Protein AF-A0A8T7AG91-F1 (afdb_monomer_lite)

Foldseek 3Di:
DFFADDAWKWKFWALEPPPHDTQDTGARRDHRDDDDTDDNVPGAQKIKMFIAHGPDPHTPFMFIEGNDCPQPCPNDLVNAQPFGRCYSVNPPRTDRGHGDQWDQDLQGIDGNPPPPDPFDLEAEDEADKDKCLQDPQFKWKKAQAQQAQVPFDDPPVPKDKDDHDNSQAWWWKAWQVGDTDIDHHQDMDMDTLVRNQWMWTDDPRGIIIIGDDSPPPDIDIQQGDTGRIGGADTPNHGQKDKDKDKDKDWQQAQFKFQAKFKAKPPPGGFPPDDRIAHHGDIDIGMDMGIDRAWDKIKIWMWTATPVGDIDIDMDIHIYHYDYQDFWDKEWPLDWDFWWQKIKIKIWGQGQAKWWFFKKKKAADLQQAWWAFKAKQNHTFAGHTGRDRIDMDGNVRTPDRRNRRIAGHGGMIMIMIGGPGRGDDDPVRMWIKTDTPSGDIYTNHNQFDKDFQQFFWFKFKWFFQDPAFPKWKWKFLEDPPPGDTQDTDTGRGHRRIDMTGGNVVSPFKIKMFIGHPNHTPFMFIEGGGLPQPCPGMLVNAQPFGRCYSVNPPRTDRRIGGAWTAGPVGIGGNVPGD

Structure (mmCIF, N/CA/C/O backbone):
data_AF-A0A8T7AG91-F1
#
_entry.id   AF-A0A8T7AG91-F1
#
loop_
_atom_site.group_PDB
_atom_site.id
_atom_site.type_symbol
_atom_site.label_atom_id
_atom_site.label_alt_id
_atom_site.label_comp_id
_atom_site.label_asym_id
_atom_site.label_entity_id
_atom_site.label_seq_id
_atom_site.pdbx_PDB_ins_code
_atom_site.Cartn_x
_atom_site.Cartn_y
_atom_site.Cartn_z
_atom_site.occupancy
_atom_site.B_iso_or_equiv
_atom_site.auth_seq_id
_atom_site.auth_comp_id
_atom_site.auth_asym_id
_atom_site.auth_atom_id
_atom_site.pdbx_PDB_model_num
ATOM 1 N N . MET A 1 1 ? -22.708 -7.621 2.961 1.00 93.31 1 MET A N 1
ATOM 2 C CA . MET A 1 1 ? -24.100 -8.143 2.907 1.00 93.31 1 MET A CA 1
ATOM 3 C C . MET A 1 1 ? -24.118 -9.385 2.036 1.00 93.31 1 MET A C 1
ATOM 5 O O . MET A 1 1 ? -23.545 -9.320 0.964 1.00 93.31 1 MET A O 1
ATOM 9 N N . ILE A 1 2 ? -24.781 -10.475 2.418 1.00 90.88 2 ILE A N 1
ATOM 10 C CA . ILE A 1 2 ? -24.928 -11.671 1.562 1.00 90.88 2 ILE A CA 1
ATOM 11 C C . ILE A 1 2 ? -26.295 -11.668 0.874 1.00 90.88 2 ILE A C 1
ATOM 13 O O . ILE A 1 2 ? -27.320 -11.479 1.522 1.00 90.88 2 ILE A O 1
ATOM 17 N N . TYR A 1 3 ? -26.352 -11.904 -0.434 1.00 95.81 3 TYR A N 1
ATOM 18 C CA . TYR A 1 3 ? -27.624 -11.965 -1.153 1.00 95.81 3 TYR A CA 1
ATOM 19 C C . TYR A 1 3 ? -28.367 -13.289 -0.896 1.00 95.81 3 TYR A C 1
ATOM 21 O O . TYR A 1 3 ? -27.839 -14.366 -1.152 1.00 95.81 3 TYR A O 1
ATOM 29 N N . ASN A 1 4 ? -29.623 -13.235 -0.444 1.00 92.62 4 ASN A N 1
ATOM 30 C CA . ASN A 1 4 ? -30.456 -14.408 -0.122 1.00 92.62 4 ASN A CA 1
ATOM 31 C C . ASN A 1 4 ? -31.719 -14.515 -1.002 1.00 92.62 4 ASN A C 1
ATOM 33 O O . ASN A 1 4 ? -32.728 -15.116 -0.627 1.00 92.62 4 ASN A O 1
ATOM 37 N N . GLY A 1 5 ? -31.695 -13.901 -2.187 1.00 90.00 5 GLY A N 1
ATOM 38 C CA . GLY A 1 5 ? -32.764 -14.056 -3.170 1.00 90.00 5 GLY A CA 1
ATOM 39 C C . GLY A 1 5 ? -32.658 -15.349 -3.983 1.00 90.00 5 GLY A C 1
ATOM 40 O O . GLY A 1 5 ? -31.765 -16.169 -3.805 1.00 90.00 5 GLY A O 1
ATOM 41 N N . THR A 1 6 ? -33.608 -15.555 -4.899 1.00 88.38 6 THR A N 1
ATOM 42 C CA . THR A 1 6 ? -33.730 -16.812 -5.672 1.00 88.38 6 THR A CA 1
ATOM 43 C C . THR A 1 6 ? -33.289 -16.702 -7.131 1.00 88.38 6 THR A C 1
ATOM 45 O O . THR A 1 6 ? -33.203 -17.716 -7.823 1.00 88.38 6 THR A O 1
ATOM 48 N N . GLN A 1 7 ? -33.016 -15.491 -7.612 1.00 92.31 7 GLN A N 1
ATOM 49 C CA . GLN A 1 7 ? -32.619 -15.199 -8.989 1.00 92.31 7 GLN A CA 1
ATOM 50 C C . GLN A 1 7 ? -31.416 -14.247 -8.990 1.00 92.31 7 GLN A C 1
ATOM 52 O O . GLN A 1 7 ? -31.334 -13.440 -8.071 1.00 92.31 7 GLN A O 1
ATOM 57 N N . PRO A 1 8 ? -30.526 -14.288 -9.997 1.00 93.56 8 PRO A N 1
ATOM 58 C CA . PRO A 1 8 ? -29.446 -13.314 -10.108 1.00 93.56 8 PRO A CA 1
ATOM 59 C C . PRO A 1 8 ? -29.971 -11.883 -10.269 1.00 93.56 8 PRO A C 1
ATOM 61 O O . PRO A 1 8 ? -30.987 -11.658 -10.948 1.00 93.56 8 PRO A O 1
ATOM 64 N N . VAL A 1 9 ? -29.277 -10.918 -9.668 1.00 97.50 9 VAL A N 1
ATOM 65 C CA . VAL A 1 9 ? -29.675 -9.506 -9.677 1.00 97.50 9 VAL A CA 1
ATOM 66 C C . VAL A 1 9 ? -28.524 -8.568 -10.004 1.00 97.50 9 VAL A C 1
ATOM 68 O O . VAL A 1 9 ? -27.361 -8.877 -9.781 1.00 97.50 9 VAL A O 1
ATOM 71 N N . ARG A 1 10 ? -28.889 -7.380 -10.483 1.00 97.50 10 ARG A N 1
ATOM 72 C CA . ARG A 1 10 ? -28.020 -6.207 -10.502 1.00 97.50 10 ARG A CA 1
ATOM 73 C C . ARG A 1 10 ? -28.463 -5.245 -9.417 1.00 97.50 10 ARG A C 1
ATOM 75 O O . ARG A 1 10 ? -29.667 -5.032 -9.262 1.00 97.50 10 ARG A O 1
ATOM 82 N N . ILE A 1 11 ? -27.529 -4.624 -8.713 1.00 97.69 11 ILE A N 1
ATOM 83 C CA . ILE A 1 11 ? -27.827 -3.593 -7.724 1.00 97.69 11 ILE A CA 1
ATOM 84 C C . ILE A 1 11 ? -27.235 -2.245 -8.105 1.00 97.69 11 ILE A C 1
ATOM 86 O O . ILE A 1 11 ? -26.149 -2.169 -8.670 1.00 97.69 11 ILE A O 1
ATOM 90 N N . LYS A 1 12 ? -27.937 -1.175 -7.732 1.00 96.75 12 LYS A N 1
ATOM 91 C CA . LYS A 1 12 ? -27.392 0.184 -7.667 1.00 96.75 12 LYS A CA 1
ATOM 92 C C . LYS A 1 12 ? -27.513 0.700 -6.249 1.00 96.75 12 LYS A C 1
ATOM 94 O O . LYS A 1 12 ? -28.627 0.918 -5.777 1.00 96.75 12 LYS A O 1
ATOM 99 N N . ALA A 1 13 ? -26.381 0.891 -5.588 1.00 95.81 13 ALA A N 1
ATOM 100 C CA . ALA A 1 13 ? -26.323 1.349 -4.211 1.00 95.81 13 ALA A CA 1
ATOM 101 C C . ALA A 1 13 ? -26.108 2.864 -4.153 1.00 95.81 13 ALA A C 1
ATOM 103 O O . ALA A 1 13 ? -25.179 3.392 -4.766 1.00 95.81 13 ALA A O 1
ATOM 104 N N . TRP A 1 14 ? -26.961 3.566 -3.413 1.00 97.06 14 TRP A N 1
ATOM 105 C CA . TRP A 1 14 ? -26.964 5.024 -3.316 1.00 97.06 14 TRP A CA 1
ATOM 106 C C . TRP A 1 14 ? -26.571 5.478 -1.908 1.00 97.06 14 TRP A C 1
ATOM 108 O O . TRP A 1 14 ? -27.022 4.902 -0.923 1.00 97.06 14 TRP A O 1
ATOM 118 N N . LYS A 1 15 ? -25.803 6.569 -1.798 1.00 86.38 15 LYS A N 1
ATOM 119 C CA . LYS A 1 15 ? -25.360 7.167 -0.518 1.00 86.38 15 LYS A CA 1
ATOM 120 C C . LYS A 1 15 ? -26.505 7.748 0.334 1.00 86.38 15 LYS A C 1
ATOM 122 O O . LYS A 1 15 ? -26.284 8.268 1.414 1.00 86.38 15 LYS A O 1
ATOM 127 N N . GLY A 1 16 ? -27.731 7.729 -0.158 1.00 92.81 16 GLY A N 1
ATOM 128 C CA . GLY A 1 16 ? -28.918 8.285 0.478 1.00 92.81 16 GLY A CA 1
ATOM 129 C C . GLY A 1 16 ? -30.121 7.931 -0.391 1.00 92.81 16 GLY A C 1
ATOM 130 O O . GLY A 1 16 ? -30.114 6.852 -0.985 1.00 92.81 16 GLY A O 1
ATOM 131 N N . PRO A 1 17 ? -31.119 8.820 -0.560 1.00 94.38 17 PRO A N 1
ATOM 132 C CA . PRO A 1 17 ? -32.252 8.566 -1.449 1.00 94.38 17 PRO A CA 1
ATOM 133 C C . PRO A 1 17 ? -31.818 8.169 -2.868 1.00 94.38 17 PRO A C 1
ATOM 135 O O . PRO A 1 17 ? -30.788 8.638 -3.362 1.00 94.38 17 PRO A O 1
ATOM 138 N N . VAL A 1 18 ? -32.626 7.352 -3.548 1.00 94.94 18 VAL A N 1
ATOM 139 C CA . VAL A 1 18 ? -32.393 6.968 -4.951 1.00 94.94 18 VAL A CA 1
ATOM 140 C C . VAL A 1 18 ? -32.174 8.201 -5.833 1.00 94.94 18 VAL A C 1
ATOM 142 O O . VAL A 1 18 ? -32.934 9.171 -5.773 1.00 94.94 18 VAL A O 1
ATOM 145 N N . GLY A 1 19 ? -31.126 8.159 -6.660 1.00 90.88 19 GLY A N 1
ATOM 146 C CA . GLY A 1 19 ? -30.691 9.283 -7.495 1.00 90.88 19 GLY A CA 1
ATOM 147 C C . GLY A 1 19 ? -29.710 10.249 -6.818 1.00 90.88 19 GLY A C 1
ATOM 148 O O . GLY A 1 19 ? -29.360 11.262 -7.423 1.00 90.88 19 GLY A O 1
ATOM 149 N N . SER A 1 20 ? -29.277 9.961 -5.584 1.00 91.75 20 SER A N 1
ATOM 150 C CA . SER A 1 20 ? -28.169 10.659 -4.912 1.00 91.75 20 SER A CA 1
ATOM 151 C C . SER A 1 20 ? -26.802 10.201 -5.453 1.00 91.75 20 SER A C 1
ATOM 153 O O . SER A 1 20 ? -26.686 9.825 -6.616 1.00 91.75 20 SER A O 1
ATOM 155 N N . THR A 1 21 ? -25.731 10.256 -4.659 1.00 92.19 21 THR A N 1
ATOM 156 C CA . THR A 1 21 ? -24.423 9.744 -5.088 1.00 92.19 21 THR A CA 1
ATOM 157 C C . THR A 1 21 ? -24.496 8.229 -5.262 1.00 92.19 21 THR A C 1
ATOM 159 O O . THR A 1 21 ? -24.793 7.515 -4.305 1.00 92.19 21 THR A O 1
ATOM 162 N N . LEU A 1 22 ? -24.235 7.747 -6.477 1.00 89.69 22 LEU A N 1
ATOM 163 C CA . LEU A 1 22 ? -24.120 6.320 -6.763 1.00 89.69 22 LEU A CA 1
ATOM 164 C C . LEU A 1 22 ? -22.785 5.814 -6.205 1.00 89.69 22 LEU A C 1
ATOM 166 O O . LEU A 1 22 ? -21.737 6.337 -6.575 1.00 89.69 22 LEU A O 1
ATOM 170 N N . LEU A 1 23 ? -22.840 4.830 -5.312 1.00 78.25 23 LEU A N 1
ATOM 171 C CA . LEU A 1 23 ? -21.670 4.238 -4.662 1.00 78.25 23 LEU A CA 1
ATOM 172 C C . LEU A 1 23 ? -21.210 2.958 -5.359 1.00 78.25 23 LEU A C 1
ATOM 174 O O . LEU A 1 23 ? -20.013 2.723 -5.474 1.00 78.25 23 LEU A O 1
ATOM 178 N N . ALA A 1 24 ? -22.149 2.147 -5.845 1.00 82.50 24 ALA A N 1
ATOM 179 C CA . ALA A 1 24 ? -21.838 0.920 -6.566 1.00 82.50 24 ALA A CA 1
ATOM 180 C C . ALA A 1 24 ? -22.925 0.578 -7.591 1.00 82.50 24 ALA A C 1
ATOM 182 O O . ALA A 1 24 ? -24.102 0.889 -7.392 1.00 82.50 24 ALA A O 1
ATOM 183 N N . ASP A 1 25 ? -22.514 -0.084 -8.671 1.00 94.06 25 ASP A N 1
ATOM 184 C CA . ASP A 1 25 ? -23.375 -0.671 -9.699 1.00 94.06 25 ASP A CA 1
ATOM 185 C C . ASP A 1 25 ? -22.819 -2.063 -10.029 1.00 94.06 25 ASP A C 1
ATOM 187 O O . ASP A 1 25 ? -21.799 -2.177 -10.708 1.00 94.06 25 ASP A O 1
ATOM 191 N N . ILE A 1 26 ? -23.421 -3.102 -9.450 1.00 87.94 26 ILE A N 1
ATOM 192 C CA . ILE A 1 26 ? -22.876 -4.470 -9.428 1.00 87.94 26 ILE A CA 1
ATOM 193 C C . ILE A 1 26 ? -23.896 -5.393 -10.086 1.00 87.94 26 ILE A C 1
ATOM 195 O O . ILE A 1 26 ? -25.042 -5.435 -9.645 1.00 87.94 26 ILE A O 1
ATOM 199 N N . ASP A 1 27 ? -23.502 -6.097 -11.146 1.00 91.69 27 ASP A N 1
ATOM 200 C CA . ASP A 1 27 ? -24.356 -7.020 -11.909 1.00 91.69 27 ASP A CA 1
ATOM 201 C C . ASP A 1 27 ? -24.024 -8.487 -11.591 1.00 91.69 27 ASP A C 1
ATOM 203 O O . ASP A 1 27 ? -22.982 -8.774 -11.009 1.00 91.69 27 ASP A O 1
ATOM 207 N N . ASP A 1 28 ? -24.915 -9.397 -11.988 1.00 90.81 28 ASP A N 1
ATOM 208 C CA . ASP A 1 28 ? -24.792 -10.851 -11.828 1.00 90.81 28 ASP A CA 1
ATOM 209 C C . ASP A 1 28 ? -24.614 -11.349 -10.376 1.00 90.81 28 ASP A C 1
ATOM 211 O O . ASP A 1 28 ? -24.116 -12.451 -10.163 1.00 90.81 28 ASP A O 1
ATOM 215 N N . VAL A 1 29 ? -25.119 -10.612 -9.376 1.00 89.00 29 VAL A N 1
ATOM 216 C CA . VAL A 1 29 ? -25.102 -11.038 -7.964 1.00 89.00 29 VAL A CA 1
ATOM 217 C C . VAL A 1 29 ? -25.999 -12.260 -7.774 1.00 89.00 29 VAL A C 1
ATOM 219 O O . VAL A 1 29 ? -27.210 -12.209 -8.019 1.00 89.00 29 VAL A O 1
ATOM 222 N N . THR A 1 30 ? -25.419 -13.365 -7.313 1.00 86.81 30 THR A N 1
ATOM 223 C CA . THR A 1 30 ? -26.092 -14.658 -7.130 1.00 86.81 30 THR A CA 1
ATOM 224 C C . THR A 1 30 ? -26.384 -14.991 -5.665 1.00 86.81 30 THR A C 1
ATOM 226 O O . THR A 1 30 ? -25.862 -14.381 -4.737 1.00 86.81 30 THR A O 1
ATOM 229 N N . ALA A 1 31 ? -27.291 -15.943 -5.421 1.00 88.44 31 ALA A N 1
ATOM 230 C CA . ALA A 1 31 ? -27.664 -16.337 -4.061 1.00 88.44 31 ALA A CA 1
ATOM 231 C C . ALA A 1 31 ? -26.460 -16.916 -3.293 1.00 88.44 31 ALA A C 1
ATOM 233 O O . ALA A 1 31 ? -25.823 -17.859 -3.766 1.00 88.44 31 ALA A O 1
ATOM 234 N N . GLY A 1 32 ? -26.197 -16.388 -2.098 1.00 74.88 32 GLY A N 1
ATOM 235 C CA . GLY A 1 32 ? -25.043 -16.712 -1.259 1.00 74.88 32 GLY A CA 1
ATOM 236 C C . GLY A 1 32 ? -23.803 -15.859 -1.535 1.00 74.88 32 GLY A C 1
ATOM 237 O O . GLY A 1 32 ? -22.805 -16.029 -0.843 1.00 74.88 32 GLY A O 1
ATOM 238 N N . GLU A 1 33 ? -23.850 -14.958 -2.516 1.00 81.44 33 GLU A N 1
ATOM 239 C CA . GLU A 1 33 ? -22.746 -14.055 -2.831 1.00 81.44 33 GLU A CA 1
ATOM 240 C C . GLU A 1 33 ? -22.695 -12.880 -1.858 1.00 81.44 33 GLU A C 1
ATOM 242 O O . GLU A 1 33 ? -23.720 -12.263 -1.547 1.00 81.44 33 GLU A O 1
ATOM 247 N N . GLU A 1 34 ? -21.491 -12.574 -1.385 1.00 87.88 34 GLU A N 1
ATOM 248 C CA . GLU A 1 34 ? -21.236 -11.404 -0.565 1.00 87.88 34 GLU A CA 1
ATOM 249 C C . GLU A 1 34 ? -21.038 -10.165 -1.442 1.00 87.88 34 GLU A C 1
ATOM 251 O O . GLU A 1 34 ? -20.263 -10.149 -2.394 1.00 87.88 34 GLU A O 1
ATOM 256 N N . VAL A 1 35 ? -21.738 -9.101 -1.074 1.00 86.69 35 VAL A N 1
ATOM 257 C CA . VAL A 1 35 ? -21.670 -7.784 -1.679 1.00 86.69 35 VAL A CA 1
ATOM 258 C C . VAL A 1 35 ? -21.211 -6.782 -0.626 1.00 86.69 35 VAL A C 1
ATOM 260 O O . VAL A 1 35 ? -21.885 -6.558 0.391 1.00 86.69 35 VAL A O 1
ATOM 263 N N . MET A 1 36 ? -20.078 -6.146 -0.909 1.00 85.69 36 MET A N 1
ATOM 264 C CA . MET A 1 36 ? -19.519 -5.046 -0.134 1.00 85.69 36 MET A CA 1
ATOM 265 C C . MET A 1 36 ? -19.734 -3.733 -0.886 1.00 85.69 36 MET A C 1
ATOM 267 O O . MET A 1 36 ? -19.387 -3.608 -2.059 1.00 85.69 36 MET A O 1
ATOM 271 N N . VAL A 1 37 ? -20.303 -2.739 -0.205 1.00 79.88 37 VAL A N 1
ATOM 272 C CA . VAL A 1 37 ? -20.446 -1.382 -0.740 1.00 79.88 37 VAL A CA 1
ATOM 273 C C . VAL A 1 37 ? -19.854 -0.404 0.260 1.00 79.88 37 VAL A C 1
ATOM 275 O O . VAL A 1 37 ? -20.277 -0.356 1.412 1.00 79.88 37 VAL A O 1
ATOM 278 N N . MET A 1 38 ? -18.883 0.379 -0.197 1.00 82.81 38 MET A N 1
ATOM 279 C CA . MET A 1 38 ? -18.186 1.387 0.601 1.00 82.81 38 MET A CA 1
ATOM 280 C C . MET A 1 38 ? -18.674 2.804 0.252 1.00 82.81 38 MET A C 1
ATOM 282 O O . MET A 1 38 ? -19.430 3.000 -0.699 1.00 82.81 38 MET A O 1
ATOM 286 N N . GLY A 1 39 ? -18.234 3.811 1.015 1.00 79.69 39 GLY A N 1
ATOM 287 C CA . GLY A 1 39 ? -18.504 5.228 0.719 1.00 79.69 39 GLY A CA 1
ATOM 288 C C . GLY A 1 39 ? -19.747 5.825 1.393 1.00 79.69 39 GLY A C 1
ATOM 289 O O . GLY A 1 39 ? -20.157 6.944 1.065 1.00 79.69 39 GLY A O 1
ATOM 290 N N . TYR A 1 40 ? -20.329 5.117 2.365 1.00 81.56 40 TYR A N 1
ATOM 291 C CA . TYR A 1 40 ? -21.477 5.600 3.136 1.00 81.56 40 TYR A CA 1
ATOM 292 C C . TYR A 1 40 ? -21.148 6.680 4.166 1.00 81.56 40 TYR A C 1
ATOM 294 O O . TYR A 1 40 ? -22.059 7.350 4.630 1.00 81.56 40 TYR A O 1
ATOM 302 N N . ALA A 1 41 ? -19.879 6.920 4.498 1.00 75.62 41 ALA A N 1
ATOM 303 C CA . ALA A 1 41 ? -19.509 7.952 5.465 1.00 75.62 41 ALA A CA 1
ATOM 304 C C . ALA A 1 41 ? -20.141 9.321 5.121 1.00 75.62 41 ALA A C 1
ATOM 306 O O . ALA A 1 41 ? -20.008 9.829 4.000 1.00 75.62 41 ALA A O 1
ATOM 307 N N . GLY A 1 42 ? -20.857 9.910 6.083 1.00 77.62 42 GLY A N 1
ATOM 308 C CA . GLY A 1 42 ? -21.615 11.155 5.901 1.00 77.62 42 GLY A CA 1
ATOM 309 C C . GLY A 1 42 ? -22.926 11.008 5.116 1.00 77.62 42 GLY A C 1
ATOM 310 O O . GLY A 1 42 ? -23.480 12.011 4.664 1.00 77.62 42 GLY A O 1
ATOM 311 N N . SER A 1 43 ? -23.420 9.788 4.895 1.00 82.44 43 SER A N 1
ATOM 312 C CA . SER A 1 43 ? -24.783 9.567 4.414 1.00 82.44 43 SER A CA 1
ATOM 313 C C . SER A 1 43 ? -25.812 10.038 5.447 1.00 82.44 43 SER A C 1
ATOM 315 O O . SER A 1 43 ? -25.529 10.085 6.645 1.00 82.44 43 SER A O 1
ATOM 317 N N . PRO A 1 44 ? -27.054 10.323 5.023 1.00 91.38 44 PRO A N 1
ATOM 318 C CA . PRO A 1 44 ? -28.199 10.236 5.922 1.00 91.38 44 PRO A CA 1
ATOM 319 C C . PRO A 1 44 ? -28.276 8.848 6.575 1.00 91.38 44 PRO A C 1
ATOM 321 O O . PRO A 1 44 ? -27.700 7.886 6.064 1.00 91.38 44 PRO A O 1
ATOM 324 N N . ASN A 1 45 ? -29.053 8.724 7.655 1.00 89.81 45 ASN A N 1
ATOM 325 C CA . ASN A 1 45 ? -29.234 7.427 8.312 1.00 89.81 45 ASN A CA 1
ATOM 326 C C . ASN A 1 45 ? -29.830 6.375 7.367 1.00 89.81 45 ASN A C 1
ATOM 328 O O . ASN A 1 45 ? -29.538 5.204 7.528 1.00 89.81 45 ASN A O 1
ATOM 332 N N . ASP A 1 46 ? -30.642 6.778 6.387 1.00 96.38 46 ASP A N 1
ATOM 333 C CA . ASP A 1 46 ? -31.284 5.864 5.444 1.00 96.38 46 ASP A CA 1
ATOM 334 C C . ASP A 1 46 ? -30.598 5.884 4.074 1.00 96.38 46 ASP A C 1
ATOM 336 O O . ASP A 1 46 ? -30.522 6.931 3.418 1.00 96.38 46 ASP A O 1
ATOM 340 N N . VAL A 1 47 ? -30.185 4.705 3.611 1.00 97.00 47 VAL A N 1
ATOM 341 C CA . VAL A 1 47 ? -29.589 4.488 2.286 1.00 97.00 47 VAL A CA 1
ATOM 342 C C . VAL A 1 47 ? -30.360 3.432 1.507 1.00 97.00 47 VAL A C 1
ATOM 344 O O . VAL A 1 47 ? -31.064 2.606 2.090 1.00 97.00 47 VAL A O 1
ATOM 347 N N . PHE A 1 48 ? -30.255 3.473 0.178 1.00 98.12 48 PHE A N 1
ATOM 348 C CA . PHE A 1 48 ? -31.140 2.708 -0.699 1.00 98.12 48 PHE A CA 1
ATOM 349 C C . PHE A 1 48 ? -30.364 1.957 -1.771 1.00 98.12 48 PHE A C 1
ATOM 351 O O . PHE A 1 48 ? -29.473 2.512 -2.417 1.00 98.12 48 PHE A O 1
ATOM 358 N N . TRP A 1 49 ? -30.724 0.694 -1.978 1.00 98.25 49 TRP A N 1
ATOM 359 C CA . TRP A 1 49 ? -30.234 -0.134 -3.074 1.00 98.25 49 TRP A CA 1
ATOM 360 C C . TRP A 1 49 ? -31.391 -0.419 -4.017 1.00 98.25 49 TRP A C 1
ATOM 362 O O . TRP A 1 49 ? -32.371 -1.056 -3.639 1.00 98.25 49 TRP A O 1
ATOM 372 N N . GLU A 1 50 ? -31.289 0.025 -5.263 1.00 98.19 50 GLU A N 1
ATOM 373 C CA . GLU A 1 50 ? -32.215 -0.424 -6.296 1.00 98.19 50 GLU A CA 1
ATOM 374 C C . GLU A 1 50 ? -31.791 -1.801 -6.793 1.00 98.19 50 GLU A C 1
ATOM 376 O O . GLU A 1 50 ? -30.624 -2.003 -7.118 1.00 98.19 50 GLU A O 1
ATOM 381 N N . VAL A 1 51 ? -32.742 -2.730 -6.892 1.00 97.75 51 VAL A N 1
ATOM 382 C CA . VAL A 1 51 ? -32.486 -4.108 -7.320 1.00 97.75 51 VAL A CA 1
ATOM 383 C C . VAL A 1 51 ? -33.175 -4.353 -8.658 1.00 97.75 51 VAL A C 1
ATOM 385 O O . VAL A 1 51 ? -34.374 -4.101 -8.817 1.00 97.75 51 VAL A O 1
ATOM 388 N N . PHE A 1 52 ? -32.424 -4.862 -9.628 1.00 97.75 52 PHE A N 1
ATOM 389 C CA . PHE A 1 52 ? -32.852 -5.137 -10.997 1.00 97.75 52 PHE A CA 1
ATOM 390 C C . PHE A 1 52 ? -32.632 -6.611 -11.340 1.00 97.75 52 PHE A C 1
ATOM 392 O O . PHE A 1 52 ? -31.824 -7.299 -10.720 1.00 97.75 52 PHE A O 1
ATOM 399 N N . LEU A 1 53 ? -33.334 -7.105 -12.359 1.00 96.00 53 LEU A N 1
ATOM 400 C CA . LEU A 1 53 ? -32.992 -8.389 -12.968 1.00 96.00 53 LEU A CA 1
ATOM 401 C C . LEU A 1 53 ? -31.602 -8.285 -13.625 1.00 96.00 53 LEU A C 1
ATOM 403 O O . LEU A 1 53 ? -31.386 -7.350 -14.402 1.00 96.00 53 LEU A O 1
ATOM 407 N N . ALA A 1 54 ? -30.710 -9.239 -13.334 1.00 94.19 54 ALA A N 1
ATOM 408 C CA . ALA A 1 54 ? -29.332 -9.250 -13.838 1.00 94.19 54 ALA A CA 1
ATOM 409 C C . ALA A 1 54 ? -29.247 -9.068 -15.364 1.00 94.19 54 ALA A C 1
ATOM 411 O O . ALA A 1 54 ? -30.101 -9.560 -16.112 1.00 94.19 54 ALA A O 1
ATOM 412 N N . GLY A 1 55 ? -28.244 -8.318 -15.821 1.00 87.81 55 GLY A N 1
ATOM 413 C CA . GLY A 1 55 ? -28.031 -7.971 -17.226 1.00 87.81 55 GLY A CA 1
ATOM 414 C C . GLY A 1 55 ? -29.075 -7.017 -17.822 1.00 87.81 55 GLY A C 1
ATOM 415 O O . GLY A 1 55 ? -29.134 -6.853 -19.044 1.00 87.81 55 GLY A O 1
ATOM 416 N N . THR A 1 56 ? -29.945 -6.406 -17.005 1.00 94.12 56 THR A N 1
ATOM 417 C CA . THR A 1 56 ? -31.022 -5.519 -17.479 1.00 94.12 56 THR A CA 1
ATOM 418 C C . THR A 1 56 ? -31.191 -4.261 -16.618 1.00 94.12 56 THR A C 1
ATOM 420 O O . THR A 1 56 ? -30.681 -4.170 -15.506 1.00 94.12 56 THR A O 1
ATOM 423 N N . ASP A 1 57 ? -31.979 -3.297 -17.110 1.00 93.94 57 ASP A N 1
ATOM 424 C CA . ASP A 1 57 ? -32.486 -2.157 -16.324 1.00 93.94 57 ASP A CA 1
ATOM 425 C C . ASP A 1 57 ? -33.925 -2.401 -15.805 1.00 93.94 57 ASP A C 1
ATOM 427 O O . ASP A 1 57 ? -34.654 -1.466 -15.464 1.00 93.94 57 ASP A O 1
ATOM 431 N N . SER A 1 58 ? -34.381 -3.660 -15.760 1.00 96.62 58 SER A N 1
ATOM 432 C CA . SER A 1 58 ? -35.719 -4.002 -15.257 1.00 96.62 58 SER A CA 1
ATOM 433 C C . SER A 1 58 ? -35.714 -4.064 -13.730 1.00 96.62 58 SER A C 1
ATOM 435 O O . SER A 1 58 ? -35.310 -5.075 -13.157 1.00 96.62 58 SER A O 1
ATOM 437 N N . LYS A 1 59 ? -36.166 -2.989 -13.069 1.00 96.88 59 LYS A N 1
ATOM 438 C CA . LYS A 1 59 ? -36.232 -2.906 -11.599 1.00 96.88 59 LYS A CA 1
ATOM 439 C C . LYS A 1 59 ? -37.229 -3.929 -11.051 1.00 96.88 59 LYS A C 1
ATOM 441 O O . LYS A 1 59 ? -38.379 -3.968 -11.490 1.00 96.88 59 LYS A O 1
ATOM 446 N N . ILE A 1 60 ? -36.787 -4.734 -10.090 1.00 96.12 60 ILE A N 1
ATOM 447 C CA . ILE A 1 60 ? -37.604 -5.742 -9.399 1.00 96.12 60 ILE A CA 1
ATOM 448 C C . ILE A 1 60 ? -37.934 -5.342 -7.957 1.00 96.12 60 ILE A C 1
ATOM 450 O O . ILE A 1 60 ? -38.894 -5.863 -7.397 1.00 96.12 60 ILE A O 1
ATOM 454 N N . GLY A 1 61 ? -37.203 -4.384 -7.382 1.00 96.81 61 GLY A N 1
ATOM 455 C CA . GLY A 1 61 ? -37.533 -3.779 -6.096 1.00 96.81 61 GLY A CA 1
ATOM 456 C C . GLY A 1 61 ? -36.450 -2.831 -5.595 1.00 96.81 61 GLY A C 1
ATOM 457 O O . GLY A 1 61 ? -35.604 -2.367 -6.361 1.00 96.81 61 GLY A O 1
ATOM 458 N N . GLU A 1 62 ? -36.514 -2.511 -4.310 1.00 98.06 62 GLU A N 1
ATOM 459 C CA . GLU A 1 62 ? -35.597 -1.605 -3.624 1.00 98.06 62 GLU A CA 1
ATOM 460 C C . GLU A 1 62 ? -35.395 -2.104 -2.197 1.00 98.06 62 GLU A C 1
ATOM 462 O O . GLU A 1 62 ? -36.365 -2.524 -1.573 1.00 98.06 62 GLU A O 1
ATOM 467 N N . SER A 1 63 ? -34.165 -2.064 -1.700 1.00 98.12 63 SER A N 1
ATOM 468 C CA . SER A 1 63 ? -33.830 -2.327 -0.300 1.00 98.12 63 SER A CA 1
ATOM 469 C C . SER A 1 63 ? -33.428 -1.020 0.378 1.00 98.12 63 SER A C 1
ATOM 471 O O . SER A 1 63 ? -32.771 -0.178 -0.236 1.00 98.12 63 SER A O 1
ATOM 473 N N . LYS A 1 64 ? -33.813 -0.860 1.640 1.00 97.75 64 LYS A N 1
ATOM 474 C CA . LYS A 1 64 ? -33.481 0.266 2.508 1.00 97.75 64 LYS A CA 1
ATOM 475 C C . LYS A 1 64 ? -32.635 -0.234 3.680 1.00 97.75 64 LYS A C 1
ATOM 477 O O . LYS A 1 64 ? -33.023 -1.193 4.335 1.00 97.75 64 LYS A O 1
ATOM 482 N N . PHE A 1 65 ? -31.526 0.436 3.970 1.00 96.31 65 PHE A N 1
ATOM 483 C CA . PHE A 1 65 ? -30.672 0.134 5.124 1.00 96.31 65 PHE A CA 1
ATOM 484 C C . PHE A 1 65 ? -30.560 1.363 6.021 1.00 96.31 65 PHE A C 1
ATOM 486 O O . PHE A 1 65 ? -30.391 2.477 5.514 1.00 96.31 65 PHE A O 1
ATOM 493 N N . HIS A 1 66 ? -30.666 1.166 7.336 1.00 93.56 66 HIS A N 1
ATOM 494 C CA . HIS A 1 66 ? -30.527 2.230 8.322 1.00 93.56 66 HIS A CA 1
ATOM 495 C C . HIS A 1 66 ? -29.140 2.158 8.968 1.00 93.56 66 HIS A C 1
ATOM 497 O O . HIS A 1 66 ? -28.888 1.340 9.836 1.00 93.56 66 HIS A O 1
ATOM 503 N N . LEU A 1 67 ? -28.220 3.019 8.546 1.00 88.44 67 LEU A N 1
ATOM 504 C CA . LEU A 1 67 ? -26.800 2.959 8.913 1.00 88.44 67 LEU A CA 1
ATOM 505 C C . LEU A 1 67 ? -26.468 3.570 10.282 1.00 88.44 67 LEU A C 1
ATOM 507 O O . LEU A 1 67 ? -25.309 3.863 10.559 1.00 88.44 67 LEU A O 1
ATOM 511 N N . SER A 1 68 ? -27.470 3.831 11.122 1.00 81.00 68 SER A N 1
ATOM 512 C CA . SER A 1 68 ? -27.226 4.283 12.495 1.00 81.00 68 SER A CA 1
ATOM 513 C C . SER A 1 68 ? -27.495 3.144 13.466 1.00 81.00 68 SER A C 1
ATOM 515 O O . SER A 1 68 ? -28.451 2.403 13.257 1.00 81.00 68 SER A O 1
ATOM 517 N N . CYS A 1 69 ? -26.755 3.090 14.577 1.00 77.56 69 CYS A N 1
ATOM 518 C CA . CYS A 1 69 ? -26.919 2.117 15.672 1.00 77.56 69 CYS A CA 1
ATOM 519 C C . CYS A 1 69 ? -28.244 2.265 16.449 1.00 77.56 69 CYS A C 1
ATOM 521 O O . CYS A 1 69 ? -28.319 1.977 17.637 1.00 77.56 69 CYS A O 1
ATOM 523 N N . SER A 1 70 ? -29.266 2.854 15.833 1.00 83.12 70 SER A N 1
ATOM 524 C CA . SER A 1 70 ? -30.615 2.904 16.377 1.00 83.12 70 SER A CA 1
ATOM 525 C C . SER A 1 70 ? -31.557 1.932 15.671 1.00 83.12 70 SER A C 1
ATOM 527 O O . SER A 1 70 ? -32.734 1.907 16.022 1.00 83.12 70 SER A O 1
ATOM 529 N N . ASP A 1 71 ? -31.092 1.227 14.640 1.00 88.25 71 ASP A N 1
ATOM 530 C CA . ASP A 1 71 ? -31.785 0.070 14.084 1.00 88.25 71 ASP A CA 1
ATOM 531 C C . ASP A 1 71 ? -31.387 -1.160 14.897 1.00 88.25 71 ASP A C 1
ATOM 533 O O . ASP A 1 71 ? -30.270 -1.639 14.750 1.00 88.25 71 ASP A O 1
ATOM 537 N N . ASP A 1 72 ? -32.290 -1.629 15.761 1.00 86.94 72 ASP A N 1
ATOM 538 C CA . ASP A 1 72 ? -32.056 -2.752 16.683 1.00 86.94 72 ASP A CA 1
ATOM 539 C C . ASP A 1 72 ? -31.793 -4.093 15.954 1.00 86.94 72 ASP A C 1
ATOM 541 O O . ASP A 1 72 ? -31.556 -5.098 16.612 1.00 86.94 72 ASP A O 1
ATOM 545 N N . ASN A 1 73 ? -31.925 -4.132 14.619 1.00 86.38 73 ASN A N 1
ATOM 546 C CA . ASN A 1 73 ? -31.603 -5.292 13.784 1.00 86.38 73 ASN A CA 1
ATOM 547 C C . ASN A 1 73 ? -30.319 -5.080 12.952 1.00 86.38 73 ASN A C 1
ATOM 549 O O . ASN A 1 73 ? -29.986 -5.929 12.127 1.00 86.38 73 ASN A O 1
ATOM 553 N N . MET A 1 74 ? -29.640 -3.935 13.082 1.00 88.56 74 MET A N 1
ATOM 554 C CA . MET A 1 74 ? -28.360 -3.625 12.434 1.00 88.56 74 MET A CA 1
ATOM 555 C C . MET A 1 74 ? -27.465 -2.794 13.366 1.00 88.56 74 MET A C 1
ATOM 557 O O . MET A 1 74 ? -26.871 -1.794 12.947 1.00 88.56 74 MET A O 1
ATOM 561 N N . ASP A 1 75 ? -27.373 -3.181 14.636 1.00 85.12 75 ASP A N 1
ATOM 562 C CA . ASP A 1 75 ? -26.581 -2.460 15.636 1.00 85.12 75 ASP A CA 1
ATOM 563 C C . ASP A 1 75 ? -25.429 -3.281 16.231 1.00 85.12 75 ASP A C 1
ATOM 565 O O . ASP A 1 75 ? -24.547 -2.687 16.863 1.00 85.12 75 ASP A O 1
ATOM 569 N N . GLY A 1 76 ? -25.346 -4.590 15.956 1.00 81.12 76 GLY A N 1
ATOM 570 C CA . GLY A 1 76 ? -24.260 -5.399 16.502 1.00 81.12 76 GLY A CA 1
ATOM 571 C C . GLY A 1 76 ? -24.057 -6.809 15.928 1.00 81.12 76 GLY A C 1
ATOM 572 O O . GLY A 1 76 ? -24.702 -7.227 14.964 1.00 81.12 76 GLY A O 1
ATOM 573 N N . PRO A 1 77 ? -23.095 -7.566 16.499 1.00 80.69 77 PRO A N 1
ATOM 574 C CA . PRO A 1 77 ? -22.792 -8.943 16.098 1.00 80.69 77 PRO A CA 1
ATOM 575 C C . PRO A 1 77 ? -23.953 -9.938 16.257 1.00 80.69 77 PRO A C 1
ATOM 577 O O . PRO A 1 77 ? -23.951 -10.997 15.633 1.00 80.69 77 PRO A O 1
ATOM 580 N N . GLU A 1 78 ? -24.929 -9.645 17.113 1.00 79.88 78 GLU A N 1
ATOM 581 C CA . GLU A 1 78 ? -26.148 -10.437 17.296 1.00 79.88 78 GLU A CA 1
ATOM 582 C C . GLU A 1 78 ? -27.003 -10.535 16.028 1.00 79.88 78 GLU A C 1
ATOM 584 O O . GLU A 1 78 ? -27.731 -11.518 15.864 1.00 79.88 78 GLU A O 1
ATOM 589 N N . ASP A 1 79 ? -26.866 -9.564 15.124 1.00 88.62 79 ASP A N 1
ATOM 590 C CA . ASP A 1 79 ? -27.641 -9.458 13.889 1.00 88.62 79 ASP A CA 1
ATOM 591 C C . ASP A 1 79 ? -27.018 -10.221 12.720 1.00 88.62 79 ASP A C 1
ATOM 593 O O . ASP A 1 79 ? -27.585 -10.300 11.624 1.00 88.62 79 ASP A O 1
ATOM 597 N N . CYS A 1 80 ? -25.840 -10.805 12.936 1.00 88.38 80 CYS A N 1
ATOM 598 C CA . CYS A 1 80 ? -25.134 -11.572 11.929 1.00 88.38 80 CYS A CA 1
ATOM 599 C C . CYS A 1 80 ? -26.011 -12.687 11.340 1.00 88.38 80 CYS A C 1
ATOM 601 O O . CYS A 1 80 ? -26.558 -13.544 12.039 1.00 88.38 80 CYS A O 1
ATOM 603 N N . GLY A 1 81 ? -26.130 -12.684 10.011 1.00 85.75 81 GLY A N 1
ATOM 604 C CA . GLY A 1 81 ? -26.941 -13.629 9.252 1.00 85.75 81 GLY A CA 1
ATOM 605 C C . GLY A 1 81 ? -28.452 -13.369 9.278 1.00 85.75 81 GLY A C 1
ATOM 606 O O . GLY A 1 81 ? -29.191 -14.167 8.692 1.00 85.75 81 GLY A O 1
ATOM 607 N N . LEU A 1 82 ? -28.937 -12.298 9.917 1.00 90.62 82 LEU A N 1
ATOM 608 C CA . LEU A 1 82 ? -30.354 -11.922 9.879 1.00 90.62 82 LEU A CA 1
ATOM 609 C C . LEU A 1 82 ? -30.711 -11.175 8.579 1.00 90.62 82 LEU A C 1
ATOM 611 O O . LEU A 1 82 ? -29.849 -10.483 8.029 1.00 90.62 82 LEU A O 1
ATOM 615 N N . PRO A 1 83 ? -31.953 -11.326 8.065 1.00 94.06 83 PRO A N 1
ATOM 616 C CA . PRO A 1 83 ? -32.454 -10.557 6.927 1.00 94.06 83 PRO A CA 1
ATOM 617 C C . PRO A 1 83 ? -32.437 -9.046 7.172 1.00 94.06 83 PRO A C 1
ATOM 619 O O . PRO A 1 83 ? -32.802 -8.593 8.250 1.00 94.06 83 PRO A O 1
ATOM 622 N N . GLN A 1 84 ? -32.008 -8.310 6.151 1.00 95.75 84 GLN A N 1
ATOM 623 C CA . GLN A 1 84 ? -31.878 -6.866 6.082 1.00 95.75 84 GLN A CA 1
ATOM 624 C C . GLN A 1 84 ? -32.380 -6.337 4.737 1.00 95.75 84 GLN A C 1
ATOM 626 O O . GLN A 1 84 ? -32.396 -7.024 3.702 1.00 95.75 84 GLN A O 1
ATOM 631 N N . GLY A 1 85 ? -32.678 -5.038 4.728 1.00 96.00 85 GLY A N 1
ATOM 632 C CA . GLY A 1 85 ? -33.086 -4.298 3.535 1.00 96.00 85 GLY A CA 1
ATOM 633 C C . GLY A 1 85 ? -34.517 -3.769 3.589 1.00 96.00 85 GLY A C 1
ATOM 634 O O . GLY A 1 85 ? -34.978 -3.182 2.612 1.00 96.00 85 GLY A O 1
ATOM 635 N N . ASN A 1 86 ? -35.219 -3.939 4.705 1.00 95.62 86 ASN A N 1
ATOM 636 C CA . ASN A 1 86 ? -36.519 -3.323 4.992 1.00 95.62 86 ASN A CA 1
ATOM 637 C C . ASN A 1 86 ? -36.420 -2.014 5.810 1.00 95.62 86 ASN A C 1
ATOM 639 O O . ASN A 1 86 ? -37.410 -1.287 5.940 1.00 95.62 86 ASN A O 1
ATOM 643 N N . GLY A 1 87 ? -35.217 -1.686 6.291 1.00 94.19 87 GLY A N 1
ATOM 644 C CA . GLY A 1 87 ? -34.910 -0.556 7.162 1.00 94.19 87 GLY A CA 1
ATOM 645 C C . GLY A 1 87 ? -35.519 -0.688 8.561 1.00 94.19 87 GLY A C 1
ATOM 646 O O . GLY A 1 87 ? -36.421 -1.484 8.785 1.00 94.19 87 GLY A O 1
ATOM 647 N N . LYS A 1 88 ? -35.097 0.191 9.472 1.00 92.25 88 LYS A N 1
ATOM 648 C CA . LYS A 1 88 ? -35.479 0.219 10.896 1.00 92.25 88 LYS A CA 1
ATOM 649 C C . LYS A 1 88 ? -36.965 0.026 11.251 1.00 92.25 88 LYS A C 1
ATOM 651 O O . LYS A 1 88 ? -37.279 -0.415 12.351 1.00 92.25 88 LYS A O 1
ATOM 656 N N . ASP A 1 89 ? -37.892 0.420 10.377 1.00 92.56 89 ASP A N 1
ATOM 657 C CA . ASP A 1 89 ? -39.339 0.322 10.637 1.00 92.56 89 ASP A CA 1
ATOM 658 C C . ASP A 1 89 ? -39.967 -0.995 10.124 1.00 92.56 89 ASP A C 1
ATOM 660 O O . ASP A 1 89 ? -41.194 -1.127 10.131 1.00 92.56 89 ASP A O 1
ATOM 664 N N . ASP A 1 90 ? -39.155 -1.945 9.647 1.00 90.94 90 ASP A N 1
ATOM 665 C CA . ASP A 1 90 ? -39.580 -3.203 9.024 1.00 90.94 90 ASP A CA 1
ATOM 666 C C . ASP A 1 90 ? -40.607 -3.010 7.888 1.00 90.94 90 ASP A C 1
ATOM 668 O O . ASP A 1 90 ? -41.637 -3.696 7.799 1.00 90.94 90 ASP A O 1
ATOM 672 N N . ASP A 1 91 ? -40.369 -2.036 7.004 1.00 95.19 91 ASP A N 1
ATOM 673 C CA . ASP A 1 91 ? -41.340 -1.663 5.976 1.00 95.19 91 ASP A CA 1
ATOM 674 C C . ASP A 1 91 ? -41.408 -2.720 4.860 1.00 95.19 91 ASP A C 1
ATOM 676 O O . ASP A 1 91 ? -40.508 -2.874 4.032 1.00 95.19 91 ASP A O 1
ATOM 680 N N . ALA A 1 92 ? -42.547 -3.417 4.797 1.00 93.06 92 ALA A N 1
ATOM 681 C CA . ALA A 1 92 ? -42.850 -4.450 3.805 1.00 93.06 92 ALA A CA 1
ATOM 682 C C . ALA A 1 92 ? -42.866 -3.955 2.340 1.00 93.06 92 ALA A C 1
ATOM 684 O O . ALA A 1 92 ? -43.042 -4.760 1.422 1.00 93.06 92 ALA A O 1
ATOM 685 N N . GLY A 1 93 ? -42.749 -2.644 2.103 1.00 94.44 93 GLY A N 1
ATOM 686 C CA . GLY A 1 93 ? -42.561 -2.051 0.781 1.00 94.44 93 GLY A CA 1
ATOM 687 C C . GLY A 1 93 ? -41.158 -2.241 0.193 1.00 94.44 93 GLY A C 1
ATOM 688 O O . GLY A 1 93 ? -41.004 -2.080 -1.021 1.00 94.44 93 GLY A O 1
ATOM 689 N N . PHE A 1 94 ? -40.167 -2.603 1.011 1.00 97.50 94 PHE A N 1
ATOM 690 C CA . PHE A 1 94 ? -38.790 -2.849 0.585 1.00 97.50 94 PHE A CA 1
ATOM 691 C C . PHE A 1 94 ? -38.441 -4.345 0.567 1.00 97.50 94 PHE A C 1
ATOM 693 O O . PHE A 1 94 ? -39.115 -5.186 1.163 1.00 97.50 94 PHE A O 1
ATOM 700 N N . LEU A 1 95 ? -37.392 -4.689 -0.178 1.00 96.69 95 LEU A N 1
ATOM 701 C CA . LEU A 1 95 ? -36.876 -6.046 -0.298 1.00 96.69 95 LEU A CA 1
ATOM 702 C C . LEU A 1 95 ? -35.972 -6.388 0.887 1.00 96.69 95 LEU A C 1
ATOM 704 O O . LEU A 1 95 ? -34.861 -5.869 0.997 1.00 96.69 95 LEU A O 1
ATOM 708 N N . ASP A 1 96 ? -36.429 -7.343 1.688 1.00 95.38 96 ASP A N 1
ATOM 709 C CA . ASP A 1 96 ? -35.719 -7.921 2.830 1.00 95.38 96 ASP A CA 1
ATOM 710 C C . ASP A 1 96 ? -34.974 -9.210 2.428 1.00 95.38 96 ASP A C 1
ATOM 712 O O . ASP A 1 96 ? -35.324 -10.328 2.812 1.00 95.38 96 ASP A O 1
ATOM 716 N N . THR A 1 97 ? -34.037 -9.078 1.485 1.00 95.50 97 THR A N 1
ATOM 717 C CA . THR A 1 97 ? -33.377 -10.219 0.816 1.00 95.50 97 THR A CA 1
ATOM 718 C C . THR A 1 97 ? -31.866 -10.263 1.016 1.00 95.50 97 THR A C 1
ATOM 720 O O . THR A 1 97 ? -31.189 -11.013 0.313 1.00 95.50 97 THR A O 1
ATOM 723 N N . TRP A 1 98 ? -31.326 -9.460 1.930 1.00 96.75 98 TRP A N 1
ATOM 724 C CA . TRP A 1 98 ? -29.895 -9.400 2.235 1.00 96.75 98 TRP A CA 1
ATOM 725 C C . TRP A 1 98 ? -29.657 -9.962 3.624 1.00 96.75 98 TRP A C 1
ATOM 727 O O . TRP A 1 98 ? -30.451 -9.702 4.503 1.00 96.75 98 TRP A O 1
ATOM 737 N N . LEU A 1 99 ? -28.603 -10.735 3.842 1.00 93.38 99 LEU A N 1
ATOM 738 C CA . LEU A 1 99 ? -28.197 -11.147 5.182 1.00 93.38 99 LEU A CA 1
ATOM 739 C C . LEU A 1 99 ? -27.054 -10.250 5.643 1.00 93.38 99 LEU A C 1
ATOM 741 O O . LEU A 1 99 ? -26.142 -9.962 4.854 1.00 93.38 99 LEU A O 1
ATOM 745 N N . LEU A 1 100 ? -27.098 -9.814 6.901 1.00 93.38 100 LEU A N 1
ATOM 746 C CA . LEU A 1 100 ? -25.998 -9.057 7.483 1.00 93.38 100 LEU A CA 1
ATOM 747 C C . LEU A 1 100 ? -24.749 -9.941 7.560 1.00 93.38 100 LEU A C 1
ATOM 749 O O . LEU A 1 100 ? -24.769 -10.986 8.201 1.00 93.38 100 LEU A O 1
ATOM 753 N N . GLU A 1 101 ? -23.684 -9.511 6.890 1.00 91.00 101 GLU A N 1
ATOM 754 C CA . GLU A 1 101 ? -22.383 -10.203 6.890 1.00 91.00 101 GLU A CA 1
ATOM 755 C C . GLU A 1 101 ? -21.290 -9.369 7.553 1.00 91.00 101 GLU A C 1
ATOM 757 O O . GLU A 1 101 ? -20.296 -9.883 8.036 1.00 91.00 101 GLU A O 1
ATOM 762 N N . GLY A 1 102 ? -21.471 -8.059 7.606 1.00 88.12 102 GLY A N 1
ATOM 763 C CA . GLY A 1 102 ? -20.486 -7.189 8.199 1.00 88.12 102 GLY A CA 1
ATOM 764 C C . GLY A 1 102 ? -20.818 -5.739 7.943 1.00 88.12 102 GLY A C 1
ATOM 765 O O . GLY A 1 102 ? -21.588 -5.405 7.033 1.00 88.12 102 GLY A O 1
ATOM 766 N N . MET A 1 103 ? -20.247 -4.887 8.776 1.00 86.44 103 MET A N 1
ATOM 767 C CA . MET A 1 103 ? -20.368 -3.440 8.700 1.00 86.44 103 MET A CA 1
ATOM 768 C C . MET A 1 103 ? -19.045 -2.830 9.114 1.00 86.44 103 MET A C 1
ATOM 770 O O . MET A 1 103 ? -18.371 -3.340 10.000 1.00 86.44 103 MET A O 1
ATOM 774 N N . VAL A 1 104 ? -18.689 -1.722 8.485 1.00 75.88 104 VAL A N 1
ATOM 775 C CA . VAL A 1 104 ? -17.549 -0.921 8.913 1.00 75.88 104 VAL A CA 1
ATOM 776 C C . VAL A 1 104 ? -18.098 0.421 9.345 1.00 75.88 104 VAL A C 1
ATOM 778 O O . VAL A 1 104 ? -18.778 1.090 8.562 1.00 75.88 104 VAL A O 1
ATOM 781 N N . ASP A 1 105 ? -17.819 0.801 10.580 1.00 69.31 105 ASP A N 1
ATOM 782 C CA . ASP A 1 105 ? -18.085 2.137 11.085 1.00 69.31 105 ASP A CA 1
ATOM 783 C C . ASP A 1 105 ? -16.779 2.800 11.543 1.00 69.31 105 ASP A C 1
ATOM 785 O O . ASP A 1 105 ? -15.677 2.298 11.317 1.00 69.31 105 ASP A O 1
ATOM 789 N N . ALA A 1 106 ? -16.892 3.980 12.148 1.00 57.84 106 ALA A N 1
ATOM 790 C CA . ALA A 1 106 ? -15.728 4.698 12.657 1.00 57.84 106 ALA A CA 1
ATOM 791 C C . ALA A 1 106 ? -15.053 4.004 13.858 1.00 57.84 106 ALA A C 1
ATOM 793 O O . ALA A 1 106 ? -13.964 4.413 14.236 1.00 57.84 106 ALA A O 1
ATOM 794 N N . SER A 1 107 ? -15.703 3.015 14.479 1.00 52.88 107 SER A N 1
ATOM 795 C CA . SER A 1 107 ? -15.232 2.258 15.645 1.00 52.88 107 SER A CA 1
ATOM 796 C C . SER A 1 107 ? -14.681 0.872 15.289 1.00 52.88 107 SER A C 1
ATOM 798 O O . SER A 1 107 ? -14.132 0.197 16.163 1.00 52.88 107 SER A O 1
ATOM 800 N N . GLY A 1 108 ? -14.794 0.439 14.030 1.00 66.00 108 GLY A N 1
ATOM 801 C CA . GLY A 1 108 ? -14.128 -0.756 13.528 1.00 66.00 108 GLY A CA 1
ATOM 802 C C . GLY A 1 108 ? -14.907 -1.498 12.447 1.00 66.00 108 GLY A C 1
ATOM 803 O O . GLY A 1 108 ? -15.812 -0.972 11.805 1.00 66.00 108 GLY A O 1
ATOM 804 N N . THR A 1 109 ? -14.510 -2.751 12.227 1.00 80.19 109 THR A N 1
ATOM 805 C CA . THR A 1 109 ? -15.175 -3.680 11.308 1.00 80.19 109 THR A CA 1
ATOM 806 C C . THR A 1 109 ? -15.872 -4.773 12.108 1.00 80.19 109 THR A C 1
ATOM 808 O O . THR A 1 109 ? -15.226 -5.515 12.847 1.00 80.19 109 THR A O 1
ATOM 811 N N . LEU A 1 110 ? -17.184 -4.884 11.939 1.00 81.19 110 LEU A N 1
ATOM 812 C CA . LEU A 1 110 ? -17.938 -6.097 12.206 1.00 81.19 110 LEU A CA 1
ATOM 813 C C . LEU A 1 110 ? -17.804 -7.016 10.990 1.00 81.19 110 LEU A C 1
ATOM 815 O O . LEU A 1 110 ? -18.181 -6.631 9.886 1.00 81.19 110 LEU A O 1
ATOM 819 N N . ASP A 1 111 ? -17.303 -8.223 11.214 1.00 83.62 111 ASP A N 1
ATOM 820 C CA . ASP A 1 111 ? -17.248 -9.319 10.247 1.00 83.62 111 ASP A CA 1
ATOM 821 C C . ASP A 1 111 ? -17.955 -10.527 10.885 1.00 83.62 111 ASP A C 1
ATOM 823 O O . ASP A 1 111 ? -17.550 -11.007 11.946 1.00 83.62 111 ASP A O 1
ATOM 827 N N . CYS A 1 112 ? -19.051 -10.974 10.275 1.00 80.62 112 CYS A N 1
ATOM 828 C CA . CYS A 1 112 ? -19.907 -12.047 10.774 1.00 80.62 112 CYS A CA 1
ATOM 829 C C . CYS A 1 112 ? -19.368 -13.447 10.471 1.00 80.62 112 CYS A C 1
ATOM 831 O O . CYS A 1 112 ? -19.817 -14.421 11.088 1.00 80.62 112 CYS A O 1
ATOM 833 N N . THR A 1 1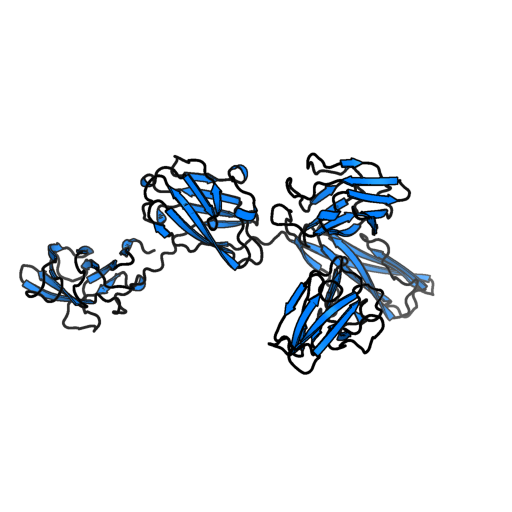13 ? -18.413 -13.570 9.548 1.00 71.25 113 THR A N 1
ATOM 834 C CA . THR A 1 113 ? -17.698 -14.820 9.268 1.00 71.25 113 THR A CA 1
ATOM 835 C C . THR A 1 113 ? -16.339 -14.886 9.943 1.00 71.25 113 THR A C 1
ATOM 837 O O . THR A 1 113 ? -15.740 -15.972 9.965 1.00 71.25 113 THR A O 1
ATOM 840 N N . ALA A 1 114 ? -15.897 -13.802 10.594 1.00 56.69 114 ALA A N 1
ATOM 841 C CA . ALA A 1 114 ? -14.822 -13.869 11.567 1.00 56.69 114 ALA A CA 1
ATOM 842 C C . ALA A 1 114 ? -15.173 -14.974 12.581 1.00 56.69 114 ALA A C 1
ATOM 844 O O . ALA A 1 114 ? -16.193 -14.890 13.276 1.00 56.69 114 ALA A O 1
ATOM 845 N N . PRO A 1 115 ? -14.384 -16.065 12.665 1.00 44.78 115 PRO A N 1
ATOM 846 C CA . PRO A 1 115 ? -14.643 -17.094 13.659 1.00 44.78 115 PRO A CA 1
ATOM 847 C C . PRO A 1 115 ? -14.666 -16.406 15.019 1.00 44.78 115 PRO A C 1
ATOM 849 O O . PRO A 1 115 ? -13.796 -15.574 15.254 1.00 44.78 115 PRO A O 1
ATOM 852 N N . ALA A 1 116 ? -15.621 -16.741 15.898 1.00 44.75 116 ALA A N 1
ATOM 853 C CA . ALA A 1 116 ? -15.606 -16.275 17.284 1.00 44.75 116 ALA A CA 1
ATOM 854 C C . ALA A 1 116 ? -14.204 -16.538 17.845 1.00 44.75 116 ALA A C 1
ATOM 856 O O . ALA A 1 116 ? -13.829 -17.689 18.098 1.00 44.75 116 ALA A O 1
ATOM 857 N N . THR A 1 117 ? -13.375 -15.498 17.890 1.00 47.41 117 THR A N 1
ATOM 858 C CA . THR A 1 117 ? -11.952 -15.674 18.112 1.00 47.41 117 THR A CA 1
ATOM 859 C C . THR A 1 117 ? -11.811 -16.010 19.580 1.00 47.41 117 THR A C 1
ATOM 861 O O . THR A 1 117 ? -12.107 -15.209 20.462 1.00 47.41 117 THR A O 1
ATOM 864 N N . THR A 1 118 ? -11.354 -17.228 19.875 1.00 53.94 118 THR A N 1
ATOM 865 C CA . THR A 1 118 ? -10.618 -17.452 21.119 1.00 53.94 118 THR A CA 1
ATOM 866 C C . THR A 1 118 ? -9.602 -16.324 21.225 1.00 53.94 118 THR A C 1
ATOM 868 O O . THR A 1 118 ? -8.785 -16.178 20.312 1.00 53.94 118 THR A O 1
ATOM 871 N N . GLY A 1 119 ? -9.695 -15.518 22.286 1.00 60.44 119 GLY A N 1
ATOM 872 C CA . GLY A 1 119 ? -8.789 -14.398 22.505 1.00 60.44 119 GLY A CA 1
ATOM 873 C C . GLY A 1 119 ? -7.349 -14.865 22.319 1.00 60.44 119 GLY A C 1
ATOM 874 O O . GLY A 1 119 ? -6.907 -15.829 22.947 1.00 60.44 119 GLY A O 1
ATOM 875 N N . VAL A 1 120 ? -6.637 -14.235 21.391 1.00 73.69 120 VAL A N 1
ATOM 876 C CA . VAL A 1 120 ? -5.220 -14.511 21.175 1.00 73.69 120 VAL A CA 1
ATOM 877 C C . VAL A 1 120 ? -4.414 -13.668 22.152 1.00 73.69 120 VAL A C 1
ATOM 879 O O . VAL A 1 120 ? -4.677 -12.483 22.335 1.00 73.69 120 VAL A O 1
ATOM 882 N N . SER A 1 121 ? -3.392 -14.257 22.770 1.00 86.12 121 SER A N 1
ATOM 883 C CA . SER A 1 121 ? -2.474 -13.510 23.640 1.00 86.12 121 SER A CA 1
ATOM 884 C C . SER A 1 121 ? -1.540 -12.579 22.853 1.00 86.12 121 SER A C 1
ATOM 886 O O . SER A 1 121 ? -0.754 -11.843 23.449 1.00 86.12 121 SER A O 1
ATOM 888 N N . ALA A 1 122 ? -1.571 -12.641 21.518 1.00 88.19 122 ALA A N 1
ATOM 889 C CA . ALA A 1 122 ? -0.804 -11.778 20.638 1.00 88.19 122 ALA A CA 1
ATOM 890 C C . ALA A 1 122 ? -1.565 -11.479 19.339 1.00 88.19 122 ALA A C 1
ATOM 892 O O . ALA A 1 122 ? -2.135 -12.386 18.733 1.00 88.19 122 ALA A O 1
ATOM 893 N N . CYS A 1 123 ? -1.521 -10.221 18.913 1.00 86.69 123 CYS A N 1
ATOM 894 C CA . CYS A 1 123 ? -2.033 -9.714 17.642 1.00 86.69 123 CYS A CA 1
ATOM 895 C C . CYS A 1 123 ? -0.948 -8.835 17.001 1.00 86.69 123 CYS A C 1
ATOM 897 O O . CYS A 1 123 ? -0.157 -8.212 17.714 1.00 86.69 123 CYS A O 1
ATOM 899 N N . GLU A 1 124 ? -0.884 -8.794 15.673 1.00 88.25 124 GLU A N 1
ATOM 900 C CA . GLU A 1 124 ? 0.018 -7.909 14.940 1.00 88.25 124 GLU A CA 1
ATOM 901 C C . GLU A 1 124 ? -0.713 -7.191 13.808 1.00 88.25 124 GLU A C 1
ATOM 903 O O . GLU A 1 124 ? -1.614 -7.756 13.190 1.00 88.25 124 GLU A O 1
ATOM 908 N N . PHE A 1 125 ? -0.324 -5.946 13.542 1.00 81.44 125 PHE A N 1
ATOM 909 C CA . PHE A 1 125 ? -0.812 -5.179 12.399 1.00 81.44 125 PHE A CA 1
ATOM 910 C C . PHE A 1 125 ? 0.315 -4.344 11.796 1.00 81.44 125 PHE A C 1
ATOM 912 O O . PHE A 1 125 ? 1.286 -4.008 12.475 1.00 81.44 125 PHE A O 1
ATOM 919 N N . GLN A 1 126 ? 0.191 -4.022 10.512 1.00 79.44 126 GLN A N 1
ATOM 920 C CA . GLN A 1 126 ? 1.134 -3.161 9.803 1.00 79.44 126 GLN A CA 1
ATOM 921 C C . GLN A 1 126 ? 0.650 -1.716 9.833 1.00 79.44 126 GLN A C 1
ATOM 923 O O . GLN A 1 126 ? -0.536 -1.454 9.644 1.00 79.44 126 GLN A O 1
ATOM 928 N N . THR A 1 127 ? 1.568 -0.783 10.059 1.00 78.06 127 THR A N 1
ATOM 929 C CA . THR A 1 127 ? 1.315 0.639 9.806 1.00 78.06 127 THR A CA 1
ATOM 930 C C . THR A 1 127 ? 1.790 1.016 8.419 1.00 78.06 127 THR A C 1
ATOM 932 O O . THR A 1 127 ? 2.663 0.360 7.856 1.00 78.06 127 THR A O 1
ATOM 935 N N . PHE A 1 128 ? 1.227 2.095 7.885 1.00 72.50 128 PHE A N 1
ATOM 936 C CA . PHE A 1 128 ? 1.581 2.632 6.579 1.00 72.50 128 PHE A CA 1
ATOM 937 C C . PHE A 1 128 ? 1.765 4.147 6.694 1.00 72.50 128 PHE A C 1
ATOM 939 O O . PHE A 1 128 ? 0.889 4.822 7.242 1.00 72.50 128 PHE A O 1
ATOM 946 N N . PRO A 1 129 ? 2.886 4.711 6.204 1.00 70.19 129 PRO A N 1
ATOM 947 C CA . PRO A 1 129 ? 2.987 6.136 5.970 1.00 70.19 129 PRO A CA 1
ATOM 948 C C . PRO A 1 129 ? 1.819 6.552 5.088 1.00 70.19 129 PRO A C 1
ATOM 950 O O . PRO A 1 129 ? 1.659 6.058 3.975 1.00 70.19 129 PRO A O 1
ATOM 953 N N . ALA A 1 130 ? 0.991 7.444 5.605 1.00 77.06 130 ALA A N 1
ATOM 954 C CA . ALA A 1 130 ? -0.104 8.012 4.854 1.00 77.06 130 ALA A CA 1
ATOM 955 C C . ALA A 1 130 ? 0.100 9.516 4.835 1.00 77.06 130 ALA A C 1
ATOM 957 O O . ALA A 1 130 ? 0.233 10.144 5.888 1.00 77.06 130 ALA A O 1
ATOM 958 N N . SER A 1 131 ? 0.154 10.092 3.643 1.00 76.62 131 SER A N 1
ATOM 959 C CA . SER A 1 131 ? 0.201 11.532 3.460 1.00 76.62 131 SER A CA 1
ATOM 960 C C . SER A 1 131 ? -0.766 11.918 2.356 1.00 76.62 131 SER A C 1
ATOM 962 O O . SER A 1 131 ? -1.007 11.162 1.422 1.00 76.62 131 SER A O 1
ATOM 964 N N . CYS A 1 132 ? -1.317 13.122 2.416 1.00 72.00 132 CYS A N 1
ATOM 965 C CA . CYS A 1 132 ? -2.159 13.607 1.324 1.00 72.00 132 CYS A CA 1
ATOM 966 C C . CYS A 1 132 ? -1.350 14.086 0.101 1.00 72.00 132 CYS A C 1
ATOM 968 O O . CYS A 1 132 ? -1.874 14.699 -0.826 1.00 72.00 132 CYS A O 1
ATOM 970 N N . GLU A 1 133 ? -0.051 13.805 0.119 1.00 64.50 133 GLU A N 1
ATOM 971 C CA . GLU A 1 133 ? 0.882 13.953 -0.984 1.00 64.50 133 GLU A CA 1
ATOM 972 C C . GLU A 1 133 ? 0.836 12.733 -1.927 1.00 64.50 133 GLU A C 1
ATOM 974 O O . GLU A 1 133 ? 1.151 12.870 -3.107 1.00 64.50 133 GLU A O 1
ATOM 979 N N . THR A 1 134 ? 0.356 11.577 -1.447 1.00 53.66 134 THR A N 1
ATOM 980 C CA . THR A 1 134 ? 0.213 10.341 -2.231 1.00 53.66 134 THR A CA 1
ATOM 981 C C . THR A 1 134 ? -1.178 10.144 -2.852 1.00 53.66 134 THR A C 1
ATOM 983 O O . THR A 1 134 ? -1.403 9.125 -3.505 1.00 53.66 134 THR A O 1
ATOM 986 N N . GLY A 1 135 ? -2.108 11.098 -2.681 1.00 53.31 135 GLY A N 1
ATOM 987 C CA . GLY A 1 135 ? -3.451 11.052 -3.270 1.00 53.31 135 GLY A CA 1
ATOM 988 C C . GLY A 1 135 ? -4.401 12.153 -2.779 1.00 53.31 135 GLY A C 1
ATOM 989 O O . GLY A 1 135 ? -4.104 12.904 -1.849 1.00 53.31 135 GLY A O 1
ATOM 990 N N . ASN A 1 136 ? -5.583 12.263 -3.401 1.00 60.88 136 ASN A N 1
ATOM 991 C CA . ASN A 1 136 ? -6.659 13.117 -2.886 1.00 60.88 136 ASN A CA 1
ATOM 992 C C . ASN A 1 136 ? -7.253 12.465 -1.638 1.00 60.88 136 ASN A C 1
ATOM 994 O O . ASN A 1 136 ? -8.215 11.721 -1.754 1.00 60.88 136 ASN A O 1
ATOM 998 N N . ALA A 1 137 ? -6.692 12.773 -0.472 1.00 69.38 137 ALA A N 1
ATOM 999 C CA . ALA A 1 137 ? -7.254 12.327 0.794 1.00 69.38 137 ALA A CA 1
ATOM 1000 C C . ALA A 1 137 ? -8.740 12.712 0.886 1.00 69.38 137 ALA A C 1
ATOM 1002 O O . ALA A 1 137 ? -9.075 13.898 0.784 1.00 6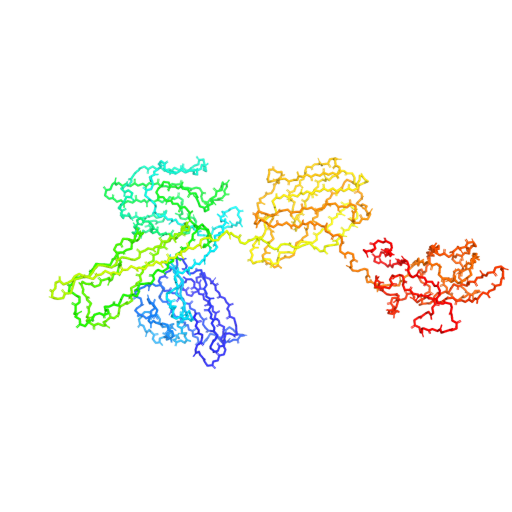9.38 137 ALA A O 1
ATOM 1003 N N . ASP A 1 138 ? -9.633 11.752 1.070 1.00 78.69 138 ASP A N 1
ATOM 1004 C CA . ASP A 1 138 ? -11.059 12.039 1.229 1.00 78.69 138 ASP A CA 1
ATOM 1005 C C . ASP A 1 138 ? -11.415 12.187 2.711 1.00 78.69 138 ASP A C 1
ATOM 1007 O O . ASP A 1 138 ? -12.225 13.048 3.074 1.00 78.69 138 ASP A O 1
ATOM 1011 N N . PHE A 1 139 ? -10.736 11.436 3.579 1.00 81.94 139 PHE A N 1
ATOM 1012 C CA . PHE A 1 139 ? -10.990 11.367 5.012 1.00 81.94 139 PHE A CA 1
ATOM 1013 C C . PHE A 1 139 ? -9.710 11.476 5.840 1.00 81.94 139 PHE A C 1
ATOM 1015 O O . PHE A 1 139 ? -8.653 10.962 5.477 1.00 81.94 139 PHE A O 1
ATOM 1022 N N . LEU A 1 140 ? -9.831 12.139 6.990 1.00 87.06 140 LEU A N 1
ATOM 1023 C CA . LEU A 1 140 ? -8.784 12.281 7.995 1.00 87.06 140 LEU A CA 1
ATOM 1024 C C . LEU A 1 140 ? -9.295 11.739 9.331 1.00 87.06 140 LEU A C 1
ATOM 1026 O O . LEU A 1 140 ? -10.370 12.139 9.784 1.00 87.06 140 LEU A O 1
ATOM 1030 N N . THR A 1 141 ? -8.509 10.874 9.966 1.00 90.31 141 THR A N 1
ATOM 1031 C CA . THR A 1 141 ? -8.808 10.302 11.283 1.00 90.31 141 THR A CA 1
ATOM 1032 C C . THR A 1 141 ? -7.890 10.911 12.326 1.00 90.31 141 THR A C 1
ATOM 1034 O O . THR A 1 141 ? -6.675 10.718 12.279 1.00 90.31 141 THR A O 1
ATOM 1037 N N . PHE A 1 142 ? -8.461 11.621 13.293 1.00 93.75 142 PHE A N 1
ATOM 1038 C CA . PHE A 1 142 ? -7.723 12.240 14.388 1.00 93.75 142 PHE A CA 1
ATOM 1039 C C . PHE A 1 142 ? -7.934 11.477 15.690 1.00 93.75 142 PHE A C 1
ATOM 1041 O O . PHE A 1 142 ? -9.068 11.170 16.040 1.00 93.75 142 PHE A O 1
ATOM 1048 N N . GLN A 1 143 ? -6.865 11.238 16.442 1.00 94.81 143 GLN A N 1
ATOM 1049 C CA . GLN A 1 143 ? -6.927 10.774 17.823 1.00 94.81 143 GLN A CA 1
ATOM 1050 C C . GLN A 1 143 ? -6.904 11.968 18.782 1.00 94.81 143 GLN A C 1
ATOM 1052 O O . GLN A 1 143 ? -6.053 12.854 18.657 1.00 94.81 143 GLN A O 1
ATOM 1057 N N . TYR A 1 144 ? -7.806 11.988 19.766 1.00 95.12 144 TYR A N 1
ATOM 1058 C CA . TYR A 1 144 ? -7.799 12.994 20.827 1.00 95.12 144 TYR A CA 1
ATOM 1059 C C . TYR A 1 144 ? -6.768 12.634 21.905 1.00 95.12 144 TYR A C 1
ATOM 1061 O O . TYR A 1 144 ? -6.949 11.693 22.674 1.00 95.12 144 TYR A O 1
ATOM 1069 N N . THR A 1 145 ? -5.679 13.399 21.978 1.00 94.62 145 THR A N 1
ATOM 1070 C CA . THR A 1 145 ? -4.549 13.154 22.894 1.00 94.62 145 THR A CA 1
ATOM 1071 C C . THR A 1 145 ? -4.495 14.129 24.071 1.00 94.62 145 THR A C 1
ATOM 1073 O O . THR A 1 145 ? -3.805 13.870 25.056 1.00 94.62 145 THR A O 1
ATOM 1076 N N . GLY A 1 146 ? -5.203 15.262 23.986 1.00 94.56 146 GLY A N 1
ATOM 1077 C CA . GLY A 1 146 ? -5.237 16.273 25.050 1.00 94.56 146 GLY A CA 1
ATOM 1078 C C . GLY A 1 146 ? -3.935 17.071 25.223 1.00 94.56 146 GLY A C 1
ATOM 1079 O O . GLY A 1 146 ? -3.733 17.691 26.268 1.00 94.56 146 GLY A O 1
ATOM 1080 N N . GLY A 1 147 ? -3.036 17.048 24.231 1.00 93.56 147 GLY A N 1
ATOM 1081 C CA . GLY A 1 147 ? -1.710 17.678 24.300 1.00 93.56 147 GLY A CA 1
ATOM 1082 C C . GLY A 1 147 ? -1.702 19.212 24.385 1.00 93.56 147 GLY A C 1
ATOM 1083 O O . GLY A 1 147 ? -0.743 19.796 24.899 1.00 93.56 147 GLY A O 1
ATOM 1084 N N . GLY A 1 148 ? -2.766 19.882 23.936 1.00 94.06 148 GLY A N 1
ATOM 1085 C CA . GLY A 1 148 ? -2.835 21.341 23.889 1.00 94.06 148 GLY A CA 1
ATOM 1086 C C . GLY A 1 148 ? -2.023 21.956 22.743 1.00 94.06 148 GLY A C 1
ATOM 1087 O O . GLY A 1 148 ? -1.126 21.333 22.182 1.00 94.06 148 GLY A O 1
ATOM 1088 N N . CYS A 1 149 ? -2.240 23.240 22.442 1.00 93.31 149 CYS A N 1
ATOM 1089 C CA . CYS A 1 149 ? -1.551 23.927 21.335 1.00 93.31 149 CYS A CA 1
ATOM 1090 C C . CYS A 1 149 ? -0.015 23.873 21.344 1.00 93.31 149 CYS A C 1
ATOM 1092 O O . CYS A 1 149 ? 0.599 23.999 20.285 1.00 93.31 149 CYS A O 1
ATOM 1094 N N . ALA A 1 150 ? 0.615 23.691 22.509 1.00 92.19 150 ALA A N 1
ATOM 1095 C CA . ALA A 1 150 ? 2.069 23.570 22.623 1.00 92.19 150 ALA A CA 1
ATOM 1096 C C . ALA A 1 150 ? 2.625 22.241 22.076 1.00 92.19 150 ALA A C 1
ATOM 1098 O O . ALA A 1 150 ? 3.830 22.159 21.856 1.00 92.19 150 ALA A O 1
ATOM 1099 N N . ALA A 1 151 ? 1.773 21.229 21.882 1.00 93.44 151 ALA A N 1
ATOM 1100 C CA . ALA A 1 151 ? 2.149 19.940 21.312 1.00 93.44 151 ALA A CA 1
ATOM 1101 C C . ALA A 1 151 ? 2.199 19.951 19.777 1.00 93.44 151 ALA A C 1
ATOM 1103 O O . ALA A 1 151 ? 2.754 19.028 19.195 1.00 93.44 151 ALA A O 1
ATOM 1104 N N . SER A 1 152 ? 1.646 20.984 19.130 1.00 91.19 152 SER A N 1
ATOM 1105 C CA . SER A 1 152 ? 1.596 21.040 17.669 1.00 91.19 152 SER A CA 1
ATOM 1106 C C . SER A 1 152 ? 2.994 21.081 17.053 1.00 91.19 152 SER A C 1
ATOM 1108 O O . SER A 1 152 ? 3.813 21.922 17.435 1.00 91.19 152 SER A O 1
ATOM 1110 N N . ASP A 1 153 ? 3.238 20.233 16.061 1.00 87.06 153 ASP A N 1
ATOM 1111 C CA . ASP A 1 153 ? 4.534 20.087 15.391 1.00 87.06 153 ASP A CA 1
ATOM 1112 C C . ASP A 1 153 ? 4.479 20.365 13.882 1.00 87.06 153 ASP A C 1
ATOM 1114 O O . ASP A 1 153 ? 5.518 20.586 13.256 1.00 87.06 153 ASP A O 1
ATOM 1118 N N . ASN A 1 154 ? 3.279 20.465 13.311 1.00 77.00 154 ASN A N 1
ATOM 1119 C CA . ASN A 1 154 ? 3.109 20.770 11.903 1.00 77.00 154 ASN A CA 1
ATOM 1120 C C . ASN A 1 154 ? 3.109 22.294 11.625 1.00 77.00 154 ASN A C 1
ATOM 1122 O O . ASN A 1 154 ? 2.484 23.105 12.322 1.00 77.00 154 ASN A O 1
ATOM 1126 N N . SER A 1 155 ? 3.826 22.696 10.567 1.00 65.94 155 SER A N 1
ATOM 1127 C CA . SER A 1 155 ? 4.044 24.089 10.165 1.00 65.94 155 SER A CA 1
ATOM 1128 C C . SER A 1 155 ? 3.547 24.403 8.744 1.00 65.94 155 SER A C 1
ATOM 1130 O O . SER A 1 155 ? 4.282 24.984 7.949 1.00 65.94 155 SER A O 1
ATOM 1132 N N . GLN A 1 156 ? 2.283 24.106 8.409 1.00 73.19 156 GLN A N 1
ATOM 1133 C CA . GLN A 1 156 ? 1.689 24.474 7.100 1.00 73.19 156 GLN A CA 1
ATOM 1134 C C . GLN A 1 156 ? 1.567 25.997 6.825 1.00 73.19 156 GLN A C 1
ATOM 1136 O O . GLN A 1 156 ? 0.798 26.409 5.959 1.00 73.19 156 GLN A O 1
ATOM 1141 N N . GLY A 1 157 ? 2.273 26.864 7.561 1.00 65.19 157 GLY A N 1
ATOM 1142 C CA . GLY A 1 157 ? 2.257 28.328 7.422 1.00 65.19 157 GLY A CA 1
ATOM 1143 C C . GLY A 1 157 ? 0.990 29.011 7.955 1.00 65.19 157 GLY A C 1
ATOM 1144 O O . GLY A 1 157 ? 1.104 29.980 8.701 1.00 65.19 157 GLY A O 1
ATOM 1145 N N . ASP A 1 158 ? -0.185 28.464 7.631 1.00 67.31 158 ASP A N 1
ATOM 1146 C CA . ASP A 1 158 ? -1.514 28.930 8.061 1.00 67.31 158 ASP A CA 1
ATOM 1147 C C . ASP A 1 158 ? -2.133 28.049 9.164 1.00 67.31 158 ASP A C 1
ATOM 1149 O O . ASP A 1 158 ? -3.282 28.261 9.559 1.00 67.31 158 ASP A O 1
ATOM 1153 N N . HIS A 1 159 ? -1.384 27.069 9.686 1.00 78.31 159 HIS A N 1
ATOM 1154 C CA . HIS A 1 159 ? -1.820 26.307 10.854 1.00 78.31 159 HIS A CA 1
ATOM 1155 C C . HIS A 1 159 ? -1.937 27.235 12.074 1.00 78.31 159 HIS A C 1
ATOM 1157 O O . HIS A 1 159 ? -0.979 27.908 12.465 1.00 78.31 159 HIS A O 1
ATOM 1163 N N . ILE A 1 160 ? -3.121 27.259 12.686 1.00 84.25 160 ILE A N 1
ATOM 1164 C CA . ILE A 1 160 ? -3.395 28.021 13.905 1.00 84.25 160 ILE A CA 1
ATOM 1165 C C . ILE A 1 160 ? -4.017 27.075 14.926 1.00 84.25 160 ILE A C 1
ATOM 1167 O O . ILE A 1 160 ? -5.153 26.643 14.744 1.00 84.25 160 ILE A O 1
ATOM 1171 N N . CYS A 1 161 ? -3.309 26.841 16.031 1.00 92.44 161 CYS A N 1
ATOM 1172 C CA . CYS A 1 161 ? -3.917 26.348 17.261 1.00 92.44 161 CYS A CA 1
ATOM 1173 C C . CYS A 1 161 ? -4.079 27.500 18.257 1.00 92.44 161 CYS A C 1
ATOM 1175 O O . CYS A 1 161 ? -3.127 28.239 18.536 1.00 92.44 161 CYS A O 1
ATOM 1177 N N . ALA A 1 162 ? -5.280 27.658 18.809 1.00 94.19 162 ALA A N 1
ATOM 1178 C CA . ALA A 1 162 ? -5.575 28.658 19.827 1.00 94.19 162 ALA A CA 1
ATOM 1179 C C . ALA A 1 162 ? -6.511 28.120 20.917 1.00 94.19 162 ALA A C 1
ATOM 1181 O O . ALA A 1 162 ? -7.399 27.316 20.656 1.00 94.19 162 ALA A O 1
ATOM 1182 N N . GLY A 1 163 ? -6.366 28.648 22.134 1.00 94.75 163 GLY A N 1
ATOM 1183 C CA . GLY A 1 163 ? -7.200 28.269 23.275 1.00 94.75 163 GLY A CA 1
ATOM 1184 C C . GLY A 1 163 ? -6.617 27.115 24.090 1.00 94.75 163 GLY A C 1
ATOM 1185 O O . GLY A 1 163 ? -5.406 26.896 24.084 1.00 94.75 163 GLY A O 1
ATOM 1186 N N . SER A 1 164 ? -7.475 26.450 24.861 1.00 94.25 164 SER A N 1
ATOM 1187 C CA . SER A 1 164 ? -7.095 25.339 25.740 1.00 94.25 164 SER A CA 1
ATOM 1188 C C . SER A 1 164 ? -8.312 24.543 26.199 1.00 94.25 164 SER A C 1
ATOM 1190 O O . SER A 1 164 ? -9.384 25.114 26.415 1.00 94.25 164 SER A O 1
ATOM 1192 N N . THR A 1 165 ? -8.101 23.261 26.466 1.00 94.44 165 THR A N 1
ATOM 1193 C CA . THR A 1 165 ? -9.031 22.350 27.145 1.00 94.44 165 THR A CA 1
ATOM 1194 C C . THR A 1 165 ? -8.365 21.739 28.383 1.00 94.44 165 THR A C 1
ATOM 1196 O O . THR A 1 165 ? -7.168 21.912 28.617 1.00 94.44 165 THR A O 1
ATOM 1199 N N . ASP A 1 166 ? -9.142 21.033 29.206 1.00 94.31 166 ASP A N 1
ATOM 1200 C CA . ASP A 1 166 ? -8.585 20.074 30.166 1.00 94.31 166 ASP A CA 1
ATOM 1201 C C . ASP A 1 166 ? -8.298 18.757 29.431 1.00 94.31 166 ASP A C 1
ATOM 1203 O O . ASP A 1 166 ? -9.221 17.982 29.184 1.00 94.31 166 ASP A O 1
ATOM 1207 N N . GLY A 1 167 ? -7.043 18.529 29.036 1.00 90.88 167 GLY A N 1
ATOM 1208 C CA . GLY A 1 167 ? -6.656 17.400 28.180 1.00 90.88 167 GLY A CA 1
ATOM 1209 C C . GLY A 1 167 ? -6.895 16.011 28.784 1.00 90.88 167 GLY A C 1
ATOM 1210 O O . GLY A 1 167 ? -6.932 15.029 28.053 1.00 90.88 167 GLY A O 1
ATOM 1211 N N . GLY A 1 168 ? -7.090 15.911 30.105 1.00 91.81 168 GLY A N 1
ATOM 1212 C CA . GLY A 1 168 ? -7.423 14.647 30.772 1.00 91.81 168 GLY A CA 1
ATOM 1213 C C . GLY A 1 168 ? -8.922 14.335 30.819 1.00 91.81 168 GLY A C 1
ATOM 1214 O O . GLY A 1 168 ? -9.305 13.265 31.289 1.00 91.81 168 GLY A O 1
ATOM 1215 N N . ALA A 1 169 ? -9.773 15.263 30.381 1.00 94.19 169 ALA A N 1
ATOM 1216 C CA . ALA A 1 169 ? -11.220 15.121 30.414 1.00 94.19 169 ALA A CA 1
ATOM 1217 C C . ALA A 1 169 ? -11.789 14.913 29.007 1.00 94.19 169 ALA A C 1
ATOM 1219 O O . ALA A 1 169 ? -11.249 15.420 28.018 1.00 94.19 169 ALA A O 1
ATOM 1220 N N . SER A 1 170 ? -12.931 14.228 28.936 1.00 93.81 170 SER A N 1
ATOM 1221 C CA . SER A 1 170 ? -13.711 14.109 27.706 1.00 93.81 170 SER A CA 1
ATOM 1222 C C . SER A 1 170 ? -14.039 15.495 27.142 1.00 93.81 170 SER A C 1
ATOM 1224 O O . SER A 1 170 ? -14.307 16.443 27.891 1.00 93.81 170 SER A O 1
ATOM 1226 N N . ALA A 1 171 ? -14.019 15.617 25.821 1.00 96.31 171 ALA A N 1
ATOM 1227 C CA . ALA A 1 171 ? -14.270 16.860 25.110 1.00 96.31 171 ALA A CA 1
ATOM 1228 C C . ALA A 1 171 ? -15.293 16.656 23.995 1.00 96.31 171 ALA A C 1
ATOM 1230 O O . ALA A 1 171 ? -15.354 15.607 23.362 1.00 96.31 171 ALA A O 1
ATOM 1231 N N . THR A 1 172 ? -16.109 17.675 23.747 1.00 97.00 172 THR A N 1
ATOM 1232 C CA . THR A 1 172 ? -16.939 17.737 22.543 1.00 97.00 172 THR A CA 1
ATOM 1233 C C . THR A 1 172 ? -16.063 18.203 21.390 1.00 97.00 172 THR A C 1
ATOM 1235 O O . THR A 1 172 ? -15.622 19.352 21.388 1.00 97.00 172 THR A O 1
ATOM 1238 N N . PHE A 1 173 ? -15.801 17.308 20.444 1.00 96.56 173 PHE A N 1
ATOM 1239 C CA . PHE A 1 173 ? -15.208 17.626 19.154 1.00 96.56 173 PHE A CA 1
ATOM 1240 C C . PHE A 1 173 ? -16.265 18.247 18.240 1.00 96.56 173 PHE A C 1
ATOM 1242 O O . PHE A 1 173 ? -17.434 17.864 18.300 1.00 96.56 173 PHE A O 1
ATOM 1249 N N . THR A 1 174 ? -15.890 19.213 17.407 1.00 94.75 174 THR A N 1
ATOM 1250 C CA . THR A 1 174 ? -16.768 19.797 16.384 1.00 94.75 174 THR A CA 1
ATOM 1251 C C . THR A 1 174 ? -15.976 20.155 15.127 1.00 94.75 174 THR A C 1
ATOM 1253 O O . THR A 1 174 ? -14.943 20.817 15.250 1.00 94.75 174 THR A O 1
ATOM 1256 N N . ASP A 1 175 ? -16.453 19.731 13.954 1.00 94.31 175 ASP A N 1
ATOM 1257 C CA . ASP A 1 175 ? -15.853 20.019 12.636 1.00 94.31 175 ASP A CA 1
ATOM 1258 C C . ASP A 1 175 ? -16.306 21.374 12.036 1.00 94.31 175 ASP A C 1
ATOM 1260 O O . ASP A 1 175 ? -17.096 22.099 12.650 1.00 94.31 175 ASP A O 1
ATOM 1264 N N . ASP A 1 176 ? -15.808 21.734 10.841 1.00 92.12 176 ASP A N 1
ATOM 1265 C CA . ASP A 1 176 ? -16.081 23.034 10.187 1.00 92.12 176 ASP A CA 1
ATOM 1266 C C . ASP A 1 176 ? -17.564 23.217 9.794 1.00 92.12 176 ASP A C 1
ATOM 1268 O O . ASP A 1 176 ? -18.043 24.349 9.694 1.00 92.12 176 ASP A O 1
ATOM 1272 N N . ASP A 1 177 ? -18.313 22.119 9.633 1.00 89.38 177 ASP A N 1
ATOM 1273 C CA . ASP A 1 177 ? -19.756 22.134 9.343 1.00 89.38 177 ASP A CA 1
ATOM 1274 C C . ASP A 1 177 ? -20.620 22.137 10.621 1.00 89.38 177 ASP A C 1
ATOM 1276 O O . ASP A 1 177 ? -21.838 22.339 10.560 1.00 89.38 177 ASP A O 1
ATOM 1280 N N . GLY A 1 178 ? -20.005 21.973 11.795 1.00 89.25 178 GLY A N 1
ATOM 1281 C CA . GLY A 1 178 ? -20.681 21.971 13.089 1.00 89.25 178 GLY A CA 1
ATOM 1282 C C . GLY A 1 178 ? -21.155 20.592 13.556 1.00 89.25 178 GLY A C 1
ATOM 1283 O O . GLY A 1 178 ? -21.895 20.516 14.543 1.00 89.25 178 GLY A O 1
ATOM 1284 N N . ASN A 1 179 ? -20.749 19.507 12.891 1.00 83.69 179 ASN A N 1
ATOM 1285 C CA . ASN A 1 179 ? -21.014 18.154 13.377 1.00 83.69 179 ASN A CA 1
ATOM 1286 C C . ASN A 1 179 ? -20.175 17.907 14.623 1.00 83.69 179 ASN A C 1
ATOM 1288 O O . ASN A 1 179 ? -19.003 18.276 14.662 1.00 83.69 179 ASN A O 1
ATOM 1292 N N . SER A 1 180 ? -20.765 17.288 15.646 1.00 90.00 180 SER A N 1
ATOM 1293 C CA . SER A 1 180 ? -20.098 17.114 16.934 1.00 90.00 180 SER A CA 1
ATOM 1294 C C . SER A 1 180 ? -20.232 15.710 17.496 1.00 90.00 180 SER A C 1
ATOM 1296 O O . SER A 1 180 ? -21.258 15.051 17.339 1.00 90.00 180 SER A O 1
ATOM 1298 N N . VAL A 1 181 ? -19.177 15.278 18.182 1.00 87.12 181 VAL A N 1
ATOM 1299 C CA . VAL A 1 181 ? -19.086 13.993 18.880 1.00 87.12 181 VAL A CA 1
ATOM 1300 C C . VAL A 1 181 ? -18.345 14.200 20.198 1.00 87.12 181 VAL A C 1
ATOM 1302 O O . VAL A 1 181 ? -17.515 15.099 20.323 1.00 87.12 181 VAL A O 1
ATOM 1305 N N . THR A 1 182 ? -18.672 13.411 21.218 1.00 90.25 182 THR A N 1
ATOM 1306 C CA . THR A 1 182 ? -17.910 13.421 22.474 1.00 90.25 182 THR A CA 1
ATOM 1307 C C . THR A 1 182 ? -16.771 12.421 22.367 1.00 90.25 182 THR A C 1
ATOM 1309 O O . THR A 1 182 ? -17.030 11.258 22.088 1.00 90.25 182 THR A O 1
ATOM 1312 N N . LEU A 1 183 ? -15.547 12.878 22.621 1.00 87.75 183 LEU A N 1
ATOM 1313 C CA . LEU A 1 183 ? -14.335 12.066 22.622 1.00 87.75 183 LEU A CA 1
ATOM 1314 C C . LEU A 1 183 ? -13.755 12.007 24.033 1.00 87.75 183 LEU A C 1
ATOM 1316 O O . LEU A 1 183 ? -13.616 13.034 24.705 1.00 87.75 183 LEU A O 1
ATOM 1320 N N . ASN A 1 184 ? -13.391 10.815 24.479 1.00 88.06 184 ASN A N 1
ATOM 1321 C CA . ASN A 1 184 ? -12.500 10.598 25.610 1.00 88.06 184 ASN A CA 1
ATOM 1322 C C . ASN A 1 184 ? -11.043 10.610 25.129 1.00 88.06 184 ASN A C 1
ATOM 1324 O O . ASN A 1 184 ? -10.787 10.355 23.952 1.00 88.06 184 ASN A O 1
ATOM 1328 N N . PRO A 1 185 ? -10.068 10.918 26.002 1.00 89.69 185 PRO A N 1
ATOM 1329 C CA . PRO A 1 185 ? -8.660 10.783 25.641 1.00 89.69 185 PRO A CA 1
ATOM 1330 C C . PRO A 1 185 ? -8.356 9.372 25.117 1.00 89.69 185 PRO A C 1
ATOM 1332 O O . PRO A 1 185 ? -8.644 8.390 25.798 1.00 89.69 185 PRO A O 1
ATOM 1335 N N . GLY A 1 186 ? -7.768 9.288 23.924 1.00 86.19 186 GLY A N 1
ATOM 1336 C CA . GLY A 1 186 ? -7.497 8.041 23.205 1.00 86.19 186 GLY A CA 1
ATOM 1337 C C . GLY A 1 186 ? -8.503 7.710 22.099 1.00 86.19 186 GLY A C 1
ATOM 1338 O O . GLY A 1 186 ? -8.120 7.001 21.169 1.00 86.19 186 GLY A O 1
ATOM 1339 N N . ASP A 1 187 ? -9.723 8.258 22.154 1.00 85.69 187 ASP A N 1
ATOM 1340 C CA . ASP A 1 187 ? -10.749 8.051 21.125 1.00 85.69 187 ASP A CA 1
ATOM 1341 C C . ASP A 1 187 ? -10.331 8.710 19.802 1.00 85.69 187 ASP A C 1
ATOM 1343 O O . ASP A 1 187 ? -9.636 9.737 19.775 1.00 85.69 187 ASP A O 1
ATOM 1347 N N . THR A 1 188 ? -10.792 8.133 18.696 1.00 88.31 188 THR A N 1
ATOM 1348 C CA . THR A 1 188 ? -10.585 8.647 17.343 1.00 88.31 188 THR A CA 1
ATOM 1349 C C . THR A 1 188 ? -11.855 9.274 16.773 1.00 88.31 188 THR A C 1
ATOM 1351 O O . THR A 1 188 ? -12.977 8.989 17.194 1.00 88.31 188 THR A O 1
ATOM 1354 N N . VAL A 1 189 ? -11.683 10.169 15.802 1.00 87.31 189 VAL A N 1
ATOM 1355 C CA . VAL A 1 189 ? -12.766 10.723 14.991 1.00 87.31 189 VAL A CA 1
ATOM 1356 C C . VAL A 1 189 ? -12.327 10.821 13.539 1.00 87.31 189 VAL A C 1
ATOM 1358 O O . VAL A 1 189 ? -11.281 11.394 13.236 1.00 87.31 189 VAL A O 1
ATOM 1361 N N . THR A 1 190 ? -13.150 10.291 12.640 1.00 87.44 190 THR A N 1
ATOM 1362 C CA . THR A 1 190 ? -12.931 10.359 11.193 1.00 87.44 190 THR A CA 1
ATOM 1363 C C . THR A 1 190 ? -13.848 11.407 10.591 1.00 87.44 190 THR A C 1
ATOM 1365 O O . THR A 1 190 ? -15.067 11.338 10.753 1.00 87.44 190 THR A O 1
ATOM 1368 N N . ILE A 1 191 ? -13.272 12.370 9.877 1.00 83.88 191 ILE A N 1
ATOM 1369 C CA . ILE A 1 191 ? -14.019 13.430 9.200 1.00 83.88 191 ILE A CA 1
ATOM 1370 C C . ILE A 1 191 ? -13.601 13.554 7.735 1.00 83.88 191 ILE A C 1
ATOM 1372 O O . ILE A 1 191 ? -12.451 13.268 7.394 1.00 83.88 191 ILE A O 1
ATOM 1376 N N . PRO A 1 192 ? -14.497 14.019 6.847 1.00 86.19 192 PRO A N 1
ATOM 1377 C CA . PRO A 1 192 ? -14.107 14.417 5.503 1.00 86.19 192 PRO A CA 1
ATOM 1378 C C . PRO A 1 192 ? -13.002 15.478 5.549 1.00 86.19 192 PRO A C 1
ATOM 1380 O O . PRO A 1 192 ? -13.092 16.447 6.309 1.00 86.19 192 PRO A O 1
ATOM 1383 N N . ARG A 1 193 ? -11.978 15.347 4.700 1.00 86.81 193 ARG A N 1
ATOM 1384 C CA . ARG A 1 193 ? -10.832 16.270 4.674 1.00 86.81 193 ARG A CA 1
ATOM 1385 C C . ARG A 1 193 ? -11.268 17.723 4.519 1.00 86.81 193 ARG A C 1
ATOM 1387 O O . ARG A 1 193 ? -10.693 18.607 5.146 1.00 86.81 193 ARG A O 1
ATOM 1394 N N . ASN A 1 194 ? -12.282 18.000 3.701 1.00 84.12 194 ASN A N 1
ATOM 1395 C CA . ASN A 1 194 ? -12.768 19.364 3.491 1.00 84.12 194 ASN A CA 1
ATOM 1396 C C . ASN A 1 194 ? -13.365 19.999 4.761 1.00 84.12 194 ASN A C 1
ATOM 1398 O O . ASN A 1 194 ? -13.389 21.225 4.838 1.00 84.12 194 ASN A O 1
ATOM 1402 N N . LEU A 1 195 ? -13.792 19.195 5.742 1.00 89.19 195 LEU A N 1
ATOM 1403 C CA . LEU A 1 195 ? -14.345 19.648 7.025 1.00 89.19 195 LEU A CA 1
ATOM 1404 C C . LEU A 1 195 ? -13.290 19.779 8.131 1.00 89.19 195 LEU A C 1
ATOM 1406 O O . LEU A 1 195 ? -13.573 20.338 9.186 1.00 89.19 195 LEU A O 1
ATOM 1410 N N . ALA A 1 196 ? -12.054 19.337 7.889 1.00 90.06 196 ALA A N 1
ATOM 1411 C CA . ALA A 1 196 ? -10.955 19.471 8.846 1.00 90.06 196 ALA A CA 1
ATOM 1412 C C . ALA A 1 196 ? -10.356 20.886 8.889 1.00 90.06 196 ALA A C 1
ATOM 1414 O O . ALA A 1 196 ? -9.414 21.143 9.628 1.00 90.06 196 ALA A O 1
ATOM 1415 N N . LYS A 1 197 ? -10.885 21.826 8.097 1.00 90.38 197 LYS A N 1
ATOM 1416 C CA . LYS A 1 197 ? -10.357 23.189 7.988 1.00 90.38 197 LYS A CA 1
ATOM 1417 C C . LYS A 1 197 ? -10.341 23.916 9.331 1.00 90.38 197 LYS A C 1
ATOM 1419 O O . LYS A 1 197 ? -9.376 24.623 9.613 1.00 90.38 197 LYS A O 1
ATOM 1424 N N . VAL A 1 198 ? -11.391 23.744 10.131 1.00 92.12 198 VAL A N 1
ATOM 1425 C CA . VAL A 1 198 ? -11.481 24.224 11.510 1.00 92.12 198 VAL A CA 1
ATOM 1426 C C . VAL A 1 198 ? -12.078 23.111 12.357 1.00 92.12 198 VAL A C 1
ATOM 1428 O O . VAL A 1 198 ? -13.174 22.638 12.090 1.00 92.12 198 VAL A O 1
ATOM 1431 N N . MET A 1 199 ? -11.359 22.712 13.396 1.00 95.50 199 MET A N 1
ATOM 1432 C CA . MET A 1 199 ? -11.790 21.722 14.373 1.00 95.50 199 MET A CA 1
ATOM 1433 C C . MET A 1 199 ? -11.747 22.352 15.756 1.00 95.50 199 MET A C 1
ATOM 1435 O O . MET A 1 199 ? -10.798 23.066 16.089 1.00 95.50 199 MET A O 1
ATOM 1439 N N . THR A 1 200 ? -12.752 22.090 16.582 1.00 97.19 200 THR A N 1
ATOM 1440 C CA . THR A 1 200 ? -12.771 22.572 17.967 1.00 97.19 200 THR A CA 1
ATOM 1441 C C . THR A 1 200 ? -12.971 21.440 18.955 1.00 97.19 200 THR A C 1
ATOM 1443 O O . THR A 1 200 ? -13.686 20.484 18.680 1.00 97.19 200 THR A O 1
ATOM 1446 N N . LEU A 1 201 ? -12.334 21.566 20.116 1.00 97.94 201 LEU A N 1
ATOM 1447 C CA . LEU A 1 201 ? -12.525 20.699 21.272 1.00 97.94 201 LEU A CA 1
ATOM 1448 C C . LEU A 1 201 ? -12.998 21.565 22.432 1.00 97.94 201 LEU A C 1
ATOM 1450 O O . LEU A 1 201 ? -12.343 22.551 22.769 1.00 97.94 201 LEU A O 1
ATOM 1454 N N . SER A 1 202 ? -14.125 21.215 23.048 1.00 97.25 202 SER A N 1
ATOM 1455 C CA . SER A 1 202 ? -14.699 21.983 24.155 1.00 97.25 202 SER A CA 1
ATOM 1456 C C . SER A 1 202 ? -14.996 21.106 25.363 1.00 97.25 202 SER A C 1
ATOM 1458 O O . SER A 1 202 ? -15.641 20.063 25.249 1.00 97.25 202 SER A O 1
ATOM 1460 N N . ASN A 1 203 ? -14.539 21.535 26.538 1.00 96.50 203 ASN A N 1
ATOM 1461 C CA . ASN A 1 203 ? -14.883 20.923 27.817 1.00 96.50 203 ASN A CA 1
ATOM 1462 C C . ASN A 1 203 ? -14.860 21.962 28.950 1.00 96.50 203 ASN A C 1
ATOM 1464 O O . ASN A 1 203 ? -14.759 23.168 28.720 1.00 96.50 203 ASN A O 1
ATOM 1468 N N . ALA A 1 204 ? -14.968 21.513 30.202 1.00 93.19 204 ALA A N 1
ATOM 1469 C CA . ALA A 1 204 ? -14.967 22.408 31.360 1.00 93.19 204 ALA A CA 1
ATOM 1470 C C . ALA A 1 204 ? -13.687 23.266 31.484 1.00 93.19 204 ALA A C 1
ATOM 1472 O O . ALA A 1 204 ? -13.724 24.317 32.127 1.00 93.19 204 ALA A O 1
ATOM 1473 N N . GLY A 1 205 ? -12.576 22.840 30.872 1.00 92.12 205 GLY A N 1
ATOM 1474 C CA . GLY A 1 205 ? -11.309 23.571 30.833 1.00 92.12 205 GLY A CA 1
ATOM 1475 C C . GLY A 1 205 ? -11.246 24.687 29.786 1.00 92.12 205 GLY A C 1
ATOM 1476 O O . GLY A 1 205 ? -10.332 25.509 29.845 1.00 92.12 205 GLY A O 1
ATOM 1477 N N . GLY A 1 206 ? -12.211 24.764 28.864 1.00 96.25 206 GLY A N 1
ATOM 1478 C CA . GLY A 1 206 ? -12.277 25.801 27.838 1.00 96.25 206 GLY A CA 1
ATOM 1479 C C . GLY A 1 206 ? -12.560 25.245 26.447 1.00 96.25 206 GLY A C 1
ATOM 1480 O O . GLY A 1 206 ? -13.213 24.216 26.285 1.00 96.25 206 GLY A O 1
ATOM 1481 N N . THR A 1 207 ? -12.111 25.971 25.428 1.00 97.25 207 THR A N 1
ATOM 1482 C CA . THR A 1 207 ? -12.208 25.548 24.031 1.00 97.25 207 THR A CA 1
ATOM 1483 C C . THR A 1 207 ? -10.857 25.721 23.360 1.00 97.25 207 THR A C 1
ATOM 1485 O O . THR A 1 207 ? -10.246 26.788 23.460 1.00 97.25 207 THR A O 1
ATOM 1488 N N . GLU A 1 208 ? -10.404 24.667 22.695 1.00 97.12 208 GLU A N 1
ATOM 1489 C CA . GLU A 1 208 ? -9.274 24.671 21.775 1.00 97.12 208 GLU A CA 1
ATOM 1490 C C . GLU A 1 208 ? -9.810 24.688 20.342 1.00 97.12 208 GLU A C 1
ATOM 1492 O O . GLU A 1 208 ? -10.783 24.002 20.033 1.00 97.12 208 GLU A O 1
ATOM 1497 N N . SER A 1 209 ? -9.195 25.489 19.479 1.00 95.25 209 SER A N 1
ATOM 1498 C CA . SER A 1 209 ? -9.496 25.573 18.054 1.00 95.25 209 SER A CA 1
ATOM 1499 C C . SER A 1 209 ? -8.230 25.280 17.266 1.00 95.25 209 SER A C 1
ATOM 1501 O O . SER A 1 209 ? -7.216 25.943 17.477 1.00 95.25 209 SER A O 1
ATOM 1503 N N . ASN A 1 210 ? -8.331 24.342 16.332 1.00 93.06 210 ASN A N 1
ATOM 1504 C CA . ASN A 1 210 ? -7.283 23.929 15.413 1.00 93.06 210 ASN A CA 1
ATOM 1505 C C . ASN A 1 210 ? -7.733 24.246 13.988 1.00 93.06 210 ASN A C 1
ATOM 1507 O O . ASN A 1 210 ? -8.793 23.801 13.562 1.00 93.06 210 ASN A O 1
ATOM 1511 N N . SER A 1 211 ? -6.952 25.034 13.259 1.00 89.19 211 SER A N 1
ATOM 1512 C CA . SER A 1 211 ? -7.202 25.354 11.854 1.00 89.19 211 SER A CA 1
ATOM 1513 C C . SER A 1 211 ? -6.060 24.810 11.014 1.00 89.19 211 SER A C 1
ATOM 1515 O O . SER A 1 211 ? -4.918 25.197 11.255 1.00 89.19 211 SER A O 1
ATOM 1517 N N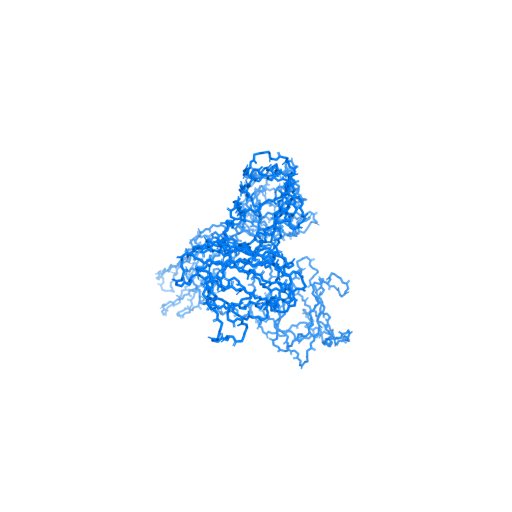 . ILE A 1 212 ? -6.354 23.960 10.028 1.00 88.06 212 ILE A N 1
ATOM 1518 C CA . ILE A 1 212 ? -5.347 23.355 9.138 1.00 88.06 212 ILE A CA 1
ATOM 1519 C C . ILE A 1 212 ? -5.673 23.615 7.666 1.00 88.06 212 ILE A C 1
ATOM 1521 O O . ILE A 1 212 ? -6.818 23.895 7.298 1.00 88.06 212 ILE A O 1
ATOM 1525 N N . HIS A 1 213 ? -4.659 23.536 6.805 1.00 85.31 213 HIS A N 1
ATOM 1526 C CA . HIS A 1 213 ? -4.823 23.773 5.379 1.00 85.31 213 HIS A CA 1
ATOM 1527 C C . HIS A 1 213 ? -5.061 22.458 4.636 1.00 85.31 213 HIS A C 1
ATOM 1529 O O . HIS A 1 213 ? -4.138 21.734 4.286 1.00 85.31 213 HIS A O 1
ATOM 1535 N N . THR A 1 214 ? -6.319 22.167 4.325 1.00 83.81 214 THR A N 1
ATOM 1536 C CA . THR A 1 214 ? -6.751 20.851 3.829 1.00 83.81 214 THR A CA 1
ATOM 1537 C C . THR A 1 214 ? -6.463 20.599 2.346 1.00 83.81 214 THR A C 1
ATOM 1539 O O . THR A 1 214 ? -6.782 19.533 1.833 1.00 83.81 214 THR A O 1
ATOM 1542 N N . SER A 1 215 ? -5.854 21.547 1.624 1.00 76.50 215 SER A N 1
ATOM 1543 C CA . SER A 1 215 ? -5.649 21.440 0.167 1.00 76.50 215 SER A CA 1
ATOM 1544 C C . SER A 1 215 ? -4.427 20.623 -0.268 1.00 76.50 215 SER A C 1
ATOM 1546 O O . SER A 1 215 ? -4.245 20.443 -1.468 1.00 76.50 215 SER A O 1
ATOM 1548 N N . CYS A 1 216 ? -3.599 20.145 0.670 1.00 72.56 216 CYS A N 1
ATOM 1549 C CA . CYS A 1 216 ? -2.369 19.387 0.382 1.00 72.56 216 CYS A CA 1
ATOM 1550 C C . CYS A 1 216 ? -1.283 20.172 -0.365 1.00 72.56 216 CYS A C 1
ATOM 1552 O O . CYS A 1 216 ? -0.361 19.600 -0.930 1.00 72.56 216 CYS A O 1
ATOM 1554 N N . SER A 1 217 ? -1.346 21.508 -0.337 1.00 69.06 217 SER A N 1
ATOM 1555 C CA . SER A 1 217 ? -0.249 22.366 -0.811 1.00 69.06 217 SER A CA 1
ATOM 1556 C C . SER A 1 217 ? 0.989 22.336 0.099 1.00 69.06 217 SER A C 1
ATOM 1558 O O . SER A 1 217 ? 2.029 22.889 -0.254 1.00 69.06 217 SER A O 1
ATOM 1560 N N . GLN A 1 218 ? 0.837 21.795 1.306 1.00 68.88 218 GLN A N 1
ATOM 1561 C CA . GLN A 1 218 ? 1.880 21.450 2.267 1.00 68.88 218 GLN A CA 1
ATOM 1562 C C . GLN A 1 218 ? 1.535 20.056 2.815 1.00 68.88 218 GLN A C 1
ATOM 1564 O O . GLN A 1 218 ? 0.337 19.747 2.882 1.00 68.88 218 GLN A O 1
ATOM 1569 N N . PRO A 1 219 ? 2.529 19.245 3.220 1.00 72.25 219 PRO A N 1
ATOM 1570 C CA . PRO A 1 219 ? 2.276 17.894 3.700 1.00 72.25 219 PRO A CA 1
ATOM 1571 C C . PRO A 1 219 ? 1.270 17.883 4.861 1.00 72.25 219 PRO A C 1
ATOM 1573 O O . PRO A 1 219 ? 1.385 18.667 5.811 1.00 72.25 219 PRO A O 1
ATOM 1576 N N . ILE A 1 220 ? 0.271 17.008 4.745 1.00 84.06 220 ILE A N 1
ATOM 1577 C CA . ILE A 1 220 ? -0.538 16.483 5.849 1.00 84.06 220 ILE A CA 1
ATOM 1578 C C . ILE A 1 220 ? -0.198 15.001 5.894 1.00 84.06 220 ILE A C 1
ATOM 1580 O O . ILE A 1 220 ? -0.435 14.308 4.901 1.00 84.06 220 ILE A O 1
ATOM 1584 N N . ALA A 1 221 ? 0.361 14.530 6.996 1.00 86.38 221 ALA A N 1
ATOM 1585 C CA . ALA A 1 221 ? 0.811 13.159 7.152 1.00 86.38 221 ALA A CA 1
ATOM 1586 C C . ALA A 1 221 ? 0.326 12.564 8.474 1.00 86.38 221 ALA A C 1
ATOM 1588 O O . ALA A 1 221 ? 0.253 13.242 9.500 1.00 86.38 221 ALA A O 1
ATOM 1589 N N . ALA A 1 222 ? 0.013 11.270 8.460 1.00 89.25 222 ALA A N 1
ATOM 1590 C CA . ALA A 1 222 ? -0.218 10.521 9.682 1.00 89.25 222 ALA A CA 1
ATOM 1591 C C . ALA A 1 222 ? 1.011 10.654 10.603 1.00 89.25 222 ALA A C 1
ATOM 1593 O O . ALA A 1 222 ? 2.149 10.450 10.181 1.00 89.25 222 ALA A O 1
ATOM 1594 N N . GLY A 1 223 ? 0.768 11.025 11.857 1.00 89.62 223 GLY A N 1
ATOM 1595 C CA . GLY A 1 223 ? 1.767 11.436 12.838 1.00 89.62 223 GLY A CA 1
ATOM 1596 C C . GLY A 1 223 ? 1.735 12.929 13.167 1.00 89.62 223 GLY A C 1
ATOM 1597 O O . GLY A 1 223 ? 2.127 13.283 14.275 1.00 89.62 223 GLY A O 1
ATOM 1598 N N . ASP A 1 224 ? 1.224 13.784 12.273 1.00 91.31 224 ASP A N 1
ATOM 1599 C CA . ASP A 1 224 ? 1.132 15.228 12.515 1.00 91.31 224 ASP A CA 1
ATOM 1600 C C . ASP A 1 224 ? 0.268 15.556 13.743 1.00 91.31 224 ASP A C 1
ATOM 1602 O O . ASP A 1 224 ? -0.831 15.016 13.925 1.00 91.31 224 ASP A O 1
ATOM 1606 N N . ILE A 1 225 ? 0.737 16.496 14.565 1.00 92.62 225 ILE A N 1
ATOM 1607 C CA . ILE A 1 225 ? 0.061 16.951 15.779 1.00 92.62 225 ILE A CA 1
ATOM 1608 C C . ILE A 1 225 ? -0.494 18.365 15.576 1.00 92.62 225 ILE A C 1
ATOM 1610 O O . ILE A 1 225 ? 0.226 19.325 15.281 1.00 92.62 225 ILE A O 1
ATOM 1614 N N . TYR A 1 226 ? -1.795 18.502 15.826 1.00 92.88 226 TYR A N 1
ATOM 1615 C CA . TYR A 1 226 ? -2.569 19.739 15.787 1.00 92.88 226 TYR A CA 1
ATOM 1616 C C . TYR A 1 226 ? -3.217 19.971 17.156 1.00 92.88 226 TYR A C 1
ATOM 1618 O O . TYR A 1 226 ? -4.334 19.527 17.432 1.00 92.88 226 TYR A O 1
ATOM 1626 N N . GLY A 1 227 ? -2.481 20.633 18.048 1.00 93.88 227 GLY A N 1
ATOM 1627 C CA . GLY A 1 227 ? -2.912 20.866 19.420 1.00 93.88 227 GLY A CA 1
ATOM 1628 C C . GLY A 1 227 ? -3.166 19.565 20.179 1.00 93.88 227 GLY A C 1
ATOM 1629 O O . GLY A 1 227 ? -2.253 18.782 20.429 1.00 93.88 227 GLY A O 1
ATOM 1630 N N . SER A 1 228 ? -4.420 19.346 20.563 1.00 96.06 228 SER A N 1
ATOM 1631 C CA . SER A 1 228 ? -4.881 18.140 21.251 1.00 96.06 228 SER A CA 1
ATOM 1632 C C . SER A 1 228 ? -5.304 17.002 20.313 1.00 96.06 228 SER A C 1
ATOM 1634 O O . SER A 1 228 ? -5.829 15.999 20.797 1.00 96.06 228 SER A O 1
ATOM 1636 N N . LEU A 1 229 ? -5.117 17.147 18.999 1.00 95.44 229 LEU A N 1
ATOM 1637 C CA . LEU A 1 229 ? -5.451 16.149 17.984 1.00 95.44 229 LEU A CA 1
ATOM 1638 C C . LEU A 1 229 ? -4.181 15.655 17.292 1.00 95.44 229 LEU A C 1
ATOM 1640 O O . LEU A 1 229 ? -3.373 16.457 16.835 1.00 95.44 229 LEU A O 1
ATOM 1644 N N . THR A 1 230 ? -4.031 14.344 17.156 1.00 94.56 230 THR A N 1
ATOM 1645 C CA . THR A 1 230 ? -2.983 13.731 16.329 1.00 94.56 230 THR A CA 1
ATOM 1646 C C . THR A 1 230 ? -3.639 13.096 15.118 1.00 94.56 230 THR A C 1
ATOM 1648 O O . THR A 1 230 ? -4.563 12.303 15.276 1.00 94.56 230 THR A O 1
ATOM 1651 N N . LEU A 1 231 ? -3.197 13.433 13.909 1.00 93.25 231 LEU A N 1
ATOM 1652 C CA . LEU A 1 231 ? -3.665 12.763 12.702 1.00 93.25 231 LEU A CA 1
ATOM 1653 C C . LEU A 1 231 ? -3.090 11.349 12.681 1.00 93.25 231 LEU A C 1
ATOM 1655 O O . LEU A 1 231 ? -1.881 11.178 12.580 1.00 93.25 231 LEU A O 1
ATOM 1659 N N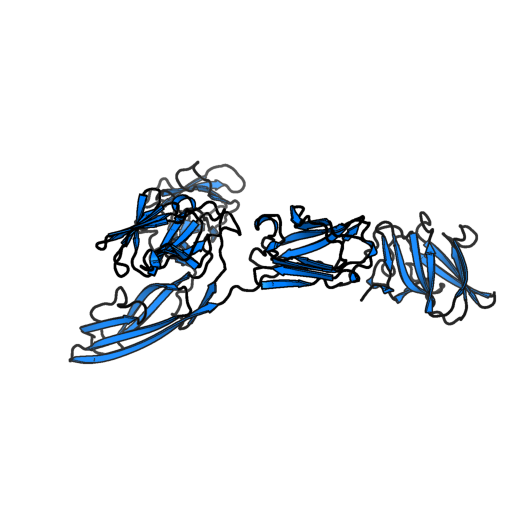 . VAL A 1 232 ? -3.935 10.331 12.799 1.00 91.94 232 VAL A N 1
ATOM 1660 C CA . VAL A 1 232 ? -3.490 8.937 12.908 1.00 91.94 232 VAL A CA 1
ATOM 1661 C C . VAL A 1 232 ? -3.728 8.130 11.644 1.00 91.94 232 VAL A C 1
ATOM 1663 O O . VAL A 1 232 ? -2.970 7.192 11.406 1.00 91.94 232 VAL A O 1
ATOM 1666 N N . GLN A 1 233 ? -4.726 8.493 10.831 1.00 88.12 233 GLN A N 1
ATOM 1667 C CA . GLN A 1 233 ? -4.978 7.863 9.534 1.00 88.12 233 GLN A CA 1
ATOM 1668 C C . GLN A 1 233 ? -5.471 8.867 8.485 1.00 88.12 233 GLN A C 1
ATOM 1670 O O . GLN A 1 233 ? -6.097 9.878 8.805 1.00 88.12 233 GLN A O 1
ATOM 1675 N N . ILE A 1 234 ? -5.210 8.545 7.224 1.00 82.50 234 ILE A N 1
ATOM 1676 C CA . ILE A 1 234 ? -5.736 9.189 6.025 1.00 82.50 234 ILE A CA 1
ATOM 1677 C C . ILE A 1 234 ? -6.341 8.071 5.176 1.00 82.50 234 ILE A C 1
ATOM 1679 O O . ILE A 1 234 ? -5.656 7.095 4.878 1.00 82.50 234 ILE A O 1
ATOM 1683 N N . ASP A 1 235 ? -7.630 8.172 4.852 1.00 77.31 235 ASP A N 1
ATOM 1684 C CA . ASP A 1 235 ? -8.382 7.132 4.124 1.00 77.31 235 ASP A CA 1
ATOM 1685 C C . ASP A 1 235 ? -8.210 5.711 4.709 1.00 77.31 235 ASP A C 1
ATOM 1687 O O . ASP A 1 235 ? -8.097 4.718 3.992 1.00 77.31 235 ASP A O 1
ATOM 1691 N N . GLY A 1 236 ? -8.162 5.616 6.043 1.00 75.38 236 GLY A N 1
ATOM 1692 C CA . GLY A 1 236 ? -7.995 4.356 6.779 1.00 75.38 236 GLY A CA 1
ATOM 1693 C C . GLY A 1 236 ? -6.560 3.814 6.834 1.00 75.38 236 GLY A C 1
ATOM 1694 O O . GLY A 1 236 ? -6.319 2.822 7.515 1.00 75.38 236 GLY A O 1
ATOM 1695 N N . GLN A 1 237 ? -5.596 4.460 6.174 1.00 76.38 237 GLN A N 1
ATOM 1696 C CA . GLN A 1 237 ? -4.172 4.114 6.238 1.00 76.38 237 GLN A CA 1
ATOM 1697 C C . GLN A 1 237 ? -3.442 5.030 7.214 1.00 76.38 237 GLN A C 1
ATOM 1699 O O . GLN A 1 237 ? -3.672 6.237 7.215 1.00 76.38 237 GLN A O 1
ATOM 1704 N N . GLY A 1 238 ? -2.536 4.505 8.036 1.00 83.19 238 GLY A N 1
ATOM 1705 C CA . GLY A 1 238 ? -1.772 5.366 8.934 1.00 83.19 238 GLY A CA 1
ATOM 1706 C C . GLY A 1 238 ? -0.950 4.647 9.992 1.00 83.19 238 GLY A C 1
ATOM 1707 O O . GLY A 1 238 ? -0.514 3.509 9.820 1.00 83.19 238 GLY A O 1
ATOM 1708 N N . ILE A 1 239 ? -0.726 5.345 11.104 1.00 85.56 239 ILE A N 1
ATOM 1709 C CA . ILE A 1 239 ? 0.200 4.943 12.173 1.00 85.56 239 ILE A CA 1
ATOM 1710 C C . ILE A 1 239 ? -0.455 4.114 13.283 1.00 85.56 239 ILE A C 1
ATOM 1712 O O . ILE A 1 239 ? 0.190 3.818 14.286 1.00 85.56 239 ILE A O 1
ATOM 1716 N N . GLY A 1 240 ? -1.724 3.741 13.131 1.00 86.94 240 GLY A N 1
ATOM 1717 C CA . GLY A 1 240 ? -2.430 2.949 14.128 1.00 86.94 240 GLY A CA 1
ATOM 1718 C C . GLY A 1 240 ? -3.702 2.297 13.610 1.00 86.94 240 GLY A C 1
ATOM 1719 O O . GLY A 1 240 ? -4.119 2.539 12.476 1.00 86.94 240 GLY A O 1
ATOM 1720 N N . THR A 1 241 ? -4.305 1.473 14.463 1.00 83.00 241 THR A N 1
ATOM 1721 C CA . THR A 1 241 ? -5.578 0.789 14.207 1.00 83.00 241 THR A CA 1
ATOM 1722 C C . THR A 1 241 ? -6.354 0.584 15.504 1.00 83.00 241 THR A C 1
ATOM 1724 O O . THR A 1 241 ? -5.758 0.508 16.583 1.00 83.00 241 THR A O 1
ATOM 1727 N N . ASP A 1 242 ? -7.672 0.432 15.398 1.00 80.81 242 ASP A N 1
ATOM 1728 C CA . ASP A 1 242 ? -8.503 -0.051 16.496 1.00 80.81 242 ASP A CA 1
ATOM 1729 C C . ASP A 1 242 ? -8.234 -1.530 16.780 1.00 80.81 242 ASP A C 1
ATOM 1731 O O . ASP A 1 242 ? -8.120 -2.358 15.873 1.00 80.81 242 ASP A O 1
ATOM 1735 N N . VAL A 1 243 ? -8.132 -1.857 18.067 1.00 82.81 243 VAL A N 1
ATOM 1736 C CA . VAL A 1 243 ? -7.984 -3.217 18.580 1.00 82.81 243 VAL A CA 1
ATOM 1737 C C . VAL A 1 243 ? -9.051 -3.474 19.629 1.00 82.81 243 VAL A C 1
ATOM 1739 O O . VAL A 1 243 ? -9.252 -2.666 20.535 1.00 82.81 243 VAL A O 1
ATOM 1742 N N . ILE A 1 244 ? -9.687 -4.641 19.540 1.00 82.12 244 ILE A N 1
ATOM 1743 C CA . ILE A 1 244 ? -10.631 -5.132 20.541 1.00 82.12 244 ILE A CA 1
ATOM 1744 C C . ILE A 1 244 ? -9.897 -6.094 21.478 1.00 82.12 244 ILE A C 1
ATOM 1746 O O . ILE A 1 244 ? -9.396 -7.138 21.060 1.00 82.12 244 ILE A O 1
ATOM 1750 N N . TYR A 1 245 ? -9.862 -5.756 22.761 1.00 84.94 245 TYR A N 1
ATOM 1751 C CA . TYR A 1 245 ? -9.436 -6.647 23.832 1.00 84.94 245 TYR A CA 1
ATOM 1752 C C . TYR A 1 245 ? -10.639 -7.422 24.362 1.00 84.94 245 TYR A C 1
ATOM 1754 O O . TYR A 1 245 ? -11.613 -6.822 24.815 1.00 84.94 245 TYR A O 1
ATOM 1762 N N . SER A 1 246 ? -10.544 -8.751 24.340 1.00 87.88 246 SER A N 1
ATOM 1763 C CA . SER A 1 246 ? -11.522 -9.662 24.940 1.00 87.88 246 SER A CA 1
ATOM 1764 C C . SER A 1 246 ? -10.985 -10.212 26.260 1.00 87.88 246 SER A C 1
ATOM 1766 O O . SER A 1 246 ? -9.887 -10.768 26.313 1.00 87.88 246 SER A O 1
ATOM 1768 N N . TYR A 1 247 ? -11.779 -10.096 27.321 1.00 88.88 247 TYR A N 1
ATOM 1769 C CA . TYR A 1 247 ? -11.462 -10.544 28.673 1.00 88.88 247 TYR A CA 1
ATOM 1770 C C . TYR A 1 247 ? -12.395 -11.686 29.069 1.00 88.88 247 TYR A C 1
ATOM 1772 O O . TYR A 1 247 ? -13.572 -11.461 29.349 1.00 88.88 247 TYR A O 1
ATOM 1780 N N . GLU A 1 248 ? -11.869 -12.907 29.145 1.00 92.00 248 GLU A N 1
ATOM 1781 C CA . GLU A 1 248 ? -12.599 -14.060 29.674 1.00 92.00 248 GLU A CA 1
ATOM 1782 C C . GLU A 1 248 ? -12.291 -14.228 31.170 1.00 92.00 248 GLU A C 1
ATOM 1784 O O . GLU A 1 248 ? -11.185 -14.599 31.566 1.00 92.00 248 GLU A O 1
ATOM 1789 N N . ILE A 1 249 ? -13.272 -13.942 32.028 1.00 93.00 249 ILE A N 1
ATOM 1790 C CA . ILE A 1 249 ? -13.119 -14.004 33.487 1.00 93.00 249 ILE A CA 1
ATOM 1791 C C . ILE A 1 249 ? -13.940 -15.176 34.013 1.00 93.00 249 ILE A C 1
ATOM 1793 O O . ILE A 1 249 ? -15.161 -15.197 33.881 1.00 93.00 249 ILE A O 1
ATOM 1797 N N . THR A 1 250 ? -13.272 -16.131 34.662 1.00 94.31 250 THR A N 1
ATOM 1798 C CA . THR A 1 250 ? -13.919 -17.312 35.252 1.00 94.31 250 THR A CA 1
ATOM 1799 C C . THR A 1 250 ? -13.745 -17.347 36.768 1.00 94.31 250 THR A C 1
ATOM 1801 O O . THR A 1 250 ? -12.620 -17.368 37.274 1.00 94.31 250 THR A O 1
ATOM 1804 N N . ASN A 1 251 ? -14.850 -17.451 37.512 1.00 94.75 251 ASN A N 1
ATOM 1805 C CA . ASN A 1 251 ? -14.807 -17.797 38.931 1.00 94.75 251 ASN A CA 1
ATOM 1806 C C . ASN A 1 251 ? -14.592 -19.306 39.084 1.00 94.75 251 ASN A C 1
ATOM 1808 O O . ASN A 1 251 ? -15.540 -20.079 39.102 1.00 94.75 251 ASN A O 1
ATOM 1812 N N . THR A 1 252 ? -13.349 -19.747 39.247 1.00 93.44 252 THR A N 1
ATOM 1813 C CA . THR A 1 252 ? -13.022 -21.182 39.378 1.00 93.44 252 THR A CA 1
ATOM 1814 C C . THR A 1 252 ? -13.371 -21.795 40.741 1.00 93.44 252 THR A C 1
ATOM 1816 O O . THR A 1 252 ? -13.108 -22.976 40.979 1.00 93.44 252 THR A O 1
ATOM 1819 N N . SER A 1 253 ? -13.937 -21.010 41.661 1.00 88.94 253 SER A N 1
ATOM 1820 C CA . SER A 1 253 ? -14.342 -21.490 42.977 1.00 88.94 253 SER A CA 1
ATOM 1821 C C . SER A 1 253 ? -15.785 -22.004 42.982 1.00 88.94 253 SER A C 1
ATOM 1823 O O . SER A 1 253 ? -16.590 -21.741 42.091 1.00 88.94 253 SER A O 1
ATOM 1825 N N . ASN A 1 254 ? -16.139 -22.729 44.042 1.00 93.69 254 ASN A N 1
ATOM 1826 C CA . ASN A 1 254 ? -17.506 -23.171 44.304 1.00 93.69 254 ASN A CA 1
ATOM 1827 C C . ASN A 1 254 ? -18.305 -22.185 45.182 1.00 93.69 254 ASN A C 1
ATOM 1829 O O . ASN A 1 254 ? -19.341 -22.570 45.726 1.00 93.69 254 ASN A O 1
ATOM 1833 N N . ILE A 1 255 ? -17.812 -20.954 45.350 1.00 95.00 255 ILE A N 1
ATOM 1834 C CA . ILE A 1 255 ? -18.422 -19.892 46.157 1.00 95.00 255 ILE A CA 1
ATOM 1835 C C . ILE A 1 255 ? -18.606 -18.658 45.267 1.00 95.00 255 ILE A C 1
ATOM 1837 O O . ILE A 1 255 ? -17.757 -18.348 44.436 1.00 95.00 255 ILE A O 1
ATOM 1841 N N . ASP A 1 256 ? -19.708 -17.937 45.444 1.00 96.00 256 ASP A N 1
ATOM 1842 C CA . ASP A 1 256 ? -19.953 -16.704 44.697 1.00 96.00 256 ASP A CA 1
ATOM 1843 C C . ASP A 1 256 ? -18.939 -15.614 45.083 1.00 96.00 256 ASP A C 1
ATOM 1845 O O . ASP A 1 256 ? -18.650 -15.395 46.268 1.00 96.00 256 ASP A O 1
ATOM 1849 N N . ILE A 1 257 ? -18.432 -14.897 44.081 1.00 96.44 257 ILE A N 1
ATOM 1850 C CA . ILE A 1 257 ? -17.699 -13.643 44.250 1.00 96.44 257 ILE A CA 1
ATOM 1851 C C . ILE A 1 257 ? -18.735 -12.532 44.418 1.00 96.44 257 ILE A C 1
ATOM 1853 O O . ILE A 1 257 ? -19.572 -12.318 43.546 1.00 96.44 257 ILE A O 1
ATOM 1857 N N . VAL A 1 258 ? -18.683 -11.818 45.542 1.00 96.75 258 VAL A N 1
ATOM 1858 C CA . VAL A 1 258 ? -19.643 -10.751 45.896 1.00 96.75 258 VAL A CA 1
ATOM 1859 C C . VAL A 1 258 ? -19.088 -9.343 45.682 1.00 96.75 258 VAL A C 1
ATOM 1861 O O . VAL A 1 258 ? -19.826 -8.368 45.798 1.00 96.75 258 VAL A O 1
ATOM 1864 N N . SER A 1 259 ? -17.787 -9.241 45.416 1.00 95.62 259 SER A N 1
ATOM 1865 C CA . SER A 1 259 ? -17.105 -8.008 45.032 1.00 95.62 259 SER A CA 1
ATOM 1866 C C . SER A 1 259 ? -16.039 -8.360 44.008 1.00 95.62 259 SER A C 1
ATOM 1868 O O . SER A 1 259 ? -15.067 -9.020 44.365 1.00 95.62 259 SER A O 1
ATOM 1870 N N . LEU A 1 260 ? -16.220 -7.926 42.767 1.00 95.44 260 LEU A N 1
ATOM 1871 C CA . LEU A 1 260 ? -15.276 -8.091 41.667 1.00 95.44 260 LEU A CA 1
ATOM 1872 C C . LEU A 1 260 ? -14.800 -6.711 41.199 1.00 95.44 260 LEU A C 1
ATOM 1874 O O . LEU A 1 260 ? -15.606 -5.809 40.980 1.00 95.44 260 LEU A O 1
ATOM 1878 N N . MET A 1 261 ? -13.491 -6.553 41.046 1.00 95.88 261 MET A N 1
ATOM 1879 C CA . MET A 1 261 ? -12.858 -5.411 40.403 1.00 95.88 261 MET A CA 1
ATOM 1880 C C . MET A 1 261 ? -12.018 -5.937 39.244 1.00 95.88 261 MET A C 1
ATOM 1882 O O . MET A 1 261 ? -11.116 -6.745 39.451 1.00 95.88 261 MET A O 1
ATOM 1886 N N . ALA A 1 262 ? -12.330 -5.484 38.035 1.00 96.31 262 ALA A N 1
ATOM 1887 C CA . ALA A 1 262 ? -11.630 -5.856 36.817 1.00 96.31 262 ALA A CA 1
ATOM 1888 C C . ALA A 1 262 ? -11.013 -4.596 36.204 1.00 96.31 262 ALA A C 1
ATOM 1890 O O . ALA A 1 262 ? -11.732 -3.654 35.858 1.00 96.31 262 ALA A O 1
ATOM 1891 N N . VAL A 1 263 ? -9.685 -4.554 36.121 1.00 96.56 263 VAL A N 1
ATOM 1892 C CA . VAL A 1 263 ? -8.945 -3.419 35.560 1.00 96.56 263 VAL A CA 1
ATOM 1893 C C . VAL A 1 263 ? -7.896 -3.898 34.568 1.00 96.56 263 VAL A C 1
ATOM 1895 O O . VAL A 1 263 ? -7.337 -4.978 34.705 1.00 96.56 263 VAL A O 1
ATOM 1898 N N . ASP A 1 264 ? -7.605 -3.067 33.588 1.00 96.25 264 ASP A N 1
ATOM 1899 C CA . ASP A 1 264 ? -6.535 -3.201 32.620 1.00 96.25 264 ASP A CA 1
ATOM 1900 C C . ASP A 1 264 ? -5.507 -2.083 32.870 1.00 96.25 264 ASP A C 1
ATOM 1902 O O . ASP A 1 264 ? -5.861 -0.933 33.146 1.00 96.25 264 ASP A O 1
ATOM 1906 N N . ASN A 1 265 ? -4.215 -2.407 32.819 1.00 94.81 265 ASN A N 1
ATOM 1907 C CA . ASN A 1 265 ? -3.144 -1.447 33.109 1.00 94.81 265 ASN A CA 1
ATOM 1908 C C . ASN A 1 265 ? -3.049 -0.275 32.111 1.00 94.81 265 ASN A C 1
ATOM 1910 O O . ASN A 1 265 ? -2.407 0.727 32.439 1.00 94.81 265 ASN A O 1
ATOM 1914 N N . LYS A 1 266 ? -3.622 -0.402 30.910 1.00 92.94 266 LYS A N 1
ATOM 1915 C CA . LYS A 1 266 ? -3.662 0.634 29.870 1.00 92.94 266 LYS A CA 1
ATOM 1916 C C . LYS A 1 266 ? -5.045 1.257 29.736 1.00 92.94 266 LYS A C 1
ATOM 1918 O O . LYS A 1 266 ? -5.122 2.474 29.610 1.00 92.94 266 LYS A O 1
ATOM 1923 N N . LEU A 1 267 ? -6.108 0.454 29.808 1.00 89.62 267 LEU A N 1
ATOM 1924 C CA . LEU A 1 267 ? -7.484 0.928 29.586 1.00 89.62 267 LEU A CA 1
ATOM 1925 C C . LEU A 1 267 ? -8.201 1.374 30.870 1.00 89.62 267 LEU A C 1
ATOM 1927 O O . LEU A 1 267 ? -9.234 2.035 30.811 1.00 89.62 267 LEU A O 1
ATOM 1931 N N . GLY A 1 268 ? -7.664 1.049 32.048 1.00 91.50 268 GLY A N 1
ATOM 1932 C CA . GLY A 1 268 ? -8.320 1.339 33.320 1.00 91.50 268 GLY A CA 1
ATOM 1933 C C . GLY A 1 268 ? -9.411 0.319 33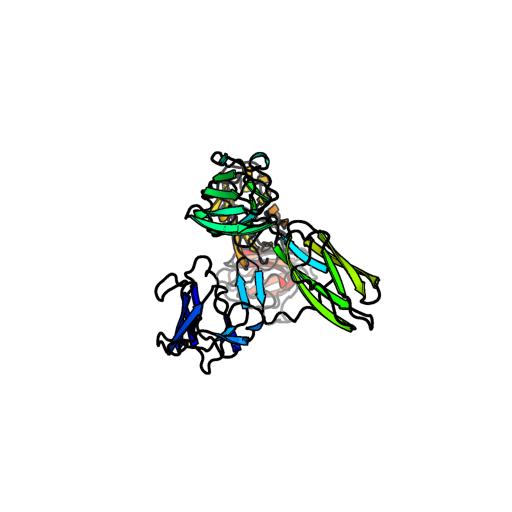.648 1.00 91.50 268 GLY A C 1
ATOM 1934 O O . GLY A 1 268 ? -9.220 -0.875 33.464 1.00 91.50 268 GLY A O 1
ATOM 1935 N N . ALA A 1 269 ? -10.541 0.748 34.214 1.00 91.62 269 ALA A N 1
ATOM 1936 C CA . ALA A 1 269 ? -11.613 -0.184 34.579 1.00 91.62 269 ALA A CA 1
ATOM 1937 C C . ALA A 1 269 ? -12.214 -0.854 33.333 1.00 91.62 269 ALA A C 1
ATOM 1939 O O . ALA A 1 269 ? -12.591 -0.159 32.394 1.00 91.62 269 ALA A O 1
ATOM 1940 N N . ILE A 1 270 ? -12.336 -2.186 33.345 1.00 90.38 270 ILE A N 1
ATOM 1941 C CA . ILE A 1 270 ? -12.864 -2.943 32.203 1.00 90.38 270 ILE A CA 1
ATOM 1942 C C . ILE A 1 270 ? -14.382 -2.694 32.100 1.00 90.38 270 ILE A C 1
ATOM 1944 O O . ILE A 1 270 ? -15.112 -3.002 33.053 1.00 90.38 270 ILE A O 1
ATOM 1948 N N . PRO A 1 271 ? -14.884 -2.137 30.980 1.00 83.25 271 PRO A N 1
ATOM 1949 C CA . PRO A 1 271 ? -16.305 -1.860 30.797 1.00 83.25 271 PRO A CA 1
ATOM 1950 C C . PRO A 1 271 ? -17.174 -3.116 30.926 1.00 83.25 271 PRO A C 1
ATOM 1952 O O . PRO A 1 271 ? -16.787 -4.213 30.535 1.00 83.25 271 PRO A O 1
ATOM 1955 N N . GLY A 1 272 ? -18.370 -2.959 31.498 1.00 87.00 272 GLY A N 1
ATOM 1956 C CA . GLY A 1 272 ? -19.332 -4.057 31.651 1.00 87.00 272 GLY A CA 1
ATOM 1957 C C . GLY A 1 272 ? -19.014 -5.064 32.763 1.00 87.00 272 GLY A C 1
ATOM 1958 O O . GLY A 1 272 ? -19.828 -5.951 33.013 1.00 87.00 272 GLY A O 1
ATOM 1959 N N . ALA A 1 273 ? -17.888 -4.922 33.475 1.00 89.56 273 ALA A N 1
ATOM 1960 C CA . ALA A 1 273 ? -17.551 -5.813 34.581 1.00 89.56 273 ALA A CA 1
ATOM 1961 C C . ALA A 1 273 ? -18.630 -5.783 35.689 1.00 89.56 273 ALA A C 1
ATOM 1963 O O . ALA A 1 273 ? -18.937 -4.710 36.224 1.00 89.56 273 ALA A O 1
ATOM 1964 N N . PRO A 1 274 ? -19.218 -6.938 36.063 1.00 90.94 274 PRO A N 1
ATOM 1965 C CA . PRO A 1 274 ? -20.239 -6.993 37.101 1.00 90.94 274 PRO A CA 1
ATOM 1966 C C . PRO A 1 274 ? -19.620 -6.827 38.493 1.00 90.94 274 PRO A C 1
ATOM 1968 O O . PRO A 1 274 ? -18.449 -7.117 38.716 1.00 90.94 274 PRO A O 1
ATOM 1971 N N . ALA A 1 275 ? -20.432 -6.426 39.475 1.00 93.00 275 ALA A N 1
ATOM 1972 C CA . ALA A 1 275 ? -19.984 -6.312 40.867 1.00 93.00 275 ALA A CA 1
ATOM 1973 C C . ALA A 1 275 ? -19.710 -7.674 41.543 1.00 93.00 275 ALA A C 1
ATOM 1975 O O . ALA A 1 275 ? -19.109 -7.710 42.613 1.00 93.00 275 ALA A O 1
ATOM 1976 N N . GLY A 1 276 ? -20.148 -8.785 40.947 1.00 93.38 276 GLY A N 1
ATOM 1977 C CA . GLY A 1 276 ? -19.968 -10.142 41.457 1.00 93.38 276 GLY A CA 1
ATOM 1978 C C . GLY A 1 276 ? -20.108 -11.186 40.348 1.00 93.38 276 GLY A C 1
ATOM 1979 O O . GLY A 1 276 ? -20.549 -10.858 39.250 1.00 93.38 276 GLY A O 1
ATOM 1980 N N . LEU A 1 277 ? -19.718 -12.426 40.643 1.00 95.31 277 LEU A N 1
ATOM 1981 C CA . LEU A 1 277 ? -19.675 -13.537 39.688 1.00 95.31 277 LEU A CA 1
ATOM 1982 C C . LEU A 1 277 ? -20.022 -14.844 40.415 1.00 95.31 277 LEU A C 1
ATOM 1984 O O . LEU A 1 277 ? -19.405 -15.163 41.438 1.00 95.31 277 LEU A O 1
ATOM 1988 N N . LEU A 1 278 ? -21.016 -15.590 39.934 1.00 95.50 278 LEU A N 1
ATOM 1989 C CA . LEU A 1 278 ? -21.472 -16.823 40.579 1.00 95.50 278 LEU A CA 1
ATOM 1990 C C . LEU A 1 278 ? -20.380 -17.899 40.566 1.00 95.50 278 LEU A C 1
ATOM 1992 O O . LEU A 1 278 ? -19.434 -17.865 39.778 1.00 95.50 278 LEU A O 1
ATOM 1996 N N . ALA A 1 279 ? -20.497 -18.870 41.467 1.00 94.31 279 ALA A N 1
ATOM 1997 C CA . ALA A 1 279 ? -19.615 -20.030 41.505 1.00 94.31 279 ALA A CA 1
ATOM 1998 C C . ALA A 1 279 ? -19.549 -20.751 40.142 1.00 94.31 279 ALA A C 1
ATOM 2000 O O . ALA A 1 279 ? -20.571 -21.225 39.642 1.00 94.31 279 ALA A O 1
ATOM 2001 N N . ASN A 1 280 ? -18.342 -20.932 39.594 1.00 92.50 280 ASN A N 1
ATOM 2002 C CA . ASN A 1 280 ? -18.079 -21.536 38.276 1.00 92.50 280 ASN A CA 1
ATOM 2003 C C . ASN A 1 280 ? -18.654 -20.768 37.074 1.00 92.50 280 ASN A C 1
ATOM 2005 O O . ASN A 1 280 ? -18.717 -21.330 35.982 1.00 92.50 280 ASN A O 1
ATOM 2009 N N . GLU A 1 281 ? -19.083 -19.519 37.253 1.00 93.19 281 GLU A N 1
ATOM 2010 C CA . GLU A 1 281 ? -19.530 -18.676 36.146 1.00 93.19 281 GLU A CA 1
ATOM 2011 C C . GLU A 1 281 ? -18.335 -18.104 35.378 1.00 93.19 281 GLU A C 1
ATOM 2013 O O . GLU A 1 281 ? -17.309 -17.736 35.964 1.00 93.19 281 GLU A O 1
ATOM 2018 N N . THR A 1 282 ? -18.504 -18.024 34.061 1.00 92.12 282 THR A N 1
ATOM 2019 C CA . THR A 1 282 ? -17.584 -17.373 33.133 1.00 92.12 282 THR A CA 1
ATOM 2020 C C . THR A 1 282 ? -18.321 -16.235 32.449 1.00 92.12 282 THR A C 1
ATOM 2022 O O . THR A 1 282 ? -19.443 -16.418 31.978 1.00 92.12 282 THR A O 1
ATOM 2025 N N . ILE A 1 283 ? -17.676 -15.076 32.381 1.00 86.69 283 ILE A N 1
ATOM 2026 C CA . ILE A 1 283 ? -18.126 -13.927 31.598 1.00 86.69 283 ILE A CA 1
ATOM 2027 C C . ILE A 1 283 ? -17.063 -13.563 30.571 1.00 86.69 283 ILE A C 1
ATOM 2029 O O . ILE A 1 283 ? -15.871 -13.773 30.799 1.00 86.69 283 ILE A O 1
ATOM 2033 N N . VAL A 1 284 ? -17.512 -12.978 29.466 1.00 85.19 284 VAL A N 1
ATOM 2034 C CA . VAL A 1 284 ? -16.649 -12.378 28.452 1.00 85.19 284 VAL A CA 1
ATOM 2035 C C . VAL A 1 284 ? -17.002 -10.900 28.366 1.00 85.19 284 VAL A C 1
ATOM 2037 O O . VAL A 1 284 ? -18.178 -10.550 28.271 1.00 85.19 284 VAL A O 1
ATOM 2040 N N . LEU A 1 285 ? -15.991 -10.044 28.457 1.00 84.62 285 LEU A N 1
ATOM 2041 C CA . LEU A 1 285 ? -16.108 -8.591 28.349 1.00 84.62 285 LEU A CA 1
ATOM 2042 C C . LEU A 1 285 ? -15.215 -8.110 27.213 1.00 84.62 285 LEU A C 1
ATOM 2044 O O . LEU A 1 285 ? -14.167 -8.705 26.981 1.00 84.62 285 LEU A O 1
ATOM 2048 N N . ASN A 1 286 ? -15.584 -7.007 26.569 1.00 82.88 286 ASN A N 1
ATOM 2049 C CA . ASN A 1 286 ? -14.800 -6.418 25.490 1.00 82.88 286 ASN A CA 1
ATOM 2050 C C . ASN A 1 286 ? -14.486 -4.950 25.787 1.00 82.88 286 ASN A C 1
ATOM 2052 O O . ASN A 1 286 ? -15.310 -4.237 26.365 1.00 82.88 286 ASN A O 1
ATOM 2056 N N . ALA A 1 287 ? -13.307 -4.498 25.372 1.00 80.19 287 ALA A N 1
ATOM 2057 C CA . ALA A 1 287 ? -12.932 -3.090 25.361 1.00 80.19 287 ALA A CA 1
ATOM 2058 C C . ALA A 1 287 ? -12.121 -2.779 24.101 1.00 80.19 287 ALA A C 1
ATOM 2060 O O . ALA A 1 287 ? -11.228 -3.546 23.748 1.00 80.19 287 ALA A O 1
ATOM 2061 N N . SER A 1 288 ? -12.405 -1.654 23.454 1.00 82.38 288 SER A N 1
ATOM 2062 C CA . SER A 1 288 ? -11.669 -1.209 22.268 1.00 82.38 288 SER A CA 1
ATOM 2063 C C . SER A 1 288 ? -10.634 -0.149 22.630 1.00 82.38 288 SER A C 1
ATOM 2065 O O . SER A 1 288 ? -10.831 0.625 23.569 1.00 82.38 288 SER A O 1
ATOM 2067 N N . ALA A 1 289 ? -9.533 -0.111 21.886 1.00 82.00 289 ALA A N 1
ATOM 2068 C CA . ALA A 1 289 ? -8.543 0.953 21.969 1.00 82.00 289 ALA A CA 1
ATOM 2069 C C . ALA A 1 289 ? -7.832 1.151 20.630 1.00 82.00 289 ALA A C 1
ATOM 2071 O O . ALA A 1 289 ? -7.477 0.176 19.969 1.00 82.00 289 ALA A O 1
ATOM 2072 N N . PHE A 1 290 ? -7.545 2.406 20.291 1.00 85.06 290 PHE A N 1
ATOM 2073 C CA . PHE A 1 290 ? -6.736 2.741 19.128 1.00 85.06 290 PHE A CA 1
ATOM 2074 C C . PHE A 1 290 ? -5.242 2.674 19.472 1.00 85.06 290 PHE A C 1
ATOM 2076 O O . PHE A 1 290 ? -4.753 3.400 20.343 1.00 85.06 290 PHE A O 1
ATOM 2083 N N . ILE A 1 291 ? -4.511 1.785 18.802 1.00 88.44 291 ILE A N 1
ATOM 2084 C CA . ILE A 1 291 ? -3.109 1.472 19.092 1.00 88.44 291 ILE A CA 1
ATOM 2085 C C . ILE A 1 291 ? -2.197 2.143 18.064 1.00 88.44 291 ILE A C 1
ATOM 2087 O O . ILE A 1 291 ? -2.326 1.887 16.873 1.00 88.44 291 ILE A O 1
ATOM 2091 N N . THR A 1 292 ? -1.245 2.960 18.528 1.00 88.75 292 THR A N 1
ATOM 2092 C CA . THR A 1 292 ? -0.227 3.650 17.699 1.00 88.75 292 THR A CA 1
ATOM 2093 C C . THR A 1 292 ? 1.213 3.263 18.045 1.00 88.75 292 THR A C 1
ATOM 2095 O O . THR A 1 292 ? 2.156 3.645 17.356 1.00 88.75 292 THR A O 1
ATOM 2098 N N . GLU A 1 293 ? 1.404 2.462 19.095 1.00 90.19 293 GLU A N 1
ATOM 2099 C CA . GLU A 1 293 ? 2.689 1.877 19.474 1.00 90.19 293 GLU A CA 1
ATOM 2100 C C . GLU A 1 293 ? 2.521 0.419 19.923 1.00 90.19 293 GLU A C 1
ATOM 2102 O O . GLU A 1 293 ? 1.450 0.012 20.369 1.00 90.19 293 GLU A O 1
ATOM 2107 N N . THR A 1 294 ? 3.589 -0.382 19.829 1.00 94.25 294 THR A N 1
ATOM 2108 C CA . THR A 1 294 ? 3.569 -1.761 20.347 1.00 94.25 294 THR A CA 1
ATOM 2109 C C . THR A 1 294 ? 3.278 -1.741 21.844 1.00 94.25 294 THR A C 1
ATOM 2111 O O . THR A 1 294 ? 4.040 -1.165 22.626 1.00 94.25 294 THR A O 1
ATOM 2114 N N . VAL A 1 295 ? 2.200 -2.406 22.255 1.00 94.88 295 VAL A N 1
ATOM 2115 C CA . VAL A 1 295 ? 1.690 -2.343 23.626 1.00 94.88 295 VAL A CA 1
ATOM 2116 C C . VAL A 1 295 ? 1.442 -3.737 24.186 1.00 94.88 295 VAL A C 1
ATOM 2118 O O . VAL A 1 295 ? 1.065 -4.669 23.484 1.00 94.88 295 VAL A O 1
ATOM 2121 N N . THR A 1 296 ? 1.689 -3.894 25.485 1.00 95.88 296 THR A N 1
ATOM 2122 C CA . THR A 1 296 ? 1.256 -5.070 26.245 1.00 95.88 296 THR A CA 1
ATOM 2123 C C . THR A 1 296 ? 0.270 -4.632 27.310 1.00 95.88 296 THR A C 1
ATOM 2125 O O . THR A 1 296 ? 0.619 -3.867 28.220 1.00 95.88 296 THR A O 1
ATOM 2128 N N . ASN A 1 297 ? -0.943 -5.149 27.188 1.00 94.25 297 ASN A N 1
ATOM 2129 C CA . ASN A 1 297 ? -2.001 -4.980 28.159 1.00 94.25 297 ASN A CA 1
ATOM 2130 C C . ASN A 1 297 ? -1.933 -6.096 29.196 1.00 94.25 297 ASN A C 1
ATOM 2132 O O . ASN A 1 297 ? -1.513 -7.223 28.926 1.00 94.25 297 ASN A O 1
ATOM 2136 N N . THR A 1 298 ? -2.314 -5.761 30.418 1.00 96.06 298 THR A N 1
ATOM 2137 C CA . THR A 1 298 ? -2.388 -6.673 31.552 1.00 96.06 298 THR A CA 1
ATOM 2138 C C . THR A 1 298 ? -3.731 -6.476 32.228 1.00 96.06 298 THR A C 1
ATOM 2140 O O . THR A 1 298 ? -3.958 -5.438 32.853 1.00 96.06 298 THR A O 1
ATOM 2143 N N . ALA A 1 299 ? -4.585 -7.489 32.133 1.00 96.38 299 ALA A N 1
ATOM 2144 C CA . ALA A 1 299 ? -5.801 -7.592 32.918 1.00 96.38 299 ALA A CA 1
ATOM 2145 C C . ALA A 1 299 ? -5.439 -7.981 34.356 1.00 96.38 299 ALA A C 1
ATOM 2147 O O . ALA A 1 299 ? -4.634 -8.885 34.587 1.00 96.38 299 ALA A O 1
ATOM 2148 N N . ILE A 1 300 ? -6.034 -7.299 35.326 1.00 96.75 300 ILE A N 1
ATOM 2149 C CA . ILE A 1 300 ? -5.863 -7.507 36.760 1.00 96.75 300 ILE A CA 1
ATOM 2150 C C . ILE A 1 300 ? -7.260 -7.612 37.362 1.00 96.75 300 ILE A C 1
ATOM 2152 O O . ILE A 1 300 ? -8.051 -6.668 37.326 1.00 96.75 300 ILE A O 1
ATOM 2156 N N . ILE A 1 301 ? -7.558 -8.786 37.904 1.00 96.69 301 ILE A N 1
ATOM 2157 C CA . ILE A 1 301 ? -8.840 -9.114 38.512 1.00 96.69 301 ILE A CA 1
ATOM 2158 C C . ILE A 1 301 ? -8.623 -9.319 40.004 1.00 96.69 301 ILE A C 1
ATOM 2160 O O . ILE A 1 301 ? -7.858 -10.198 40.397 1.00 96.69 301 ILE A O 1
ATOM 2164 N N . ASP A 1 302 ? -9.343 -8.561 40.822 1.00 95.69 302 ASP A N 1
ATOM 2165 C CA . ASP A 1 302 ? -9.421 -8.749 42.267 1.00 95.69 302 ASP A CA 1
ATOM 2166 C C . ASP A 1 302 ? -10.864 -9.086 42.655 1.00 95.69 302 ASP A C 1
ATOM 2168 O O . ASP A 1 302 ? -11.802 -8.343 42.368 1.00 95.69 302 ASP A O 1
ATOM 2172 N N . GLY A 1 303 ? -11.054 -10.221 43.319 1.00 95.00 303 GLY A N 1
ATOM 2173 C CA . GLY A 1 303 ? -12.347 -10.719 43.772 1.00 95.00 303 GLY A CA 1
ATOM 2174 C C . GLY A 1 303 ? -12.373 -10.967 45.279 1.00 95.00 303 GLY A C 1
ATOM 2175 O O . GLY A 1 303 ? -11.359 -11.290 45.896 1.00 95.00 303 GLY A O 1
ATOM 2176 N N . THR A 1 304 ? -13.546 -10.833 45.893 1.00 96.44 304 THR A N 1
ATOM 2177 C CA . THR A 1 304 ? -13.815 -11.290 47.263 1.00 96.44 304 THR A CA 1
ATOM 2178 C C . THR A 1 304 ? -15.031 -12.210 47.272 1.00 96.44 304 THR A C 1
ATOM 2180 O O . THR A 1 304 ? -16.106 -11.833 46.802 1.00 96.44 304 THR A O 1
ATOM 2183 N N . THR A 1 305 ? -14.870 -13.417 47.805 1.00 94.12 305 THR A N 1
ATOM 2184 C CA . THR A 1 305 ? -15.930 -14.423 47.941 1.00 94.12 305 THR A CA 1
ATOM 2185 C C . THR A 1 305 ? -16.919 -14.052 49.047 1.00 94.12 305 THR A C 1
ATOM 2187 O O . THR A 1 305 ? -16.621 -13.257 49.942 1.00 94.12 305 THR A O 1
ATOM 2190 N N . ALA A 1 306 ? -18.107 -14.660 49.032 1.00 90.31 306 ALA A N 1
ATOM 2191 C CA . ALA A 1 306 ? -19.149 -14.429 50.038 1.00 90.31 306 ALA A CA 1
ATOM 2192 C C . ALA A 1 306 ? -18.716 -14.725 51.493 1.00 90.31 306 ALA A C 1
ATOM 2194 O O . ALA A 1 306 ? -19.282 -14.164 52.433 1.00 90.31 306 ALA A O 1
ATOM 2195 N N . ASP A 1 307 ? -17.720 -15.591 51.701 1.00 92.88 307 ASP A N 1
ATOM 2196 C CA . ASP A 1 307 ? -17.126 -15.895 53.010 1.00 92.88 307 ASP A CA 1
ATOM 2197 C C . ASP A 1 307 ? -15.930 -14.989 53.376 1.00 92.88 307 ASP A C 1
ATOM 2199 O O . ASP A 1 307 ? -15.331 -15.150 54.442 1.00 92.88 307 ASP A O 1
ATOM 2203 N N . GLY A 1 308 ? -15.623 -13.993 52.538 1.00 91.19 308 GLY A N 1
ATOM 2204 C CA . GLY A 1 308 ? -14.618 -12.961 52.788 1.00 91.19 308 GLY A CA 1
ATOM 2205 C C . GLY A 1 308 ? -13.191 -13.342 52.391 1.00 91.19 308 GLY A C 1
ATOM 2206 O O . GLY A 1 308 ? -12.253 -12.667 52.819 1.00 91.19 308 GLY A O 1
ATOM 2207 N N . GLN A 1 309 ? -12.997 -14.409 51.610 1.00 94.06 309 GLN A N 1
ATOM 2208 C CA . GLN A 1 309 ? -11.688 -14.741 51.046 1.00 94.06 309 GLN A CA 1
ATOM 2209 C C . GLN A 1 309 ? -11.410 -13.879 49.814 1.00 94.06 309 GLN A C 1
ATOM 2211 O O . GLN A 1 309 ? -12.304 -13.602 49.023 1.00 94.06 309 GLN A O 1
ATOM 2216 N N . MET A 1 310 ? -10.158 -13.461 49.644 1.00 93.69 310 MET A N 1
ATOM 2217 C CA . MET A 1 310 ? -9.730 -12.739 48.445 1.00 93.69 310 MET A CA 1
ATOM 2218 C C . MET A 1 310 ? -9.201 -13.723 47.403 1.00 93.69 310 MET A C 1
ATOM 2220 O O . MET A 1 310 ? -8.481 -14.664 47.745 1.00 93.69 310 MET A O 1
ATOM 2224 N N . CYS A 1 311 ? -9.515 -13.471 46.140 1.00 91.38 311 CYS A N 1
ATOM 2225 C CA . CYS A 1 311 ? -8.967 -14.165 44.983 1.00 91.38 311 CYS A CA 1
ATOM 2226 C C . CYS A 1 311 ? -8.467 -13.137 43.970 1.00 91.38 311 CYS A C 1
ATOM 2228 O O . CYS A 1 311 ? -9.060 -12.073 43.828 1.00 91.38 311 CYS A O 1
ATOM 2230 N N . ASN A 1 312 ? -7.394 -13.456 43.260 1.00 94.56 312 ASN A N 1
ATOM 2231 C CA . ASN A 1 312 ? -6.810 -12.573 42.264 1.00 94.56 312 ASN A CA 1
ATOM 2232 C C . ASN A 1 312 ? -6.467 -13.353 40.992 1.00 94.56 312 ASN A C 1
ATOM 2234 O O . ASN A 1 312 ? -6.107 -14.530 41.057 1.00 94.56 312 ASN A O 1
ATOM 2238 N N . GLY A 1 313 ? -6.568 -12.692 39.846 1.00 95.00 313 GLY A N 1
ATOM 2239 C CA . GLY A 1 313 ? -6.223 -13.234 38.536 1.00 95.00 313 GLY A CA 1
ATOM 2240 C C . GLY A 1 313 ? -5.524 -12.177 37.697 1.00 95.00 313 GLY A C 1
ATOM 2241 O O . GLY A 1 313 ? -5.803 -10.989 37.836 1.00 95.00 313 GLY A O 1
ATOM 2242 N N . THR A 1 314 ? -4.594 -12.601 36.849 1.00 96.62 314 THR A N 1
ATOM 2243 C CA . THR A 1 314 ? -3.921 -11.705 35.907 1.00 96.62 314 THR A CA 1
ATOM 2244 C C . THR A 1 314 ? -3.683 -12.421 34.595 1.00 96.62 314 THR A C 1
ATOM 2246 O O . THR A 1 314 ? -3.290 -13.588 34.624 1.00 96.62 314 THR A O 1
ATOM 2249 N N . ASP A 1 315 ? -3.837 -11.712 33.485 1.00 96.25 315 ASP A N 1
ATOM 2250 C CA . ASP A 1 315 ? -3.472 -12.209 32.159 1.00 96.25 315 ASP A CA 1
ATOM 2251 C C . ASP A 1 315 ? -2.969 -11.069 31.268 1.00 96.25 315 ASP A C 1
ATOM 2253 O O . ASP A 1 315 ? -3.198 -9.895 31.572 1.00 96.25 315 ASP A O 1
ATOM 2257 N N . THR A 1 316 ? -2.249 -11.398 30.197 1.00 95.31 316 THR A N 1
ATOM 2258 C CA . THR A 1 316 ? -1.626 -10.410 29.309 1.00 95.31 316 THR A CA 1
ATOM 2259 C C . THR A 1 316 ? -1.872 -10.699 27.840 1.00 95.31 316 THR A C 1
ATOM 2261 O O . THR A 1 316 ? -1.755 -11.845 27.411 1.00 95.31 316 THR A O 1
ATOM 2264 N N . ALA A 1 317 ? -2.079 -9.636 27.064 1.00 94.88 317 ALA A N 1
ATOM 2265 C CA . ALA A 1 317 ? -2.107 -9.678 25.608 1.00 94.88 317 ALA A CA 1
ATOM 2266 C C . ALA A 1 317 ? -1.180 -8.602 25.026 1.00 94.88 317 ALA A C 1
ATOM 2268 O O . ALA A 1 317 ? -1.104 -7.489 25.555 1.00 94.88 317 ALA A O 1
ATOM 2269 N N . THR A 1 318 ? -0.469 -8.931 23.948 1.00 95.06 318 THR A N 1
ATOM 2270 C CA . THR A 1 318 ? 0.453 -8.011 23.267 1.00 95.06 318 THR A CA 1
ATOM 2271 C C . THR A 1 318 ? -0.037 -7.697 21.859 1.00 95.06 318 THR A C 1
ATOM 2273 O O . THR A 1 318 ? -0.296 -8.604 21.073 1.00 95.06 318 THR A O 1
ATOM 2276 N N . VAL A 1 319 ? -0.096 -6.412 21.521 1.00 94.81 319 VAL A N 1
ATOM 2277 C CA . VAL A 1 319 ? -0.310 -5.935 20.153 1.00 94.81 319 VAL A CA 1
ATOM 2278 C C . VAL A 1 319 ? 1.024 -5.446 19.606 1.00 94.81 319 VAL A C 1
ATOM 2280 O O . VAL A 1 319 ? 1.636 -4.541 20.178 1.00 94.81 319 VAL A O 1
ATOM 2283 N N . THR A 1 320 ? 1.483 -6.052 18.515 1.00 92.56 320 THR A N 1
ATOM 2284 C CA . THR A 1 320 ? 2.746 -5.709 17.852 1.00 92.56 320 THR A CA 1
ATOM 2285 C C . THR A 1 320 ? 2.478 -4.882 16.605 1.00 92.56 320 THR A C 1
ATOM 2287 O O . THR A 1 320 ? 1.701 -5.287 15.745 1.00 92.56 320 THR A O 1
ATOM 2290 N N . ILE A 1 321 ? 3.158 -3.744 16.487 1.00 89.75 321 ILE A N 1
ATOM 2291 C CA . ILE A 1 321 ? 3.142 -2.950 15.259 1.00 89.75 321 ILE A CA 1
ATOM 2292 C C . ILE A 1 321 ? 4.311 -3.374 14.385 1.00 89.75 321 ILE A C 1
ATOM 2294 O O . ILE A 1 321 ? 5.472 -3.260 14.786 1.00 89.75 321 ILE A O 1
ATOM 2298 N N . LEU A 1 322 ? 3.993 -3.845 13.190 1.00 83.56 322 LEU A N 1
ATOM 2299 C CA . LEU A 1 322 ? 4.957 -4.142 12.149 1.00 83.56 322 LEU A CA 1
ATOM 2300 C C . LEU A 1 322 ? 5.147 -2.907 11.254 1.00 83.56 322 LEU A C 1
ATOM 2302 O O . LEU A 1 322 ? 4.186 -2.175 11.008 1.00 83.56 322 LEU A O 1
ATOM 2306 N N . PRO A 1 323 ? 6.370 -2.662 10.752 1.00 72.81 323 PRO A N 1
ATOM 2307 C CA . PRO A 1 323 ? 6.574 -1.652 9.723 1.00 72.81 323 PRO A CA 1
ATOM 2308 C C . PRO A 1 323 ? 5.800 -2.023 8.442 1.00 72.81 323 PRO A C 1
ATOM 2310 O O . PRO A 1 323 ? 5.448 -3.199 8.266 1.00 72.81 323 PRO A O 1
ATOM 2313 N N . PRO A 1 324 ? 5.596 -1.058 7.527 1.00 69.19 324 PRO A N 1
ATOM 2314 C CA . PRO A 1 324 ? 5.063 -1.350 6.204 1.00 69.19 324 PRO A CA 1
ATOM 2315 C C . PRO A 1 324 ? 5.890 -2.461 5.544 1.00 69.19 324 PRO A C 1
ATOM 2317 O O . PRO A 1 324 ? 7.124 -2.452 5.661 1.00 69.19 324 PRO A O 1
ATOM 2320 N N . PRO A 1 325 ? 5.256 -3.422 4.855 1.00 70.94 325 PRO A N 1
ATOM 2321 C CA . PRO A 1 325 ? 5.995 -4.328 3.998 1.00 70.94 325 PRO A CA 1
ATOM 2322 C C . PRO A 1 325 ? 6.677 -3.502 2.895 1.00 70.94 325 PRO A C 1
ATOM 2324 O O . PRO A 1 325 ? 6.090 -2.523 2.429 1.00 70.94 325 PRO A O 1
ATOM 2327 N N . PRO A 1 326 ? 7.900 -3.867 2.471 1.00 74.12 326 PRO A N 1
ATOM 2328 C CA . PRO A 1 326 ? 8.514 -3.204 1.332 1.00 74.12 326 PRO A CA 1
ATOM 2329 C C . PRO A 1 326 ? 7.615 -3.356 0.098 1.00 74.12 326 PRO A C 1
ATOM 2331 O O . PRO A 1 326 ? 6.964 -4.394 -0.059 1.00 74.12 326 PRO A O 1
ATOM 2334 N N . CYS A 1 327 ? 7.589 -2.350 -0.780 1.00 82.81 327 CYS A N 1
ATOM 2335 C CA . CYS A 1 327 ? 6.935 -2.502 -2.081 1.00 82.81 327 CYS A CA 1
ATOM 2336 C C . CYS A 1 327 ? 7.522 -3.676 -2.887 1.00 82.81 327 CYS A C 1
ATOM 2338 O O . CYS A 1 327 ? 8.580 -4.224 -2.570 1.00 82.81 327 CYS A O 1
ATOM 2340 N N . ASP A 1 328 ? 6.835 -4.073 -3.953 1.00 90.19 328 ASP A N 1
ATOM 2341 C CA . ASP A 1 328 ? 7.319 -5.103 -4.869 1.00 90.19 328 ASP A CA 1
ATOM 2342 C C . ASP A 1 328 ? 7.239 -4.559 -6.290 1.00 90.19 328 ASP A C 1
ATOM 2344 O O . ASP A 1 328 ? 6.226 -4.695 -6.971 1.00 90.19 328 ASP A O 1
ATOM 2348 N N . VAL A 1 329 ? 8.300 -3.874 -6.714 1.00 94.88 329 VAL A N 1
ATOM 2349 C CA . VAL A 1 329 ? 8.445 -3.402 -8.091 1.00 94.88 329 VAL A CA 1
ATOM 2350 C C . VAL A 1 329 ? 9.509 -4.243 -8.782 1.00 94.88 329 VAL A C 1
ATOM 2352 O O . VAL A 1 329 ? 10.558 -4.536 -8.212 1.00 94.88 329 VAL A O 1
ATOM 2355 N N . THR A 1 330 ? 9.246 -4.612 -10.030 1.00 92.69 330 THR A N 1
ATOM 2356 C CA . THR A 1 330 ? 10.159 -5.365 -10.899 1.00 92.69 330 THR A CA 1
ATOM 2357 C C . THR A 1 330 ? 10.396 -4.611 -12.201 1.00 92.69 330 THR A C 1
ATOM 2359 O O . THR A 1 330 ? 9.531 -3.863 -12.649 1.00 92.69 330 THR A O 1
ATOM 2362 N N . GLY A 1 331 ? 11.571 -4.789 -12.806 1.00 90.12 331 GLY A N 1
ATOM 2363 C CA . GLY A 1 331 ? 11.878 -4.282 -14.146 1.00 90.12 331 GLY A CA 1
ATOM 2364 C C . GLY A 1 331 ? 11.831 -5.398 -15.190 1.00 90.12 331 GLY A C 1
ATOM 2365 O O . GLY A 1 331 ? 12.143 -6.543 -14.867 1.00 90.12 331 GLY A O 1
ATOM 2366 N N . SER A 1 332 ? 11.505 -5.076 -16.445 1.00 80.50 332 SER A N 1
ATOM 2367 C CA . SER A 1 332 ? 11.425 -6.059 -17.547 1.00 80.50 332 SER A CA 1
ATOM 2368 C C . SER A 1 332 ? 12.751 -6.744 -17.905 1.00 80.50 332 SER A C 1
ATOM 2370 O O . SER A 1 332 ? 12.757 -7.714 -18.659 1.00 80.50 332 SER A O 1
ATOM 2372 N N . GLY A 1 333 ? 13.887 -6.253 -17.398 1.00 77.50 333 GLY A N 1
ATOM 2373 C CA . GLY A 1 333 ? 15.219 -6.800 -17.689 1.00 77.50 333 GLY A CA 1
ATOM 2374 C C . GLY A 1 333 ? 15.690 -6.596 -19.137 1.00 77.50 333 GLY A C 1
ATOM 2375 O O . GLY A 1 333 ? 16.771 -7.060 -19.503 1.00 77.50 333 GLY A O 1
ATOM 2376 N N . VAL A 1 334 ? 14.915 -5.856 -19.942 1.00 73.94 334 VAL A N 1
ATOM 2377 C CA . VAL A 1 334 ? 15.199 -5.492 -21.339 1.00 73.94 334 VAL A CA 1
ATOM 2378 C C . VAL A 1 334 ? 14.945 -3.997 -21.539 1.00 73.94 334 VAL A C 1
ATOM 2380 O O . VAL A 1 334 ? 13.967 -3.459 -21.018 1.00 73.94 334 VAL A O 1
ATOM 2383 N N . LEU A 1 335 ? 15.814 -3.327 -22.304 1.00 82.62 335 LEU A N 1
ATOM 2384 C CA . LEU A 1 335 ? 15.650 -1.916 -22.670 1.00 82.62 335 LEU A CA 1
ATOM 2385 C C . LEU A 1 335 ? 15.164 -1.762 -24.119 1.00 82.62 335 LEU A C 1
ATOM 2387 O O . LEU A 1 335 ? 15.782 -2.299 -25.036 1.00 82.62 335 LEU A O 1
ATOM 2391 N N . ASP A 1 336 ? 14.131 -0.944 -24.348 1.00 83.06 336 ASP A N 1
ATOM 2392 C CA . ASP A 1 336 ? 13.836 -0.402 -25.687 1.00 83.06 336 ASP A CA 1
ATOM 2393 C C . ASP A 1 336 ? 14.755 0.802 -25.927 1.00 83.06 336 ASP A C 1
ATOM 2395 O O . ASP A 1 336 ? 14.580 1.875 -25.340 1.00 83.06 336 ASP A O 1
ATOM 2399 N N . ILE A 1 337 ? 15.774 0.591 -26.763 1.00 85.06 337 ILE A N 1
ATOM 2400 C CA . ILE A 1 337 ? 16.749 1.602 -27.173 1.00 85.06 337 ILE A CA 1
ATOM 2401 C C . ILE A 1 337 ? 16.421 2.019 -28.603 1.00 85.06 337 ILE A C 1
ATOM 2403 O O . ILE A 1 337 ? 16.725 1.311 -29.564 1.00 85.06 337 ILE A O 1
ATOM 2407 N N . SER A 1 338 ? 15.824 3.197 -28.758 1.00 78.31 338 SER A N 1
ATOM 2408 C CA . SER A 1 338 ? 15.381 3.687 -30.061 1.00 78.31 338 SER A CA 1
ATOM 2409 C C . SER A 1 338 ? 15.553 5.198 -30.192 1.00 78.31 338 SER A C 1
ATOM 2411 O O . SER A 1 338 ? 15.209 5.980 -29.307 1.00 78.31 338 SER A O 1
ATOM 2413 N N . SER A 1 339 ? 16.102 5.631 -31.334 1.00 90.94 339 SER A N 1
ATOM 2414 C CA . SER A 1 339 ? 16.458 7.039 -31.576 1.00 90.94 339 SER A CA 1
ATOM 2415 C C . SER A 1 339 ? 17.257 7.627 -30.405 1.00 90.94 339 SER A C 1
ATOM 2417 O O . SER A 1 339 ? 18.305 7.095 -30.075 1.00 90.94 339 SER A O 1
ATOM 2419 N N . ASP A 1 340 ? 16.797 8.714 -29.796 1.00 92.81 340 ASP A N 1
ATOM 2420 C CA . ASP A 1 340 ? 17.387 9.434 -28.668 1.00 92.81 340 ASP A CA 1
ATOM 2421 C C . ASP A 1 340 ? 16.718 9.047 -27.330 1.00 92.81 340 ASP A C 1
ATOM 2423 O O . ASP A 1 340 ? 16.614 9.871 -26.414 1.00 92.81 340 ASP A O 1
ATOM 2427 N N . ARG A 1 341 ? 16.196 7.814 -27.226 1.00 92.19 341 ARG A N 1
ATOM 2428 C CA . ARG A 1 341 ? 15.462 7.302 -26.060 1.00 92.19 341 ARG A CA 1
ATOM 2429 C C . ARG A 1 341 ? 15.947 5.940 -25.591 1.00 92.19 341 ARG A C 1
ATOM 2431 O O . ARG A 1 341 ? 16.381 5.109 -26.383 1.00 92.19 341 ARG A O 1
ATOM 2438 N N . VAL A 1 342 ? 15.792 5.729 -24.288 1.00 94.44 342 VAL A N 1
ATOM 2439 C CA . VAL A 1 342 ? 15.882 4.425 -23.629 1.00 94.44 342 VAL A CA 1
ATOM 2440 C C . VAL A 1 342 ? 14.678 4.264 -22.724 1.00 94.44 342 VAL A C 1
ATOM 2442 O O . VAL A 1 342 ? 14.365 5.183 -21.967 1.00 94.44 342 VAL A O 1
ATOM 2445 N N . LYS A 1 343 ? 14.006 3.120 -22.801 1.00 94.62 343 LYS A N 1
ATOM 2446 C CA . LYS A 1 343 ? 12.826 2.821 -21.992 1.00 94.62 343 LYS A CA 1
ATOM 2447 C C . LYS A 1 343 ? 13.003 1.522 -21.220 1.00 94.62 343 LYS A C 1
ATOM 2449 O O . LYS A 1 343 ? 13.472 0.537 -21.785 1.00 94.62 343 LYS A O 1
ATOM 2454 N N . LEU A 1 344 ? 12.589 1.540 -19.958 1.00 94.88 344 LEU A N 1
ATOM 2455 C CA . LEU A 1 344 ? 12.504 0.382 -19.072 1.00 94.88 344 LEU A CA 1
ATOM 2456 C C . LEU A 1 344 ? 11.064 0.260 -18.567 1.00 94.88 344 LEU A C 1
ATOM 2458 O O . LEU A 1 344 ? 10.512 1.232 -18.050 1.00 94.88 344 LEU A O 1
ATOM 2462 N N . GLU A 1 345 ? 10.463 -0.918 -18.699 1.00 94.25 345 GLU A N 1
ATOM 2463 C CA . GLU A 1 345 ? 9.162 -1.193 -18.087 1.00 94.25 345 GLU A CA 1
ATOM 2464 C C . GLU A 1 345 ? 9.352 -1.554 -16.614 1.00 94.25 345 GLU A C 1
ATOM 2466 O O . GLU A 1 345 ? 10.199 -2.385 -16.272 1.00 94.25 345 GLU A O 1
ATOM 2471 N N . LEU A 1 346 ? 8.557 -0.924 -15.752 1.00 96.94 346 LEU A N 1
ATOM 2472 C CA . LEU A 1 346 ? 8.497 -1.177 -14.318 1.00 96.94 346 LEU A CA 1
ATOM 2473 C C . LEU A 1 346 ? 7.091 -1.666 -13.973 1.00 96.94 346 LEU A C 1
ATOM 2475 O O . LEU A 1 346 ? 6.113 -1.003 -14.309 1.00 96.94 346 LEU A O 1
ATOM 2479 N N . THR A 1 347 ? 6.990 -2.809 -13.300 1.00 94.00 347 THR A N 1
ATOM 2480 C CA . THR A 1 347 ? 5.716 -3.397 -12.866 1.00 94.00 347 THR A CA 1
ATOM 2481 C C . THR A 1 347 ? 5.664 -3.456 -11.354 1.00 94.00 347 THR A C 1
ATOM 2483 O O . THR A 1 347 ? 6.566 -4.024 -10.736 1.00 94.00 347 THR A O 1
ATOM 2486 N N . ASN A 1 348 ? 4.608 -2.899 -10.770 1.00 93.31 348 ASN A N 1
ATOM 2487 C CA . ASN A 1 348 ? 4.331 -3.020 -9.347 1.00 93.31 348 ASN A CA 1
ATOM 2488 C C . ASN A 1 348 ? 3.490 -4.279 -9.086 1.00 93.31 348 ASN A C 1
ATOM 2490 O O . ASN A 1 348 ? 2.285 -4.298 -9.321 1.00 93.31 348 ASN A O 1
ATOM 2494 N N . ASN A 1 349 ? 4.133 -5.335 -8.598 1.00 87.00 349 ASN A N 1
ATOM 2495 C CA . ASN A 1 349 ? 3.490 -6.588 -8.195 1.00 87.00 349 ASN A CA 1
ATOM 2496 C C . ASN A 1 349 ? 2.942 -6.535 -6.760 1.00 87.00 349 ASN A C 1
ATOM 2498 O O . ASN A 1 349 ? 2.293 -7.480 -6.307 1.00 87.00 349 ASN A O 1
ATOM 2502 N N . GLY A 1 350 ? 3.230 -5.455 -6.031 1.00 80.19 350 GLY A N 1
ATOM 2503 C CA . GLY A 1 350 ? 2.753 -5.240 -4.677 1.00 80.19 350 GLY A CA 1
ATOM 2504 C C . GLY A 1 350 ? 1.264 -4.909 -4.627 1.00 80.19 350 GLY A C 1
ATOM 2505 O O . GLY A 1 350 ? 0.623 -4.582 -5.623 1.00 80.19 350 GLY A O 1
ATOM 2506 N N . SER A 1 351 ? 0.703 -4.962 -3.420 1.00 71.50 351 SER A N 1
ATOM 2507 C CA . SER A 1 351 ? -0.696 -4.588 -3.159 1.00 71.50 351 SER A CA 1
ATOM 2508 C C . SER A 1 351 ? -0.894 -3.089 -2.912 1.00 71.50 351 SER A C 1
ATOM 2510 O O . SER A 1 351 ? -2.018 -2.656 -2.673 1.00 71.50 351 SER A O 1
ATOM 2512 N N . PHE A 1 352 ? 0.179 -2.297 -2.965 1.00 74.00 352 PHE A N 1
ATOM 2513 C CA . PHE A 1 352 ? 0.184 -0.873 -2.623 1.00 74.00 352 PHE A CA 1
ATOM 2514 C C . PHE A 1 352 ? 0.887 -0.063 -3.703 1.00 74.00 352 PHE A C 1
ATOM 2516 O O . PHE A 1 352 ? 1.770 -0.584 -4.380 1.00 74.00 352 PHE A O 1
ATOM 2523 N N . THR A 1 353 ? 0.492 1.198 -3.865 1.00 80.12 353 THR A N 1
ATOM 2524 C CA . THR A 1 353 ? 1.156 2.135 -4.776 1.00 80.12 353 THR A CA 1
ATOM 2525 C C . THR A 1 353 ? 2.637 2.264 -4.419 1.00 80.12 353 THR A C 1
ATOM 2527 O O . THR A 1 353 ? 2.969 2.373 -3.243 1.00 80.12 353 THR A O 1
ATOM 2530 N N . ALA A 1 354 ? 3.509 2.256 -5.427 1.00 86.44 354 ALA A N 1
ATOM 2531 C CA . ALA A 1 354 ? 4.940 2.490 -5.271 1.00 86.44 354 ALA A CA 1
ATOM 2532 C C . ALA A 1 354 ? 5.315 3.866 -5.834 1.00 86.44 354 ALA A C 1
ATOM 2534 O O . ALA A 1 354 ? 4.961 4.184 -6.971 1.00 86.44 354 ALA A O 1
ATOM 2535 N N . THR A 1 355 ? 6.046 4.671 -5.072 1.00 89.88 355 THR A N 1
ATOM 2536 C CA . THR A 1 355 ? 6.411 6.051 -5.402 1.00 89.88 355 THR A CA 1
ATOM 2537 C C . THR A 1 355 ? 7.907 6.147 -5.670 1.00 89.88 355 THR A C 1
ATOM 2539 O O . THR A 1 355 ? 8.719 5.932 -4.776 1.00 89.88 355 THR A O 1
ATOM 2542 N N . LEU A 1 356 ? 8.296 6.456 -6.910 1.00 93.69 356 LEU A N 1
ATOM 2543 C CA . LEU A 1 356 ? 9.699 6.573 -7.313 1.00 93.69 356 LEU A CA 1
ATOM 2544 C C . LEU A 1 356 ? 10.390 7.697 -6.528 1.00 93.69 356 LEU A C 1
ATOM 2546 O O . LEU A 1 356 ? 10.089 8.869 -6.747 1.00 93.69 356 LEU A O 1
ATOM 2550 N N . GLU A 1 357 ? 11.339 7.349 -5.665 1.00 92.50 357 GLU A N 1
ATOM 2551 C CA . GLU A 1 357 ? 12.040 8.259 -4.754 1.00 92.50 357 GLU A CA 1
ATOM 2552 C C . GLU A 1 357 ? 13.382 8.727 -5.325 1.00 92.50 357 GLU A C 1
ATOM 2554 O O . GLU A 1 357 ? 13.609 9.932 -5.463 1.00 92.50 357 GLU A O 1
ATOM 2559 N N . ASN A 1 358 ? 14.258 7.776 -5.669 1.00 95.44 358 ASN A N 1
ATOM 2560 C CA . ASN A 1 358 ? 15.593 8.041 -6.199 1.00 95.44 358 ASN A CA 1
ATOM 2561 C C . ASN A 1 358 ? 15.809 7.299 -7.518 1.00 95.44 358 ASN A C 1
ATOM 2563 O O . ASN A 1 358 ? 15.278 6.206 -7.732 1.00 95.44 358 ASN A O 1
ATOM 2567 N N . LEU A 1 359 ? 16.631 7.885 -8.389 1.00 97.50 359 LEU A N 1
ATOM 2568 C CA . LEU A 1 359 ? 17.040 7.268 -9.646 1.00 97.50 359 LEU A CA 1
ATOM 2569 C C . LEU A 1 359 ? 18.541 7.454 -9.870 1.00 97.50 359 LEU A C 1
ATOM 2571 O O . LEU A 1 359 ? 19.008 8.558 -10.157 1.00 97.50 359 LEU A O 1
ATOM 2575 N N . ASP A 1 360 ? 19.283 6.357 -9.776 1.00 97.44 360 ASP A N 1
ATOM 2576 C CA . ASP A 1 360 ? 20.700 6.291 -10.111 1.00 97.44 360 ASP A CA 1
ATOM 2577 C C . ASP A 1 360 ? 20.877 5.786 -11.543 1.00 97.44 360 ASP A C 1
ATOM 2579 O O . ASP A 1 360 ? 20.324 4.758 -11.943 1.00 97.44 360 ASP A O 1
ATOM 2583 N N . LEU A 1 361 ? 21.663 6.522 -12.325 1.00 97.38 361 LEU A N 1
ATOM 2584 C CA . LEU A 1 361 ? 21.833 6.321 -13.756 1.00 97.38 361 LEU A CA 1
ATOM 2585 C C . LEU A 1 361 ? 23.310 6.313 -14.150 1.00 97.38 361 LEU A C 1
ATOM 2587 O O . LEU A 1 361 ? 24.114 7.114 -13.669 1.00 97.38 361 LEU A O 1
ATOM 2591 N N . SER A 1 362 ? 23.647 5.478 -15.126 1.00 95.88 362 SER A N 1
ATOM 2592 C CA . SER A 1 362 ? 24.870 5.566 -15.926 1.00 95.88 362 SER A CA 1
ATOM 2593 C C . SER A 1 362 ? 24.585 5.138 -17.361 1.00 95.88 362 SER A C 1
ATOM 2595 O O . SER A 1 362 ? 23.740 4.275 -17.594 1.00 95.88 362 SER A O 1
ATOM 2597 N N . TRP A 1 363 ? 25.242 5.778 -18.329 1.00 95.81 363 TRP A N 1
ATOM 2598 C CA . TRP A 1 363 ? 24.982 5.539 -19.751 1.00 95.81 363 TRP A CA 1
ATOM 2599 C C . TRP A 1 363 ? 26.228 5.752 -20.632 1.00 95.81 363 TRP A C 1
ATOM 2601 O O . TRP A 1 363 ? 27.225 6.341 -20.186 1.00 95.81 363 TRP A O 1
ATOM 2611 N N . PRO A 1 364 ? 26.198 5.308 -21.907 1.00 91.88 364 PRO A N 1
ATOM 2612 C CA . PRO A 1 364 ? 27.277 5.547 -22.861 1.00 91.88 364 PRO A CA 1
ATOM 2613 C C . PRO A 1 364 ? 27.514 7.033 -23.140 1.00 91.88 364 PRO A C 1
ATOM 2615 O O . PRO A 1 364 ? 26.593 7.788 -23.443 1.00 91.88 364 PRO A O 1
ATOM 2618 N N . THR A 1 365 ? 28.779 7.454 -23.167 1.00 92.12 365 THR A N 1
ATOM 2619 C CA . THR A 1 365 ? 29.155 8.848 -23.476 1.00 92.12 365 THR A CA 1
ATOM 2620 C C . THR A 1 365 ? 28.716 9.305 -24.871 1.00 92.12 365 THR A C 1
ATOM 2622 O O . THR A 1 365 ? 28.537 10.501 -25.093 1.00 92.12 365 THR A O 1
ATOM 2625 N N . ALA A 1 366 ? 28.515 8.368 -25.805 1.00 89.38 366 ALA A N 1
ATOM 2626 C CA . ALA A 1 366 ? 28.017 8.647 -27.151 1.00 89.38 366 ALA A CA 1
ATOM 2627 C C . ALA A 1 366 ? 26.605 9.261 -27.152 1.00 89.38 366 ALA A C 1
ATOM 2629 O O . ALA A 1 366 ? 26.306 10.074 -28.027 1.00 89.38 366 ALA A O 1
ATOM 2630 N N . ASN A 1 367 ? 25.780 8.951 -26.147 1.00 91.50 367 ASN A N 1
ATOM 2631 C CA . ASN A 1 367 ? 24.420 9.478 -26.034 1.00 91.50 367 ASN A CA 1
ATOM 2632 C C . ASN A 1 367 ? 24.409 10.987 -25.729 1.00 91.50 367 ASN A C 1
ATOM 2634 O O . ASN A 1 367 ? 23.421 11.659 -25.995 1.00 91.50 367 ASN A O 1
ATOM 2638 N N . GLY A 1 368 ? 25.508 11.551 -25.215 1.00 94.88 368 GLY A N 1
ATOM 2639 C CA . GLY A 1 368 ? 25.555 12.950 -24.785 1.00 94.88 368 GLY A CA 1
ATOM 2640 C C . GLY A 1 368 ? 24.843 13.183 -23.449 1.00 94.88 368 GLY A C 1
ATOM 2641 O O . GLY A 1 368 ? 24.808 12.292 -22.594 1.00 94.88 368 GLY A O 1
ATOM 2642 N N . ALA A 1 369 ? 24.327 14.399 -23.255 1.00 95.00 369 ALA A N 1
ATOM 2643 C CA . ALA A 1 369 ? 23.608 14.778 -22.043 1.00 95.00 369 ALA A CA 1
ATOM 2644 C C . ALA A 1 369 ? 22.248 14.067 -21.931 1.00 95.00 369 ALA A C 1
ATOM 2646 O O . ALA A 1 369 ? 21.593 13.809 -22.942 1.00 95.00 369 ALA A O 1
ATOM 2647 N N . LEU A 1 370 ? 21.811 13.782 -20.703 1.00 96.06 370 LEU A N 1
ATOM 2648 C CA . LEU A 1 370 ? 20.421 13.422 -20.403 1.00 96.06 370 LEU A CA 1
ATOM 2649 C C . LEU A 1 370 ? 19.614 14.718 -20.244 1.00 96.06 370 LEU A C 1
ATOM 2651 O O . LEU A 1 370 ? 20.015 15.593 -19.482 1.00 96.06 370 LEU A O 1
ATOM 2655 N N . PHE A 1 371 ? 18.491 14.844 -20.948 1.00 90.44 371 PHE A N 1
ATOM 2656 C CA . PHE A 1 371 ? 17.650 16.048 -20.927 1.00 90.44 371 PHE A CA 1
ATOM 2657 C C . PHE A 1 371 ? 16.365 15.895 -20.137 1.00 90.44 371 PHE A C 1
ATOM 2659 O O . PHE A 1 371 ? 15.807 16.875 -19.657 1.00 90.44 371 PHE A O 1
ATOM 2666 N N . GLU A 1 372 ? 15.806 14.691 -20.129 1.00 94.81 372 GLU A N 1
ATOM 2667 C CA . GLU A 1 372 ? 14.441 14.484 -19.676 1.00 94.81 372 GLU A CA 1
ATOM 2668 C C . GLU A 1 372 ? 14.282 13.052 -19.178 1.00 94.81 372 GLU A C 1
ATOM 2670 O O . GLU A 1 372 ? 14.747 12.107 -19.821 1.00 94.81 372 GLU A O 1
ATOM 2675 N N . VAL A 1 373 ? 13.607 12.920 -18.036 1.00 97.38 373 VAL A N 1
ATOM 2676 C CA . VAL A 1 373 ? 13.115 11.643 -17.514 1.00 97.38 373 VAL A CA 1
ATOM 2677 C C . VAL A 1 373 ? 11.596 11.714 -17.454 1.00 97.38 373 VAL A C 1
ATOM 2679 O O . VAL A 1 373 ? 11.023 12.723 -17.019 1.00 97.38 373 VAL A O 1
ATOM 2682 N N . LYS A 1 374 ? 10.941 10.642 -17.894 1.00 97.19 374 LYS A N 1
ATOM 2683 C CA . LYS A 1 374 ? 9.493 10.469 -17.797 1.00 97.19 374 LYS A CA 1
ATOM 2684 C C . LYS A 1 374 ? 9.134 9.156 -17.122 1.00 97.19 374 LYS A C 1
ATOM 2686 O O . LYS A 1 374 ? 9.824 8.164 -17.323 1.00 97.19 374 LYS A O 1
ATOM 2691 N N . LEU A 1 375 ? 8.014 9.159 -16.411 1.00 97.19 375 LEU A N 1
ATOM 2692 C CA . LEU A 1 375 ? 7.336 7.963 -15.926 1.00 97.19 375 LEU A CA 1
ATOM 2693 C C . LEU A 1 375 ? 5.913 7.969 -16.490 1.00 97.19 375 LEU A C 1
ATOM 2695 O O . LEU A 1 375 ? 5.200 8.960 -16.344 1.00 97.19 375 LEU A O 1
ATOM 2699 N N . ASP A 1 376 ? 5.548 6.918 -17.220 1.00 95.31 376 ASP A N 1
ATOM 2700 C CA . ASP A 1 376 ? 4.270 6.800 -17.940 1.00 95.31 376 ASP A CA 1
ATOM 2701 C C . ASP A 1 376 ? 3.916 8.051 -18.780 1.00 95.31 376 ASP A C 1
ATOM 2703 O O . ASP A 1 376 ? 2.827 8.623 -18.744 1.00 95.31 376 ASP A O 1
ATOM 2707 N N . GLY A 1 377 ? 4.919 8.573 -19.494 1.00 93.06 377 GLY A N 1
ATOM 2708 C CA . GLY A 1 377 ? 4.798 9.776 -20.324 1.00 93.06 377 GLY A CA 1
ATOM 2709 C C . GLY A 1 377 ? 4.773 11.108 -19.559 1.00 93.06 377 GLY A C 1
ATOM 2710 O O . GLY A 1 377 ? 4.998 12.159 -20.175 1.00 93.06 377 GLY A O 1
ATOM 2711 N N . ALA A 1 378 ? 4.571 11.101 -18.239 1.00 94.19 378 ALA A N 1
ATOM 2712 C CA . ALA A 1 378 ? 4.664 12.290 -17.404 1.00 94.19 378 ALA A CA 1
ATOM 2713 C C . ALA A 1 378 ? 6.129 12.687 -17.205 1.00 94.19 378 ALA A C 1
ATOM 2715 O O . ALA A 1 378 ? 6.949 11.889 -16.771 1.00 94.19 378 ALA A O 1
ATOM 2716 N N . LYS A 1 379 ? 6.467 13.938 -17.522 1.00 95.19 379 LYS A N 1
ATOM 2717 C CA . LYS A 1 379 ? 7.809 14.494 -17.309 1.00 95.19 379 LYS A CA 1
ATOM 2718 C C . LYS A 1 379 ? 8.049 14.688 -15.811 1.00 95.19 379 LYS A C 1
ATOM 2720 O O . LYS A 1 379 ? 7.304 15.436 -15.180 1.00 95.19 379 LYS A O 1
ATOM 2725 N N . ILE A 1 380 ? 9.087 14.041 -15.286 1.00 95.00 380 ILE A N 1
ATOM 2726 C CA . ILE A 1 380 ? 9.434 14.057 -13.855 1.00 95.00 380 ILE A CA 1
ATOM 2727 C C . ILE A 1 380 ? 10.762 14.782 -13.581 1.00 95.00 380 ILE A C 1
ATOM 2729 O O . ILE A 1 380 ? 11.008 15.228 -12.465 1.00 95.00 380 ILE A O 1
ATOM 2733 N N . TYR A 1 381 ? 11.584 14.966 -14.619 1.00 95.25 381 TYR A N 1
ATOM 2734 C CA . TYR A 1 381 ? 12.857 15.691 -14.585 1.00 95.25 381 TYR A CA 1
ATOM 2735 C C . TYR A 1 381 ? 13.149 16.320 -15.957 1.00 95.25 381 TYR A C 1
ATOM 2737 O O . TYR A 1 381 ? 12.857 15.690 -16.979 1.00 95.25 381 TYR A O 1
ATOM 2745 N N . ASP A 1 382 ? 13.710 17.536 -16.006 1.00 93.31 382 ASP A N 1
ATOM 2746 C CA . ASP A 1 382 ? 13.998 18.245 -17.269 1.00 93.31 382 ASP A CA 1
ATOM 2747 C C . ASP A 1 382 ? 15.216 19.186 -17.263 1.00 93.31 382 ASP A C 1
ATOM 2749 O O . ASP A 1 382 ? 15.279 20.138 -18.046 1.00 93.31 382 ASP A O 1
ATOM 2753 N N . ILE A 1 383 ? 16.188 18.923 -16.390 1.00 89.75 383 ILE A N 1
ATOM 2754 C CA . ILE A 1 383 ? 17.436 19.688 -16.330 1.00 89.75 383 ILE A CA 1
ATOM 2755 C C . ILE A 1 383 ? 18.540 18.922 -17.068 1.00 89.75 383 ILE A C 1
ATOM 2757 O O . ILE A 1 383 ? 18.743 17.735 -16.841 1.00 89.75 383 ILE A O 1
ATOM 2761 N N . ASP A 1 384 ? 19.293 19.608 -17.925 1.00 89.62 384 ASP A N 1
ATOM 2762 C CA . ASP A 1 384 ? 20.394 19.004 -18.678 1.00 89.62 384 ASP A CA 1
ATOM 2763 C C . ASP A 1 384 ? 21.486 18.439 -17.751 1.00 89.62 384 ASP A C 1
ATOM 2765 O O . ASP A 1 384 ? 22.130 19.173 -16.991 1.00 89.62 384 ASP A O 1
ATOM 2769 N N . LEU A 1 385 ? 21.775 17.144 -17.887 1.00 91.06 385 LEU A N 1
ATOM 2770 C CA . LEU A 1 385 ? 22.872 16.464 -17.204 1.00 91.06 385 LEU A CA 1
ATOM 2771 C C . LEU A 1 385 ? 23.952 16.043 -18.206 1.00 91.06 385 LEU A C 1
ATOM 2773 O O . LEU A 1 385 ? 23.805 15.025 -18.882 1.00 91.06 385 LEU A O 1
ATOM 2777 N N . PRO A 1 386 ? 25.064 16.798 -18.310 1.00 83.50 386 PRO A N 1
ATOM 2778 C CA . PRO A 1 386 ? 26.116 16.531 -19.293 1.00 83.50 386 PRO A CA 1
ATOM 2779 C C . PRO A 1 386 ? 27.067 15.394 -18.890 1.00 83.50 386 PRO A C 1
ATOM 2781 O O . PRO A 1 386 ? 27.837 14.917 -19.724 1.00 83.50 386 PRO A O 1
ATOM 2784 N N . ALA A 1 387 ? 27.077 14.995 -17.616 1.00 88.12 387 ALA A N 1
ATOM 2785 C CA . ALA A 1 387 ? 27.849 13.849 -17.145 1.00 88.12 387 ALA A CA 1
ATOM 2786 C C . ALA A 1 387 ? 27.127 12.557 -17.528 1.00 88.12 387 ALA A C 1
ATOM 2788 O O . ALA A 1 387 ? 25.914 12.507 -17.418 1.00 88.12 387 ALA A O 1
ATOM 2789 N N . ASN A 1 388 ? 27.853 11.503 -17.904 1.00 89.94 388 ASN A N 1
ATOM 2790 C CA . ASN A 1 388 ? 27.276 10.218 -18.323 1.00 89.94 388 ASN A CA 1
ATOM 2791 C C . ASN A 1 388 ? 26.811 9.323 -17.150 1.00 89.94 388 ASN A C 1
ATOM 2793 O O . ASN A 1 388 ? 26.801 8.094 -17.249 1.00 89.94 388 ASN A O 1
ATOM 2797 N N . SER A 1 389 ? 26.502 9.954 -16.020 1.00 94.88 389 SER A N 1
ATOM 2798 C CA . SER A 1 389 ? 25.988 9.346 -14.799 1.00 94.88 389 SER A CA 1
ATOM 2799 C C . SER A 1 389 ? 25.262 10.398 -13.967 1.00 94.88 389 SER A C 1
ATOM 2801 O O . SER A 1 389 ? 25.694 11.556 -13.942 1.00 94.88 389 SER A O 1
ATOM 2803 N N . ALA A 1 390 ? 24.227 9.993 -13.238 1.00 94.75 390 ALA A N 1
ATOM 2804 C CA . ALA A 1 390 ? 23.415 10.874 -12.407 1.00 94.75 390 ALA A CA 1
ATOM 2805 C C . ALA A 1 390 ? 22.843 10.136 -11.192 1.00 94.75 390 ALA A C 1
ATOM 2807 O O . ALA A 1 390 ? 22.594 8.940 -11.278 1.00 94.75 390 ALA A O 1
ATOM 2808 N N . SER A 1 391 ? 22.591 10.871 -10.111 1.00 95.50 391 SER A N 1
ATOM 2809 C CA . SER A 1 391 ? 21.787 10.422 -8.970 1.00 95.50 391 SER A CA 1
ATOM 2810 C C . SER A 1 391 ? 20.723 11.483 -8.731 1.00 95.50 391 SER A C 1
ATOM 2812 O O . SER A 1 391 ? 21.061 12.603 -8.346 1.00 95.50 391 SER A O 1
ATOM 2814 N N . LEU A 1 392 ? 19.471 11.156 -9.035 1.00 94.88 392 LEU A N 1
ATOM 2815 C CA . LEU A 1 392 ? 18.321 12.026 -8.809 1.00 94.88 392 LEU A CA 1
ATOM 2816 C C . LEU A 1 392 ? 17.681 11.662 -7.471 1.00 94.88 392 LEU A C 1
ATOM 2818 O O . LEU A 1 392 ? 17.475 10.484 -7.186 1.00 94.88 392 LEU A O 1
ATOM 2822 N N . THR A 1 393 ? 17.382 12.678 -6.671 1.00 92.31 393 THR A N 1
ATOM 2823 C CA . THR A 1 393 ? 16.853 12.579 -5.305 1.00 92.31 393 THR A CA 1
ATOM 2824 C C . THR A 1 393 ? 15.514 13.313 -5.190 1.00 92.31 393 THR A C 1
ATOM 2826 O O . THR A 1 393 ? 15.170 14.078 -6.096 1.00 92.31 393 THR A O 1
ATOM 2829 N N . PRO A 1 394 ? 14.768 13.185 -4.072 1.00 86.38 394 PRO A N 1
ATOM 2830 C CA . PRO A 1 394 ? 13.484 13.864 -3.893 1.00 86.38 394 PRO A CA 1
ATOM 2831 C C . PRO A 1 394 ? 13.486 15.374 -4.180 1.00 86.38 394 PRO A C 1
ATOM 2833 O O . PRO A 1 394 ? 12.467 15.917 -4.598 1.00 86.38 394 PRO A O 1
ATOM 2836 N N . SER A 1 395 ? 14.620 16.061 -3.998 1.00 85.88 395 SER A N 1
ATOM 2837 C CA . SER A 1 395 ? 14.743 17.497 -4.285 1.00 85.88 395 SER A CA 1
ATOM 2838 C C . SER A 1 395 ? 14.919 17.857 -5.764 1.00 85.88 395 SER A C 1
ATOM 2840 O O . SER A 1 395 ? 14.844 19.039 -6.099 1.00 85.88 395 SER A O 1
ATOM 2842 N N . ASP A 1 396 ? 15.184 16.880 -6.634 1.00 90.62 396 ASP A N 1
ATOM 2843 C CA . ASP A 1 396 ? 15.465 17.102 -8.058 1.00 90.62 396 ASP A CA 1
ATOM 2844 C C . ASP A 1 396 ? 14.209 17.013 -8.941 1.00 90.62 396 ASP A C 1
ATOM 2846 O O . ASP A 1 396 ? 14.209 17.515 -10.069 1.00 90.62 396 ASP A O 1
ATOM 2850 N N . TRP A 1 397 ? 13.137 16.385 -8.452 1.00 91.19 397 TRP A N 1
ATOM 2851 C CA . TRP A 1 397 ? 11.905 16.174 -9.213 1.00 91.19 397 TRP A CA 1
ATOM 2852 C C . TRP A 1 397 ? 11.137 17.482 -9.439 1.00 91.19 397 TRP A C 1
ATOM 2854 O O . TRP A 1 397 ? 10.986 18.303 -8.536 1.00 91.19 397 TRP A O 1
ATOM 2864 N N . ILE A 1 398 ? 10.623 17.679 -10.657 1.00 88.12 398 ILE A N 1
ATOM 2865 C CA . ILE A 1 398 ? 9.916 18.917 -11.049 1.00 88.12 398 ILE A CA 1
ATOM 2866 C C . ILE A 1 398 ? 8.387 18.799 -10.974 1.00 88.12 398 ILE A C 1
ATOM 2868 O O . ILE A 1 398 ? 7.673 19.768 -11.241 1.00 88.12 398 ILE A O 1
ATOM 2872 N N . ASN A 1 399 ? 7.879 17.600 -10.698 1.00 73.75 399 ASN A N 1
ATOM 2873 C CA . ASN A 1 399 ? 6.463 17.258 -10.705 1.00 73.75 399 ASN A CA 1
ATOM 2874 C C . ASN A 1 399 ? 5.946 16.924 -9.299 1.00 73.75 399 ASN A C 1
ATOM 2876 O O . ASN A 1 399 ? 6.716 16.739 -8.358 1.00 73.75 399 ASN A O 1
ATOM 2880 N N . ASP A 1 400 ? 4.620 16.850 -9.170 1.00 72.56 400 ASP A N 1
ATOM 2881 C CA . ASP A 1 400 ? 3.994 16.330 -7.958 1.00 72.56 400 ASP A CA 1
ATOM 2882 C C . ASP A 1 400 ? 4.203 14.810 -7.822 1.00 72.56 400 ASP A C 1
ATOM 2884 O O . ASP A 1 400 ? 4.523 14.101 -8.782 1.00 72.56 400 ASP A O 1
ATOM 2888 N N . LEU A 1 401 ? 4.040 14.314 -6.596 1.00 74.38 401 LEU A N 1
ATOM 2889 C CA . LEU A 1 401 ? 4.228 12.906 -6.239 1.00 74.38 401 LEU A CA 1
ATOM 2890 C C . LEU A 1 401 ? 3.329 11.959 -7.042 1.00 74.38 401 LEU A C 1
ATOM 2892 O O . LEU A 1 401 ? 3.792 10.902 -7.460 1.00 74.38 401 LEU A O 1
ATOM 2896 N N . ASN A 1 402 ? 2.102 12.369 -7.377 1.00 75.19 402 ASN A N 1
ATOM 2897 C CA . ASN A 1 402 ? 1.157 11.559 -8.159 1.00 75.19 402 ASN A CA 1
ATOM 2898 C C . ASN A 1 402 ? 1.688 11.177 -9.551 1.00 75.19 402 ASN A C 1
ATOM 2900 O O . ASN A 1 402 ? 1.233 10.211 -10.157 1.00 75.19 402 ASN A O 1
ATOM 2904 N N . LYS A 1 403 ? 2.636 11.942 -10.103 1.00 86.81 403 LYS A N 1
ATOM 2905 C CA . LYS A 1 403 ? 3.289 11.639 -11.387 1.00 86.81 403 LYS A CA 1
ATOM 2906 C C . LYS A 1 403 ? 4.527 10.745 -11.255 1.00 86.81 403 LYS A C 1
ATOM 2908 O O . LYS A 1 403 ? 5.162 10.457 -12.267 1.00 86.81 403 LYS A O 1
ATOM 2913 N N . ARG A 1 404 ? 4.879 10.328 -10.038 1.00 91.56 404 ARG A N 1
ATOM 2914 C CA . ARG A 1 404 ? 5.975 9.396 -9.722 1.00 91.56 404 ARG A CA 1
ATOM 2915 C C . ARG A 1 404 ? 5.472 8.053 -9.181 1.00 91.56 404 ARG A C 1
ATOM 2917 O O . ARG A 1 404 ? 6.277 7.243 -8.737 1.00 91.56 404 ARG A O 1
ATOM 2924 N N . GLN A 1 405 ? 4.165 7.819 -9.221 1.00 89.88 405 GLN A N 1
ATOM 2925 C CA . GLN A 1 405 ? 3.521 6.652 -8.633 1.00 89.88 405 GLN A CA 1
ATOM 2926 C C . GLN A 1 405 ? 3.210 5.557 -9.653 1.00 89.88 405 GLN A C 1
ATOM 2928 O O . GLN A 1 405 ? 2.902 5.835 -10.811 1.00 89.88 405 GLN A O 1
ATOM 2933 N N . ILE A 1 406 ? 3.246 4.313 -9.183 1.00 91.00 406 ILE A N 1
ATOM 2934 C CA . ILE A 1 406 ? 2.858 3.101 -9.904 1.00 91.00 406 ILE A CA 1
ATOM 2935 C C . ILE A 1 406 ? 1.797 2.404 -9.055 1.00 91.00 406 ILE A C 1
ATOM 2937 O O . ILE A 1 406 ? 2.110 1.945 -7.954 1.00 91.00 406 ILE A O 1
ATOM 2941 N N . ALA A 1 407 ? 0.546 2.348 -9.514 1.00 84.69 407 ALA A N 1
ATOM 2942 C CA . ALA A 1 407 ? -0.523 1.716 -8.743 1.00 84.69 407 ALA A CA 1
ATOM 2943 C C . ALA A 1 407 ? -0.312 0.186 -8.638 1.00 84.69 407 ALA A C 1
ATOM 2945 O O . ALA A 1 407 ? 0.454 -0.385 -9.420 1.00 84.69 407 ALA A O 1
ATOM 2946 N N . PRO A 1 408 ? -0.958 -0.497 -7.678 1.00 82.44 408 PRO A N 1
ATOM 2947 C CA . PRO A 1 408 ? -0.891 -1.954 -7.563 1.00 82.44 408 PRO A CA 1
ATOM 2948 C C . PRO A 1 408 ? -1.300 -2.651 -8.866 1.00 82.44 408 PRO A C 1
ATOM 2950 O O . PRO A 1 408 ? -2.382 -2.393 -9.390 1.00 82.44 408 PRO A O 1
ATOM 2953 N N . GLY A 1 409 ? -0.463 -3.559 -9.367 1.00 83.94 409 GLY A N 1
ATOM 2954 C CA . GLY A 1 409 ? -0.713 -4.316 -10.597 1.00 83.94 409 GLY A CA 1
ATOM 2955 C C . GLY A 1 409 ? -0.456 -3.552 -11.899 1.00 83.94 409 GLY A C 1
ATOM 2956 O O . GLY A 1 409 ? -0.545 -4.162 -12.966 1.00 83.94 409 GLY A O 1
ATOM 2957 N N . ASP A 1 410 ? -0.122 -2.261 -11.837 1.00 90.25 410 ASP A N 1
ATOM 2958 C CA . ASP A 1 410 ? 0.180 -1.471 -13.028 1.00 90.25 410 ASP A CA 1
ATOM 2959 C C . ASP A 1 410 ? 1.611 -1.715 -13.526 1.00 90.25 410 ASP A C 1
ATOM 2961 O O . ASP A 1 410 ? 2.566 -1.897 -12.758 1.00 90.25 410 ASP A O 1
ATOM 2965 N N . THR A 1 411 ? 1.754 -1.630 -14.847 1.00 93.25 411 THR A N 1
ATOM 2966 C CA . THR A 1 411 ? 3.035 -1.564 -15.552 1.00 93.25 411 THR A CA 1
ATOM 2967 C C . THR A 1 411 ? 3.169 -0.189 -16.194 1.00 93.25 411 THR A C 1
ATOM 2969 O O . THR A 1 411 ? 2.300 0.233 -16.956 1.00 93.25 411 THR A O 1
ATOM 2972 N N . VAL A 1 412 ? 4.275 0.498 -15.916 1.00 97.00 412 VAL A N 1
ATOM 2973 C CA . VAL A 1 412 ? 4.580 1.832 -16.450 1.00 97.00 412 VAL A CA 1
ATOM 2974 C C . VAL A 1 412 ? 5.924 1.852 -17.169 1.00 97.00 412 VAL A C 1
ATOM 2976 O O . VAL A 1 412 ? 6.789 1.007 -16.944 1.00 97.00 412 VAL A O 1
ATOM 2979 N N . ILE A 1 413 ? 6.128 2.867 -18.010 1.00 97.06 413 ILE A N 1
ATOM 2980 C CA . ILE A 1 413 ? 7.380 3.064 -18.746 1.00 97.06 413 ILE A CA 1
ATOM 2981 C C . ILE A 1 413 ? 8.210 4.172 -18.093 1.00 97.06 413 ILE A C 1
ATOM 2983 O O . ILE A 1 413 ? 7.783 5.329 -18.060 1.00 97.06 413 ILE A O 1
ATOM 2987 N N . LEU A 1 414 ? 9.423 3.836 -17.651 1.00 98.25 414 LEU A N 1
ATOM 2988 C CA . LEU A 1 414 ? 10.481 4.796 -17.343 1.00 98.25 414 LEU A CA 1
ATOM 2989 C C . LEU A 1 414 ? 11.231 5.137 -18.639 1.00 98.25 414 LEU A C 1
ATOM 2991 O O . LEU A 1 414 ? 11.904 4.281 -19.206 1.00 98.25 414 LEU A O 1
ATOM 2995 N N . GLU A 1 415 ? 11.129 6.378 -19.113 1.00 98.19 415 GLU A N 1
ATOM 2996 C CA . GLU A 1 415 ? 11.764 6.854 -20.350 1.00 98.19 415 GLU A CA 1
ATOM 2997 C C . GLU A 1 415 ? 12.881 7.864 -20.045 1.00 98.19 415 GLU A C 1
ATOM 2999 O O . GLU A 1 415 ? 12.661 8.877 -19.380 1.00 98.19 415 GLU A O 1
ATOM 3004 N N . LEU A 1 416 ? 14.069 7.609 -20.597 1.00 97.88 416 LEU A N 1
ATOM 3005 C CA . LEU A 1 416 ? 15.243 8.480 -20.572 1.00 97.88 416 LEU A CA 1
ATOM 3006 C C . LEU A 1 416 ? 15.463 9.089 -21.959 1.00 97.88 416 LEU A C 1
ATOM 3008 O O . LEU A 1 416 ? 15.478 8.369 -22.960 1.00 97.88 416 LEU A O 1
ATOM 3012 N N . LYS A 1 417 ? 15.680 10.404 -22.027 1.00 96.88 417 LYS A N 1
ATOM 3013 C CA . LYS A 1 417 ? 15.951 11.137 -23.272 1.00 96.88 417 LYS A CA 1
ATOM 3014 C C . LYS A 1 417 ? 17.343 11.745 -23.299 1.00 96.88 417 LYS A C 1
ATOM 3016 O O . LYS A 1 417 ? 17.697 12.512 -22.406 1.00 96.88 417 LYS A O 1
ATOM 3021 N N . PHE A 1 418 ? 18.056 11.510 -24.396 1.00 96.38 418 PHE A N 1
ATOM 3022 C CA . PHE A 1 418 ? 19.424 11.975 -24.594 1.00 96.38 418 PHE A CA 1
ATOM 3023 C C . PHE A 1 418 ? 19.567 13.026 -25.707 1.00 96.38 418 PHE A C 1
ATOM 3025 O O . PHE A 1 418 ? 18.654 13.256 -26.499 1.00 96.38 418 PHE A O 1
ATOM 3032 N N . ASP A 1 419 ? 20.728 13.678 -25.727 1.00 94.19 419 ASP A N 1
ATOM 3033 C CA . ASP A 1 419 ? 21.151 14.700 -26.695 1.00 94.19 419 ASP A CA 1
ATOM 3034 C C . ASP A 1 419 ? 21.393 14.125 -28.100 1.00 94.19 419 ASP A C 1
ATOM 3036 O O . ASP A 1 419 ? 21.018 14.706 -29.120 1.00 94.19 419 ASP A O 1
ATOM 3040 N N . ASN A 1 420 ? 22.010 12.945 -28.142 1.00 92.50 420 ASN A N 1
ATOM 3041 C CA . ASN A 1 420 ? 22.257 12.172 -29.349 1.00 92.50 420 ASN A CA 1
ATOM 3042 C C . ASN A 1 420 ? 21.412 10.896 -29.342 1.00 92.50 420 ASN A C 1
ATOM 3044 O O . ASN A 1 420 ? 20.769 10.548 -28.351 1.00 92.50 420 ASN A O 1
ATOM 3048 N N . ASN A 1 421 ? 21.472 10.152 -30.447 1.00 87.69 421 ASN A N 1
ATOM 3049 C CA . ASN A 1 421 ? 20.892 8.818 -30.484 1.00 87.69 421 ASN A CA 1
ATOM 3050 C C . ASN A 1 421 ? 21.494 7.945 -29.372 1.00 87.69 421 ASN A C 1
ATOM 3052 O O . ASN A 1 421 ? 22.716 7.882 -29.218 1.00 87.69 421 ASN A O 1
ATOM 3056 N N . ALA A 1 422 ? 20.619 7.275 -28.632 1.00 83.06 422 ALA A N 1
ATOM 3057 C CA . ALA A 1 422 ? 20.966 6.256 -27.669 1.00 83.06 422 ALA A CA 1
ATOM 3058 C C . ALA A 1 422 ? 21.632 5.080 -28.395 1.00 83.06 422 ALA A C 1
ATOM 3060 O O . ALA A 1 422 ? 21.154 4.629 -29.440 1.00 83.06 422 ALA A O 1
ATOM 3061 N N . VAL A 1 423 ? 22.759 4.612 -27.865 1.00 78.62 423 VAL A N 1
ATOM 3062 C CA . VAL A 1 423 ? 23.500 3.482 -28.431 1.00 78.62 423 VAL A CA 1
ATOM 3063 C C . VAL A 1 423 ? 23.464 2.292 -27.486 1.00 78.62 423 VAL A C 1
ATOM 3065 O O . VAL A 1 423 ? 23.577 2.454 -26.276 1.00 78.62 423 VAL A O 1
ATOM 3068 N N . GLY A 1 424 ? 23.343 1.091 -28.047 1.00 75.00 424 GLY A N 1
ATOM 3069 C CA . GLY A 1 424 ? 23.575 -0.141 -27.299 1.00 75.00 424 GLY A CA 1
ATOM 3070 C C . GLY A 1 424 ? 25.070 -0.405 -27.046 1.00 75.00 424 GLY A C 1
ATOM 3071 O O . GLY A 1 424 ? 25.927 0.385 -27.467 1.00 75.00 424 GLY A O 1
ATOM 3072 N N . PRO A 1 425 ? 25.401 -1.549 -26.428 1.00 68.94 425 PRO A N 1
ATOM 3073 C CA . PRO A 1 425 ? 24.482 -2.592 -25.944 1.00 68.94 425 PRO A CA 1
ATOM 3074 C C . PRO A 1 425 ? 23.745 -2.204 -24.641 1.00 68.94 425 PRO A C 1
ATOM 3076 O O . PRO A 1 425 ? 24.112 -1.232 -23.986 1.00 68.94 425 PRO A O 1
ATOM 3079 N N . GLN A 1 426 ? 22.668 -2.917 -24.282 1.00 81.19 426 GLN A N 1
ATOM 3080 C CA . GLN A 1 426 ? 21.814 -2.560 -23.131 1.00 81.19 426 GLN A CA 1
ATOM 3081 C C . GLN A 1 426 ? 22.516 -2.676 -21.769 1.00 81.19 426 GLN A C 1
ATOM 3083 O O . GLN A 1 426 ? 22.218 -1.913 -20.857 1.00 81.19 426 GLN A O 1
ATOM 3088 N N . ASP A 1 427 ? 23.498 -3.566 -21.647 1.00 77.50 427 ASP A N 1
ATOM 3089 C CA . ASP A 1 427 ? 24.357 -3.716 -20.466 1.00 77.50 427 ASP A CA 1
ATOM 3090 C C . ASP A 1 427 ? 25.331 -2.537 -20.268 1.00 77.50 427 ASP A C 1
ATOM 3092 O O . ASP A 1 427 ? 25.975 -2.428 -19.226 1.00 77.50 427 ASP A O 1
ATOM 3096 N N . ALA A 1 428 ? 25.413 -1.607 -21.227 1.00 81.62 428 ALA A N 1
ATOM 3097 C CA . ALA A 1 428 ? 26.129 -0.344 -21.062 1.00 81.62 428 ALA A CA 1
ATOM 3098 C C . ALA A 1 428 ? 25.347 0.701 -20.237 1.00 81.62 428 ALA A C 1
ATOM 3100 O O . ALA A 1 428 ? 25.858 1.803 -20.007 1.00 81.62 428 ALA A O 1
ATOM 3101 N N . TYR A 1 429 ? 24.125 0.373 -19.806 1.00 90.25 429 TYR A N 1
ATOM 3102 C CA . TYR A 1 429 ? 23.279 1.211 -18.964 1.00 90.25 429 TYR A CA 1
ATOM 3103 C C . TYR A 1 429 ? 23.190 0.637 -17.553 1.00 90.25 429 TYR A C 1
ATOM 3105 O O . TYR A 1 429 ? 22.877 -0.534 -17.363 1.00 90.25 429 TYR A O 1
ATOM 3113 N N . GLY A 1 430 ? 23.412 1.487 -16.553 1.00 94.44 430 GLY A N 1
ATOM 3114 C CA . GLY A 1 430 ? 23.057 1.192 -15.167 1.00 94.44 430 GLY A CA 1
ATOM 3115 C C . GLY A 1 430 ? 21.843 2.022 -14.788 1.00 94.44 430 GLY A C 1
ATOM 3116 O O . GLY A 1 430 ? 21.935 3.247 -14.827 1.00 94.44 430 GLY A O 1
ATOM 3117 N N . ILE A 1 431 ? 20.730 1.375 -14.448 1.00 97.12 431 ILE A N 1
ATOM 3118 C CA . ILE A 1 431 ? 19.498 2.032 -13.996 1.00 97.12 431 ILE A CA 1
ATOM 3119 C C . ILE A 1 431 ? 19.124 1.412 -12.657 1.00 97.12 431 ILE A C 1
ATOM 3121 O O . ILE A 1 431 ? 18.912 0.205 -12.583 1.00 97.12 431 ILE A O 1
ATOM 3125 N N . SER A 1 432 ? 19.047 2.218 -11.603 1.00 97.50 432 SER A N 1
ATOM 3126 C CA . SER A 1 432 ? 18.564 1.776 -10.297 1.00 97.50 432 SER A CA 1
ATOM 3127 C C . SER A 1 432 ? 17.528 2.759 -9.770 1.00 97.50 432 SER A C 1
ATOM 3129 O O . SER A 1 432 ? 17.841 3.920 -9.524 1.00 97.50 432 SER A O 1
ATOM 3131 N N . ALA A 1 433 ? 16.293 2.294 -9.619 1.00 97.44 433 ALA A N 1
ATOM 3132 C CA . ALA A 1 433 ? 15.167 3.044 -9.083 1.00 97.44 433 ALA A CA 1
ATOM 3133 C C . ALA A 1 433 ? 14.889 2.586 -7.646 1.00 97.44 433 ALA A C 1
ATOM 3135 O O . ALA A 1 433 ? 14.705 1.391 -7.420 1.00 97.44 433 ALA A O 1
ATOM 3136 N N . SER A 1 434 ? 14.845 3.507 -6.683 1.00 95.44 434 SER A N 1
ATOM 3137 C CA . SER A 1 434 ? 14.362 3.224 -5.325 1.00 95.44 434 SER A CA 1
ATOM 3138 C C . SER A 1 434 ? 13.016 3.889 -5.095 1.00 95.44 434 SER A C 1
ATOM 3140 O O . SER A 1 434 ? 12.747 4.954 -5.652 1.00 95.44 434 SER A O 1
ATOM 3142 N N . PHE A 1 435 ? 12.192 3.271 -4.262 1.00 92.19 435 PHE A N 1
ATOM 3143 C CA . PHE A 1 435 ? 10.836 3.719 -3.976 1.00 92.19 435 PHE A CA 1
ATOM 3144 C C . PHE A 1 435 ? 10.689 4.091 -2.499 1.00 92.19 435 PHE A C 1
ATOM 3146 O O . PHE A 1 435 ? 11.347 3.489 -1.646 1.00 92.19 435 PHE A O 1
ATOM 3153 N N . GLU A 1 436 ? 9.820 5.060 -2.200 1.00 85.62 436 GLU A N 1
ATOM 3154 C CA . GLU A 1 436 ? 9.579 5.564 -0.835 1.00 85.62 436 GLU A CA 1
ATOM 3155 C C . GLU A 1 436 ? 9.083 4.443 0.098 1.00 85.62 436 GLU A C 1
ATOM 3157 O O . GLU A 1 436 ? 9.367 4.428 1.295 1.00 85.62 436 GLU A O 1
ATOM 3162 N N . GLU A 1 437 ? 8.416 3.439 -0.470 1.00 83.25 437 GLU A N 1
ATOM 3163 C CA . GLU A 1 437 ? 7.897 2.255 0.210 1.00 83.25 437 GLU A CA 1
ATOM 3164 C C . GLU A 1 437 ? 8.967 1.155 0.392 1.00 83.25 437 GLU A C 1
ATOM 3166 O O . GLU A 1 437 ? 8.653 0.016 0.730 1.00 83.25 437 GLU A O 1
ATOM 3171 N N . GLY A 1 438 ? 10.250 1.475 0.193 1.00 84.56 438 GLY A N 1
ATOM 3172 C CA . GLY A 1 438 ? 11.386 0.692 0.691 1.00 84.56 438 GLY A CA 1
ATOM 3173 C C . GLY A 1 438 ? 11.909 -0.418 -0.223 1.00 84.56 438 GLY A C 1
ATOM 3174 O O . GLY A 1 438 ? 12.829 -1.138 0.174 1.00 84.56 438 GLY A O 1
ATOM 3175 N N . CYS A 1 439 ? 11.368 -0.564 -1.433 1.00 89.06 439 CYS A N 1
ATOM 3176 C CA . CYS A 1 439 ? 11.905 -1.471 -2.446 1.00 89.06 439 CYS A CA 1
ATOM 3177 C C . CYS A 1 439 ? 12.759 -0.741 -3.485 1.00 89.06 439 CYS A C 1
ATOM 3179 O O . CYS A 1 439 ? 12.773 0.488 -3.581 1.00 89.06 439 CYS A O 1
ATOM 3181 N N . SER A 1 440 ? 13.499 -1.514 -4.275 1.00 93.88 440 SER A N 1
ATOM 3182 C CA . SER A 1 440 ? 14.322 -0.981 -5.354 1.00 93.88 440 SER A CA 1
ATOM 3183 C C . SER A 1 440 ? 14.383 -1.943 -6.527 1.00 93.88 440 SER A C 1
ATOM 3185 O O . SER A 1 440 ? 14.501 -3.152 -6.330 1.00 93.88 440 SER A O 1
ATOM 3187 N N . VAL A 1 441 ? 14.408 -1.389 -7.733 1.00 94.62 441 VAL A N 1
ATOM 3188 C CA . VAL A 1 441 ? 14.696 -2.110 -8.969 1.00 94.62 441 VAL A CA 1
ATOM 3189 C C . VAL A 1 441 ? 16.062 -1.687 -9.463 1.00 94.62 441 VAL A C 1
ATOM 3191 O O . VAL A 1 441 ? 16.274 -0.516 -9.760 1.00 94.62 441 VAL A O 1
ATOM 3194 N N . THR A 1 442 ? 16.969 -2.643 -9.618 1.00 94.56 442 THR A N 1
ATOM 3195 C CA . THR A 1 442 ? 18.171 -2.460 -10.431 1.00 94.56 442 THR A CA 1
ATOM 3196 C C . THR A 1 442 ? 17.943 -3.173 -11.754 1.00 94.56 442 THR A C 1
ATOM 3198 O O . THR A 1 442 ? 17.517 -4.327 -11.775 1.00 94.56 442 THR A O 1
ATOM 3201 N N . PHE A 1 443 ? 18.173 -2.470 -12.859 1.00 88.94 443 PHE A N 1
ATOM 3202 C CA . PHE A 1 443 ? 18.172 -3.078 -14.177 1.00 88.94 443 PHE A CA 1
ATOM 3203 C C . PHE A 1 443 ? 19.293 -4.115 -14.240 1.00 88.94 443 PHE A C 1
ATOM 3205 O O . PHE A 1 443 ? 20.474 -3.778 -14.207 1.00 88.94 443 PHE A O 1
ATOM 3212 N N . GLU A 1 444 ? 18.885 -5.371 -14.347 1.00 79.25 444 GLU A N 1
ATOM 3213 C CA . GLU A 1 444 ? 19.747 -6.508 -14.622 1.00 79.25 444 GLU A CA 1
ATOM 3214 C C . GLU A 1 444 ? 19.394 -7.002 -16.024 1.00 79.25 444 GLU A C 1
ATOM 3216 O O . GLU A 1 444 ? 18.227 -7.269 -16.314 1.00 79.25 444 GLU A O 1
ATOM 3221 N N . ASN A 1 445 ? 20.388 -7.107 -16.906 1.00 66.19 445 ASN A N 1
ATOM 3222 C CA . ASN A 1 445 ? 20.185 -7.660 -18.241 1.00 66.19 445 ASN A CA 1
ATOM 3223 C C . ASN A 1 445 ? 19.853 -9.156 -18.115 1.00 66.19 445 ASN A C 1
ATOM 3225 O O . ASN A 1 445 ? 20.739 -9.971 -17.855 1.00 66.19 445 ASN A O 1
ATOM 3229 N N . THR A 1 446 ? 18.582 -9.519 -18.288 1.00 54.44 446 THR A N 1
ATOM 3230 C CA . THR A 1 446 ? 18.111 -10.911 -18.168 1.00 54.44 446 THR A CA 1
ATOM 3231 C C . THR A 1 446 ? 18.180 -11.692 -19.483 1.00 54.44 446 THR A C 1
ATOM 3233 O O . THR A 1 446 ? 18.002 -12.908 -19.475 1.00 54.44 446 THR A O 1
ATOM 3236 N N . GLY A 1 447 ? 18.490 -11.025 -20.601 1.00 53.44 447 GLY A N 1
ATOM 3237 C CA . GLY A 1 447 ? 18.922 -11.663 -21.845 1.00 53.44 447 GLY A CA 1
ATOM 3238 C C . GLY A 1 447 ? 17.946 -12.617 -22.557 1.00 53.44 447 GLY A C 1
ATOM 3239 O O . GLY A 1 447 ? 18.430 -13.545 -23.196 1.00 53.44 447 GLY A O 1
ATOM 3240 N N . LEU A 1 448 ? 16.615 -12.440 -22.514 1.00 50.84 448 LEU A N 1
ATOM 3241 C CA . LEU A 1 448 ? 15.665 -13.291 -23.274 1.00 50.84 448 LEU A CA 1
ATOM 3242 C C . LEU A 1 448 ? 14.491 -12.514 -23.917 1.00 50.84 448 LEU A C 1
ATOM 3244 O O . LEU A 1 448 ? 13.951 -11.634 -23.250 1.00 50.84 448 LEU A O 1
ATOM 3248 N N . PRO A 1 449 ? 13.959 -12.940 -25.092 1.00 53.69 449 PRO A N 1
ATOM 3249 C CA . PRO A 1 449 ? 14.651 -13.414 -26.295 1.00 53.69 449 PRO A CA 1
ATOM 3250 C C . PRO A 1 449 ? 14.295 -12.562 -27.539 1.00 53.69 449 PRO A C 1
ATOM 3252 O O . PRO A 1 449 ? 13.210 -11.999 -27.659 1.00 53.69 449 PRO A O 1
ATOM 3255 N N . PHE A 1 450 ? 15.200 -12.524 -28.516 1.00 58.44 450 PHE A N 1
ATOM 3256 C CA . PHE A 1 450 ? 14.819 -12.254 -29.903 1.00 58.44 450 PHE A CA 1
ATOM 3257 C C . PHE A 1 450 ? 13.958 -13.430 -30.397 1.00 58.44 450 PHE A C 1
ATOM 3259 O O . PHE A 1 450 ? 14.442 -14.564 -30.411 1.00 58.44 450 PHE A O 1
ATOM 3266 N N . GLU A 1 451 ? 12.703 -13.171 -30.776 1.00 61.78 451 GLU A N 1
ATOM 3267 C CA . GLU A 1 451 ? 11.869 -14.112 -31.534 1.00 61.78 451 GLU A CA 1
ATOM 3268 C C . GLU A 1 451 ? 11.948 -13.753 -33.020 1.00 61.78 451 GLU A C 1
ATOM 3270 O O . GLU A 1 451 ? 11.622 -12.635 -33.413 1.00 61.78 451 GLU A O 1
ATOM 3275 N N . CYS A 1 452 ? 12.384 -14.701 -33.849 1.00 72.94 452 CYS A N 1
ATOM 3276 C CA . CYS A 1 452 ? 12.440 -14.527 -35.296 1.00 72.94 452 CYS A CA 1
ATOM 3277 C C . CYS A 1 452 ? 11.004 -14.478 -35.848 1.00 72.94 452 CYS A C 1
ATOM 3279 O O . CYS A 1 452 ? 10.321 -15.505 -35.912 1.00 72.94 452 CYS A O 1
ATOM 3281 N N . ASN A 1 453 ? 10.538 -13.294 -36.254 1.00 74.31 453 ASN A N 1
ATOM 3282 C CA . ASN A 1 453 ? 9.153 -13.081 -36.697 1.00 74.31 453 ASN A CA 1
ATOM 3283 C C . ASN A 1 453 ? 9.028 -12.854 -38.207 1.00 74.31 453 ASN A C 1
ATOM 3285 O O . ASN A 1 453 ? 7.925 -12.932 -38.763 1.00 74.31 453 ASN A O 1
ATOM 3289 N N . THR A 1 454 ? 10.139 -12.549 -38.882 1.00 82.12 454 THR A N 1
ATOM 3290 C CA . THR A 1 454 ? 10.163 -12.159 -40.297 1.00 82.12 454 THR A CA 1
ATOM 3291 C C . THR A 1 454 ? 11.372 -12.719 -41.042 1.00 82.12 454 THR A C 1
ATOM 3293 O O . THR A 1 454 ? 12.330 -13.172 -40.436 1.00 82.12 454 THR A O 1
ATOM 3296 N N . ASP A 1 455 ? 11.346 -12.691 -42.378 1.00 88.25 455 ASP A N 1
ATOM 3297 C CA . ASP A 1 455 ? 12.438 -13.248 -43.183 1.00 88.25 455 ASP A CA 1
ATOM 3298 C C . ASP A 1 455 ? 13.814 -12.681 -42.784 1.00 88.25 455 ASP A C 1
ATOM 3300 O O . ASP A 1 455 ? 14.052 -11.470 -42.802 1.00 88.25 455 ASP A O 1
ATOM 3304 N N . ILE A 1 456 ? 14.743 -13.589 -42.496 1.00 91.81 456 ILE A N 1
ATOM 3305 C CA . ILE A 1 456 ? 16.118 -13.282 -42.123 1.00 91.81 456 ILE A CA 1
ATOM 3306 C C . ILE A 1 456 ? 16.854 -12.678 -43.331 1.00 91.81 456 ILE A C 1
ATOM 3308 O O . ILE A 1 456 ? 16.809 -13.180 -44.457 1.00 91.81 456 ILE A O 1
ATOM 3312 N N . THR A 1 457 ? 17.576 -11.589 -43.089 1.00 92.06 457 THR A N 1
ATOM 3313 C CA . THR A 1 457 ? 18.276 -10.776 -44.096 1.00 92.06 457 THR A CA 1
ATOM 3314 C C . THR A 1 457 ? 19.802 -10.860 -43.991 1.00 92.06 457 THR A C 1
ATOM 3316 O O . THR A 1 457 ? 20.501 -10.632 -44.984 1.00 92.06 457 THR A O 1
ATOM 3319 N N . GLU A 1 458 ? 20.327 -11.272 -42.836 1.00 94.12 458 GLU A N 1
ATOM 3320 C CA . GLU A 1 458 ? 21.751 -11.503 -42.575 1.00 94.12 458 GLU A CA 1
ATOM 3321 C C . GLU A 1 458 ? 21.934 -12.694 -41.625 1.00 94.12 458 GLU A C 1
ATOM 3323 O O . GLU A 1 458 ? 21.156 -12.874 -40.690 1.00 94.12 458 GLU A O 1
ATOM 3328 N N . LEU A 1 459 ? 22.978 -13.498 -41.857 1.00 95.19 459 LEU A N 1
ATOM 3329 C CA . LEU A 1 459 ? 23.370 -14.606 -40.978 1.00 95.19 459 LEU A CA 1
ATOM 3330 C C . LEU A 1 459 ? 24.803 -14.437 -40.492 1.00 95.19 459 LEU A C 1
ATOM 3332 O O . LEU A 1 459 ? 25.705 -14.162 -41.288 1.00 95.19 459 LEU A O 1
ATOM 3336 N N . SER A 1 460 ? 25.015 -14.708 -39.210 1.00 94.69 460 SER A N 1
ATOM 3337 C CA . SER A 1 460 ? 26.320 -14.872 -38.585 1.00 94.69 460 SER A CA 1
ATOM 3338 C C . SER A 1 460 ? 26.476 -16.299 -38.063 1.00 94.69 460 SER A C 1
ATOM 3340 O O . SER A 1 460 ? 25.651 -16.785 -37.294 1.00 94.69 460 SER A O 1
ATOM 3342 N N . MET A 1 461 ? 27.550 -16.971 -38.476 1.00 96.69 461 MET A N 1
ATOM 3343 C CA . MET A 1 461 ? 27.830 -18.369 -38.134 1.00 96.69 461 MET A CA 1
ATOM 3344 C C . MET A 1 461 ? 29.296 -18.550 -37.740 1.00 96.69 461 MET A C 1
ATOM 3346 O O . MET A 1 461 ? 30.172 -17.917 -38.326 1.00 96.69 461 MET A O 1
ATOM 3350 N N . ILE A 1 462 ? 29.592 -19.454 -36.811 1.00 95.88 462 ILE A N 1
ATOM 3351 C CA . ILE A 1 462 ? 30.960 -19.868 -36.470 1.00 95.88 462 ILE A CA 1
ATOM 3352 C C . ILE A 1 462 ? 31.266 -21.218 -37.121 1.00 95.88 462 ILE A C 1
ATOM 3354 O O . ILE A 1 462 ? 30.477 -22.154 -37.026 1.00 95.88 462 ILE A O 1
ATOM 3358 N N . TRP A 1 463 ? 32.423 -21.346 -37.771 1.00 97.31 463 TRP A N 1
ATOM 3359 C CA . TRP A 1 463 ? 32.857 -22.630 -38.328 1.00 97.31 463 TRP A CA 1
ATOM 3360 C C . TRP A 1 463 ? 33.346 -23.594 -37.232 1.00 97.31 463 TRP A C 1
ATOM 3362 O O . TRP A 1 463 ? 34.306 -23.277 -36.533 1.00 97.31 463 TRP A O 1
ATOM 3372 N N . ASP A 1 464 ? 32.750 -24.786 -37.123 1.00 96.12 464 ASP A N 1
ATOM 3373 C CA . ASP A 1 464 ? 33.114 -25.854 -36.164 1.00 96.12 464 ASP A CA 1
ATOM 3374 C C . ASP A 1 464 ? 33.343 -27.218 -36.858 1.00 96.12 464 ASP A C 1
ATOM 3376 O O . ASP A 1 464 ? 33.174 -28.301 -36.286 1.00 96.12 464 ASP A O 1
ATOM 3380 N N . GLY A 1 465 ? 33.704 -27.189 -38.143 1.00 93.19 465 GLY A N 1
ATOM 3381 C CA . GLY A 1 465 ? 34.010 -28.395 -38.911 1.00 93.19 465 GLY A CA 1
ATOM 3382 C C . GLY A 1 465 ? 35.481 -28.801 -38.839 1.00 93.19 465 GLY A C 1
ATOM 3383 O O . GLY A 1 465 ? 36.367 -28.024 -38.500 1.00 93.19 465 GLY A O 1
ATOM 3384 N N . GLY A 1 466 ? 35.778 -30.050 -39.204 1.00 89.44 466 GLY A N 1
ATOM 3385 C CA . GLY A 1 466 ? 37.123 -30.622 -39.034 1.00 89.44 466 GLY A CA 1
ATOM 3386 C C . GLY A 1 466 ? 38.206 -30.107 -39.997 1.00 89.44 466 GLY A C 1
ATOM 3387 O O . GLY A 1 466 ? 39.379 -30.435 -39.819 1.00 89.44 466 GLY A O 1
ATOM 3388 N N . ALA A 1 467 ? 37.844 -29.352 -41.037 1.00 92.19 467 ALA A N 1
ATOM 3389 C CA . ALA A 1 467 ? 38.799 -28.783 -41.987 1.00 92.19 467 ALA A CA 1
ATOM 3390 C C . ALA A 1 467 ? 39.211 -27.367 -41.564 1.00 92.19 467 ALA A C 1
ATOM 3392 O O . ALA A 1 467 ? 38.352 -26.550 -41.252 1.00 92.19 467 ALA A O 1
ATOM 3393 N N . ASP A 1 468 ? 40.512 -27.069 -41.602 1.00 92.31 468 ASP A N 1
ATOM 3394 C CA . ASP A 1 468 ? 41.057 -25.783 -41.161 1.00 92.31 468 ASP A CA 1
ATOM 3395 C C . ASP A 1 468 ? 42.323 -25.403 -41.961 1.00 92.31 468 ASP A C 1
ATOM 3397 O O . ASP A 1 468 ? 43.294 -26.172 -41.960 1.00 92.31 468 ASP A O 1
ATOM 3401 N N . PRO A 1 469 ? 42.361 -24.256 -42.664 1.00 95.00 469 PRO A N 1
ATOM 3402 C CA . PRO A 1 469 ? 41.249 -23.342 -42.919 1.00 95.00 469 PRO A CA 1
ATOM 3403 C C . PRO A 1 469 ? 40.362 -23.818 -44.080 1.00 95.00 469 PRO A C 1
ATOM 3405 O O . PRO A 1 469 ? 40.791 -24.587 -44.952 1.00 95.00 469 PRO A O 1
ATOM 3408 N N . ILE A 1 470 ? 39.140 -23.293 -44.145 1.00 98.00 470 ILE A N 1
ATOM 3409 C CA . ILE A 1 470 ? 38.221 -23.480 -45.275 1.00 98.00 470 ILE A CA 1
ATOM 3410 C C . ILE A 1 470 ? 38.088 -22.213 -46.130 1.00 98.00 470 ILE A C 1
ATOM 3412 O O . ILE A 1 470 ? 38.523 -21.113 -45.776 1.00 98.00 470 ILE A O 1
ATOM 3416 N N . ARG A 1 471 ? 37.473 -22.382 -47.299 1.00 98.12 471 ARG A N 1
ATOM 3417 C CA . ARG A 1 471 ? 36.879 -21.310 -48.097 1.00 98.12 471 ARG A CA 1
ATOM 3418 C C . ARG A 1 471 ? 35.369 -21.515 -48.150 1.00 98.12 471 ARG A C 1
ATOM 3420 O O . ARG A 1 471 ? 34.925 -22.636 -48.383 1.00 98.12 471 ARG A O 1
ATOM 3427 N N . VAL A 1 472 ? 34.619 -20.435 -47.989 1.00 98.00 472 VAL A N 1
ATOM 3428 C CA . VAL A 1 472 ? 33.155 -20.398 -47.984 1.00 98.00 472 VAL A CA 1
ATOM 3429 C C . VAL A 1 472 ? 32.680 -19.550 -49.151 1.00 98.00 472 VAL A C 1
ATOM 3431 O O . VAL A 1 472 ? 33.180 -18.442 -49.354 1.00 98.00 472 VAL A O 1
ATOM 3434 N N . LYS A 1 473 ? 31.701 -20.055 -49.897 1.00 98.19 473 LYS A N 1
ATOM 3435 C CA . LYS A 1 473 ? 30.914 -19.257 -50.838 1.00 98.19 473 LYS A CA 1
ATOM 3436 C C . LYS A 1 473 ? 29.463 -19.237 -50.393 1.00 98.19 473 LYS A C 1
ATOM 3438 O O . LYS A 1 473 ? 28.848 -20.296 -50.370 1.00 98.19 473 LYS A O 1
ATOM 3443 N N . ALA A 1 474 ? 28.932 -18.066 -50.063 1.00 98.19 474 ALA A N 1
ATOM 3444 C CA . ALA A 1 474 ? 27.545 -17.908 -49.642 1.00 98.19 474 ALA A CA 1
ATOM 3445 C C . ALA A 1 474 ? 26.704 -17.329 -50.779 1.00 98.19 474 ALA A C 1
ATOM 3447 O O . ALA A 1 474 ? 27.035 -16.280 -51.340 1.00 98.19 474 ALA A O 1
ATOM 3448 N N . TRP A 1 475 ? 25.621 -18.016 -51.114 1.00 98.00 475 TRP A N 1
ATOM 3449 C CA . TRP A 1 475 ? 24.737 -17.692 -52.224 1.00 98.00 475 TRP A CA 1
ATOM 3450 C C . TRP A 1 475 ? 23.385 -17.206 -51.702 1.00 98.00 475 TRP A C 1
ATOM 3452 O O . TRP A 1 475 ? 22.853 -17.765 -50.748 1.00 98.00 475 TRP A O 1
ATOM 3462 N N . LYS A 1 476 ? 22.789 -16.212 -52.373 1.00 94.62 476 LYS A N 1
ATOM 3463 C CA . LYS A 1 476 ? 21.445 -15.681 -52.070 1.00 94.62 476 LYS A CA 1
ATOM 3464 C C . LYS A 1 476 ? 20.308 -16.695 -52.311 1.00 94.62 476 LYS A C 1
ATOM 3466 O O . LYS A 1 476 ? 19.152 -16.389 -52.082 1.00 94.62 476 LYS A O 1
ATOM 3471 N N . GLY A 1 477 ? 20.623 -17.878 -52.818 1.00 93.12 477 GLY A N 1
ATOM 3472 C CA . GLY A 1 477 ? 19.706 -18.949 -53.184 1.00 93.12 477 GLY A CA 1
ATOM 3473 C C . GLY A 1 477 ? 20.532 -20.148 -53.647 1.00 93.12 477 GLY A C 1
ATOM 3474 O O . GLY A 1 477 ? 21.610 -20.400 -53.108 1.00 93.12 477 GLY A O 1
ATOM 3475 N N . SER A 1 478 ? 20.068 -20.890 -54.654 1.00 92.81 478 SER A N 1
ATOM 3476 C CA . SER A 1 478 ? 20.788 -22.074 -55.141 1.00 92.81 478 SER A CA 1
ATOM 3477 C C . SER A 1 478 ? 22.145 -21.736 -55.798 1.00 92.81 478 SER A C 1
ATOM 3479 O O . SER A 1 478 ? 22.197 -20.843 -56.656 1.00 92.81 478 SER A O 1
ATOM 3481 N N . PRO A 1 479 ? 23.222 -22.495 -55.498 1.00 92.62 479 PRO A N 1
ATOM 3482 C CA . PRO A 1 479 ? 24.550 -22.268 -56.071 1.00 92.62 479 PRO A CA 1
ATOM 3483 C C . PRO A 1 479 ? 24.540 -22.192 -57.602 1.00 92.62 479 PRO A C 1
ATOM 3485 O O . PRO A 1 479 ? 23.739 -22.857 -58.264 1.00 92.62 479 PRO A O 1
ATOM 3488 N N . ASP A 1 480 ? 25.413 -21.354 -58.168 1.00 87.06 480 ASP A N 1
ATOM 3489 C CA . ASP A 1 480 ? 25.588 -21.121 -59.615 1.00 87.06 480 ASP A CA 1
ATOM 3490 C C . ASP A 1 480 ? 24.357 -20.585 -60.384 1.00 87.06 480 ASP A C 1
ATOM 3492 O O . ASP A 1 480 ? 24.443 -20.328 -61.589 1.00 87.06 480 ASP A O 1
ATOM 3496 N N . SER A 1 481 ? 23.220 -20.382 -59.711 1.00 89.44 481 SER A N 1
ATOM 3497 C CA . SER A 1 481 ? 21.968 -19.895 -60.315 1.00 89.44 481 SER A CA 1
ATOM 3498 C C . SER A 1 481 ? 21.367 -18.667 -59.622 1.00 89.44 481 SER A C 1
ATOM 3500 O O . SER A 1 481 ? 20.445 -18.059 -60.167 1.00 89.44 481 SER A O 1
ATOM 3502 N N . SER A 1 482 ? 21.917 -18.271 -58.471 1.00 93.62 482 SER A N 1
ATOM 3503 C CA . SER A 1 482 ? 21.591 -17.043 -57.741 1.00 93.62 482 SER A CA 1
ATOM 3504 C C . SER A 1 482 ? 22.820 -16.144 -57.564 1.00 93.62 482 SER A C 1
ATOM 3506 O O . SER A 1 482 ? 23.941 -16.518 -57.915 1.00 93.62 482 SER A O 1
ATOM 3508 N N . ASP A 1 483 ? 22.626 -14.969 -56.966 1.00 96.06 483 ASP A N 1
ATOM 3509 C CA . ASP A 1 483 ? 23.721 -14.053 -56.646 1.00 96.06 483 ASP A CA 1
ATOM 3510 C C . ASP A 1 483 ? 24.677 -14.655 -55.603 1.00 96.06 483 ASP A C 1
ATOM 3512 O O . ASP A 1 483 ? 24.247 -15.258 -54.615 1.00 96.06 483 ASP A O 1
ATOM 3516 N N . LEU A 1 484 ? 25.983 -14.485 -55.824 1.00 97.12 484 LEU A N 1
ATOM 3517 C CA . LEU A 1 484 ? 27.036 -14.817 -54.864 1.00 97.12 484 LEU A CA 1
ATOM 3518 C C . LEU A 1 484 ? 27.244 -13.616 -53.934 1.00 97.12 484 LEU A C 1
ATOM 3520 O O . LEU A 1 484 ? 27.682 -12.561 -54.392 1.00 97.12 484 LEU A O 1
ATOM 3524 N N . LEU A 1 485 ? 26.937 -13.779 -52.649 1.00 96.31 485 LEU A N 1
ATOM 3525 C CA . LEU A 1 485 ? 26.990 -12.706 -51.649 1.00 96.31 485 LEU A CA 1
ATOM 3526 C C . LEU A 1 485 ? 28.356 -12.609 -50.969 1.00 96.31 485 LEU A C 1
ATOM 3528 O O . LEU A 1 485 ? 28.844 -11.511 -50.706 1.00 96.31 485 LEU A O 1
ATOM 3532 N N . LEU A 1 486 ? 28.998 -13.752 -50.721 1.00 97.38 486 LEU A N 1
ATOM 3533 C CA . LEU A 1 486 ? 30.316 -13.816 -50.092 1.00 97.38 486 LEU A CA 1
ATOM 3534 C C . LEU A 1 486 ? 31.179 -14.901 -50.739 1.00 97.38 486 LEU A C 1
ATOM 3536 O O . LEU A 1 486 ? 30.700 -15.993 -51.028 1.00 97.38 486 LEU A O 1
ATOM 3540 N N . ASP A 1 487 ? 32.471 -14.619 -50.906 1.00 97.50 487 ASP A N 1
ATOM 3541 C CA . ASP A 1 487 ? 33.500 -15.594 -51.272 1.00 97.50 487 ASP A CA 1
ATOM 3542 C C . ASP A 1 487 ? 34.740 -15.355 -50.404 1.00 97.50 487 ASP A C 1
ATOM 3544 O O . ASP A 1 487 ? 35.572 -14.489 -50.689 1.00 97.50 487 ASP A O 1
ATOM 3548 N N . LEU A 1 488 ? 34.825 -16.086 -49.293 1.00 97.31 488 LEU A N 1
ATOM 3549 C CA . LEU A 1 488 ? 35.804 -15.859 -48.237 1.00 97.31 488 LEU A CA 1
ATOM 3550 C C . LEU A 1 488 ? 36.726 -17.068 -48.104 1.00 97.31 488 LEU A C 1
ATOM 3552 O O . LEU A 1 488 ? 36.273 -18.184 -47.880 1.00 97.31 488 LEU A O 1
ATOM 3556 N N . SER A 1 489 ? 38.036 -16.859 -48.231 1.00 96.44 489 SER A N 1
ATOM 3557 C CA . SER A 1 489 ? 39.054 -17.902 -48.034 1.00 96.44 489 SER A CA 1
ATOM 3558 C C . SER A 1 489 ? 39.799 -17.698 -46.722 1.00 96.44 489 SER A C 1
ATOM 3560 O O . SER A 1 489 ? 40.015 -16.560 -46.315 1.00 96.44 489 SER A O 1
ATOM 3562 N N . GLY A 1 490 ? 40.277 -18.787 -46.118 1.00 94.69 490 GLY A N 1
ATOM 3563 C CA . GLY A 1 490 ? 41.089 -18.711 -44.904 1.00 94.69 490 GLY A CA 1
ATOM 3564 C C . GLY A 1 490 ? 40.267 -18.662 -43.616 1.00 94.69 490 GLY A C 1
ATOM 3565 O O . GLY A 1 490 ? 40.782 -18.171 -42.619 1.00 94.69 490 GLY A O 1
ATOM 3566 N N . VAL A 1 491 ? 39.016 -19.133 -43.641 1.00 96.62 491 VAL A N 1
ATOM 3567 C CA . VAL A 1 491 ? 38.163 -19.209 -42.448 1.00 96.62 491 VAL A CA 1
ATOM 3568 C C . VAL A 1 491 ? 38.677 -20.338 -41.560 1.00 96.62 491 VAL A C 1
ATOM 3570 O O . VAL A 1 491 ? 38.673 -21.496 -41.984 1.00 96.62 491 VAL A O 1
ATOM 3573 N N . ALA A 1 492 ? 39.159 -19.992 -40.371 1.00 93.56 492 ALA A N 1
ATOM 3574 C CA . ALA A 1 492 ? 39.648 -20.960 -39.397 1.00 93.56 492 ALA A CA 1
ATOM 3575 C C . ALA A 1 492 ? 38.508 -21.560 -38.560 1.00 93.56 492 ALA A C 1
ATOM 3577 O O . ALA A 1 492 ? 37.413 -21.000 -38.489 1.00 93.56 492 ALA A O 1
ATOM 3578 N N . VAL A 1 493 ? 38.763 -22.687 -37.892 1.00 94.19 493 VAL A N 1
ATOM 3579 C CA . VAL A 1 493 ? 37.829 -23.220 -36.882 1.00 94.19 493 VAL A CA 1
ATOM 3580 C C . VAL A 1 493 ? 37.676 -22.210 -35.741 1.00 94.19 493 VAL A C 1
ATOM 3582 O O . VAL A 1 493 ? 38.658 -21.630 -35.277 1.00 94.19 493 VAL A O 1
ATOM 3585 N N . GLY A 1 494 ? 36.437 -21.974 -35.312 1.00 87.44 494 GLY A N 1
ATOM 3586 C CA . GLY A 1 494 ? 36.065 -20.954 -34.331 1.00 87.44 494 GLY A CA 1
ATOM 3587 C C . GLY A 1 494 ? 35.899 -19.542 -34.907 1.00 87.44 494 GLY A C 1
ATOM 3588 O O . GLY A 1 494 ? 35.595 -18.617 -34.159 1.00 87.44 494 GLY A O 1
ATOM 3589 N N . GLN A 1 495 ? 36.088 -19.335 -36.216 1.00 91.50 495 GLN A N 1
ATOM 3590 C CA . GLN A 1 495 ? 35.942 -18.014 -36.829 1.00 91.50 495 GLN A CA 1
ATOM 3591 C C . GLN A 1 495 ? 34.484 -17.713 -37.218 1.00 91.50 495 GLN A C 1
ATOM 3593 O O . GLN A 1 495 ? 33.859 -18.498 -37.934 1.00 91.50 495 GLN A O 1
ATOM 3598 N N . LYS A 1 496 ? 33.985 -16.535 -36.805 1.00 94.56 496 LYS A N 1
ATOM 3599 C CA . LYS A 1 496 ? 32.692 -15.957 -37.219 1.00 94.56 496 LYS A CA 1
ATOM 3600 C C . LYS A 1 496 ? 32.732 -15.534 -38.693 1.00 94.56 496 LYS A C 1
ATOM 3602 O O . LYS A 1 496 ? 33.661 -14.852 -39.137 1.00 94.56 496 LYS A O 1
ATOM 3607 N N . VAL A 1 497 ? 31.708 -15.928 -39.438 1.00 96.50 497 VAL A N 1
ATOM 3608 C CA . VAL A 1 497 ? 31.422 -15.545 -40.820 1.00 96.50 497 VAL A CA 1
ATOM 3609 C C . VAL A 1 497 ? 30.049 -14.888 -40.839 1.00 96.50 497 VAL A C 1
ATOM 3611 O O . VAL A 1 497 ? 29.062 -15.518 -40.472 1.00 96.50 497 VAL A O 1
ATOM 3614 N N . THR A 1 498 ? 29.998 -13.638 -41.292 1.00 95.94 498 THR A N 1
ATOM 3615 C CA . THR A 1 498 ? 28.764 -12.853 -41.401 1.00 95.94 498 THR A CA 1
ATOM 3616 C C . THR A 1 498 ? 28.462 -12.577 -42.868 1.00 95.94 498 THR A C 1
ATOM 3618 O O . THR A 1 498 ? 29.343 -12.131 -43.610 1.00 95.94 498 THR A O 1
ATOM 3621 N N . VAL A 1 499 ? 27.232 -12.862 -43.294 1.00 96.88 499 VAL A N 1
ATOM 3622 C CA . VAL A 1 499 ? 26.777 -12.684 -44.676 1.00 96.88 499 VAL A CA 1
ATOM 3623 C C . VAL A 1 499 ? 25.477 -11.878 -44.697 1.00 96.88 499 VAL A C 1
ATOM 3625 O O . VAL A 1 499 ? 24.428 -12.444 -44.386 1.00 96.88 499 VAL A O 1
ATOM 3628 N N . PRO A 1 500 ? 25.522 -10.590 -45.079 1.00 93.25 500 PRO A N 1
ATOM 3629 C CA . PRO A 1 500 ? 24.327 -9.795 -45.354 1.00 93.25 500 PRO A CA 1
ATOM 3630 C C . PRO A 1 500 ? 23.774 -10.058 -46.761 1.00 93.25 500 PRO A C 1
ATOM 3632 O O . PRO A 1 500 ? 24.448 -10.646 -47.611 1.00 93.25 500 PRO A O 1
ATOM 3635 N N . GLY A 1 501 ? 22.589 -9.514 -47.050 1.00 93.56 501 GLY A N 1
ATOM 3636 C CA . GLY A 1 501 ? 22.064 -9.385 -48.414 1.00 93.56 501 GLY A CA 1
ATOM 3637 C C . GLY A 1 501 ? 21.042 -10.449 -48.825 1.00 93.56 501 GLY A C 1
ATOM 3638 O O . GLY A 1 501 ? 20.812 -10.654 -50.026 1.00 93.56 501 GLY A O 1
ATOM 3639 N N . TYR A 1 502 ? 20.433 -11.143 -47.860 1.00 95.31 502 TYR A N 1
ATOM 3640 C CA . TYR A 1 502 ? 19.427 -12.180 -48.104 1.00 95.31 502 TYR A CA 1
ATOM 3641 C C . TYR A 1 502 ? 18.008 -11.644 -48.316 1.00 95.31 502 TYR A C 1
ATOM 3643 O O . TYR A 1 502 ? 17.078 -12.433 -48.465 1.00 95.31 502 TYR A O 1
ATOM 3651 N N . GLU A 1 503 ? 17.807 -10.329 -48.417 1.00 90.19 503 GLU A N 1
ATOM 3652 C CA . GLU A 1 503 ? 16.476 -9.756 -48.624 1.00 90.19 503 GLU A CA 1
ATOM 3653 C C . GLU A 1 503 ? 15.867 -10.304 -49.920 1.00 90.19 503 GLU A C 1
ATOM 3655 O O . GLU A 1 503 ? 16.449 -10.158 -51.001 1.00 90.19 503 GLU A O 1
ATOM 3660 N N . ASN A 1 504 ? 14.672 -10.892 -49.848 1.00 87.50 504 ASN A N 1
ATOM 3661 C CA . ASN A 1 504 ? 14.010 -11.545 -50.985 1.00 87.50 504 ASN A CA 1
ATOM 3662 C C . ASN A 1 504 ? 14.789 -12.748 -51.569 1.00 87.50 504 ASN A C 1
ATOM 3664 O O . ASN A 1 504 ? 14.681 -13.027 -52.764 1.00 87.50 504 ASN A O 1
ATOM 3668 N N . SER A 1 505 ? 15.588 -13.451 -50.760 1.00 86.94 505 SER A N 1
ATOM 3669 C CA . SER A 1 505 ? 16.261 -14.709 -51.143 1.00 86.94 505 SER A CA 1
ATOM 3670 C C . SER A 1 505 ? 15.294 -15.882 -51.362 1.00 86.94 505 SER A C 1
ATOM 3672 O O . SER A 1 505 ? 15.626 -16.849 -52.047 1.00 86.94 505 SER A O 1
ATOM 3674 N N . GLY A 1 506 ? 14.072 -15.777 -50.836 1.00 88.31 506 GLY A N 1
ATOM 3675 C CA . GLY A 1 506 ? 13.170 -16.912 -50.679 1.00 88.31 506 GLY A CA 1
ATOM 3676 C C . GLY A 1 506 ? 13.467 -17.639 -49.370 1.00 88.31 506 GLY A C 1
ATOM 3677 O O . GLY A 1 506 ? 14.071 -17.079 -48.464 1.00 88.31 506 GLY A O 1
ATOM 3678 N N . ASN A 1 507 ? 13.031 -18.891 -49.264 1.00 90.81 507 ASN A N 1
ATOM 3679 C CA . ASN A 1 507 ? 13.078 -19.597 -47.986 1.00 90.81 507 ASN A CA 1
ATOM 3680 C C . ASN A 1 507 ? 14.430 -20.244 -47.678 1.00 90.81 507 ASN A C 1
ATOM 3682 O O . ASN A 1 507 ? 14.657 -20.581 -46.528 1.00 90.81 507 ASN A O 1
ATOM 3686 N N . ASP A 1 508 ? 15.296 -20.463 -48.667 1.00 95.44 508 ASP A N 1
ATOM 3687 C CA . ASP A 1 508 ? 16.461 -21.336 -48.519 1.00 95.44 508 ASP A CA 1
ATOM 3688 C C . ASP A 1 508 ? 17.692 -20.737 -49.202 1.00 95.44 508 ASP A C 1
ATOM 3690 O O . ASP A 1 508 ? 17.669 -20.418 -50.395 1.00 95.44 508 ASP A O 1
ATOM 3694 N N . VAL A 1 509 ? 18.791 -20.644 -48.455 1.00 97.25 509 VAL A N 1
ATOM 3695 C CA . VAL A 1 509 ? 20.088 -20.149 -48.941 1.00 97.25 509 VAL A CA 1
ATOM 3696 C C . VAL A 1 509 ? 21.166 -21.208 -48.751 1.00 97.25 509 VAL A C 1
ATOM 3698 O O . VAL A 1 509 ? 21.010 -22.128 -47.945 1.00 97.25 509 VAL A O 1
ATOM 3701 N N . PHE A 1 510 ? 22.253 -21.112 -49.520 1.00 97.94 510 PHE A N 1
ATOM 3702 C CA . PHE A 1 510 ? 23.250 -22.180 -49.599 1.00 97.94 510 PHE A CA 1
ATOM 3703 C C . PHE A 1 510 ? 24.673 -21.663 -49.461 1.00 97.94 510 PHE A C 1
ATOM 3705 O O . PHE A 1 510 ? 25.062 -20.679 -50.096 1.00 97.94 510 PHE A O 1
ATOM 3712 N N . TRP A 1 511 ? 25.465 -22.347 -48.637 1.00 98.19 511 TRP A N 1
ATOM 3713 C CA . TRP A 1 511 ? 26.888 -22.078 -48.462 1.00 98.19 511 TRP A CA 1
ATOM 3714 C C . TRP A 1 511 ? 27.696 -23.275 -48.953 1.00 98.19 511 TRP A C 1
ATOM 3716 O O . TRP A 1 511 ? 27.552 -24.384 -48.450 1.00 98.19 511 TRP A O 1
ATOM 3726 N N . GLU A 1 512 ? 28.575 -23.070 -49.928 1.00 98.06 512 GLU A N 1
ATOM 3727 C CA . GLU A 1 512 ? 29.516 -24.099 -50.363 1.00 98.06 512 GLU A CA 1
ATOM 3728 C C . GLU A 1 512 ? 30.813 -24.010 -49.557 1.00 98.06 512 GLU A C 1
ATOM 3730 O O . GLU A 1 512 ? 31.425 -22.941 -49.458 1.00 98.06 512 GLU A O 1
ATOM 3735 N N . VAL A 1 513 ? 31.276 -25.151 -49.044 1.00 98.06 513 VAL A N 1
ATOM 3736 C CA . VAL A 1 513 ? 32.488 -25.240 -48.224 1.00 98.06 513 VAL A CA 1
ATOM 3737 C C . VAL A 1 513 ? 33.586 -25.981 -48.980 1.00 98.06 513 VAL A C 1
ATOM 3739 O O . VAL A 1 513 ? 33.378 -27.075 -49.508 1.00 98.06 513 VAL A O 1
ATOM 3742 N N . PHE A 1 514 ? 34.788 -25.406 -49.013 1.00 97.81 514 PHE A N 1
ATOM 3743 C CA . PHE A 1 514 ? 35.953 -25.963 -49.701 1.00 97.81 514 PHE A CA 1
ATOM 3744 C C . PHE A 1 514 ? 37.169 -26.042 -48.777 1.00 97.81 514 PHE A C 1
ATOM 3746 O O . PHE A 1 514 ? 37.423 -25.131 -47.994 1.00 97.81 514 PHE A O 1
ATOM 3753 N N . SER A 1 515 ? 38.001 -27.069 -48.955 1.00 96.38 515 SER A N 1
ATOM 3754 C CA . SER A 1 515 ? 39.340 -27.151 -48.360 1.00 96.38 515 SER A CA 1
ATOM 3755 C C . SER A 1 515 ? 40.372 -27.478 -49.435 1.00 96.38 515 SER A C 1
ATOM 3757 O O . SER A 1 515 ? 40.179 -28.378 -50.254 1.00 96.38 515 SER A O 1
ATOM 3759 N N . GLY A 1 516 ? 41.451 -26.691 -49.502 1.00 90.00 516 GLY A N 1
ATOM 3760 C CA . GLY A 1 516 ? 42.515 -26.880 -50.498 1.00 90.00 516 GLY A CA 1
ATOM 3761 C C . GLY A 1 516 ? 42.036 -26.878 -51.961 1.00 90.00 516 GLY A C 1
ATOM 3762 O O . GLY A 1 516 ? 42.646 -27.533 -52.801 1.00 90.00 516 GLY A O 1
ATOM 3763 N N . GLY A 1 517 ? 40.926 -26.194 -52.268 1.00 88.81 517 GLY A N 1
ATOM 3764 C CA . GLY A 1 517 ? 40.303 -26.162 -53.600 1.00 88.81 517 GLY A CA 1
ATOM 3765 C C . GLY A 1 517 ? 39.361 -27.333 -53.914 1.00 88.81 517 GLY A C 1
ATOM 3766 O O . GLY A 1 517 ? 38.733 -27.328 -54.970 1.00 88.81 517 GLY A O 1
ATOM 3767 N N . THR A 1 518 ? 39.223 -28.305 -53.009 1.00 95.50 518 THR A N 1
ATOM 3768 C CA . THR A 1 518 ? 38.249 -29.402 -53.115 1.00 95.50 518 THR A CA 1
ATOM 3769 C C . THR A 1 518 ? 36.971 -29.025 -52.376 1.00 95.50 518 THR A C 1
ATOM 3771 O O . THR A 1 518 ? 37.044 -28.558 -51.241 1.00 95.50 518 THR A O 1
ATOM 3774 N N . LYS A 1 519 ? 35.805 -29.222 -53.002 1.00 96.81 519 LYS A N 1
ATOM 3775 C CA . LYS A 1 519 ? 34.505 -29.019 -52.348 1.00 96.81 519 LYS A CA 1
ATOM 3776 C C . LYS A 1 519 ? 34.292 -30.114 -51.307 1.00 96.81 519 LYS A C 1
ATOM 3778 O O . LYS A 1 519 ? 34.330 -31.292 -51.654 1.00 96.81 519 LYS A O 1
ATOM 3783 N N . LEU A 1 520 ? 34.111 -29.716 -50.053 1.00 96.50 520 LEU A N 1
ATOM 3784 C CA . LEU A 1 520 ? 33.776 -30.622 -48.957 1.00 96.50 520 LEU A CA 1
ATOM 3785 C C . LEU A 1 520 ? 32.286 -30.961 -48.972 1.00 96.50 520 LEU A C 1
ATOM 3787 O O . LEU A 1 520 ? 31.921 -32.104 -48.723 1.00 96.50 520 LEU A O 1
ATOM 3791 N N . GLY A 1 521 ? 31.447 -29.982 -49.309 1.00 96.81 521 GLY A N 1
ATOM 3792 C CA . GLY A 1 521 ? 29.998 -30.129 -49.348 1.00 96.81 521 GLY A CA 1
ATOM 3793 C C . GLY A 1 521 ? 29.294 -28.777 -49.378 1.00 96.81 521 GLY A C 1
ATOM 3794 O O . GLY A 1 521 ? 29.899 -27.755 -49.722 1.00 96.81 521 GLY A O 1
ATOM 3795 N N . GLU A 1 522 ? 28.013 -28.798 -49.035 1.00 97.69 522 GLU A N 1
ATOM 3796 C CA . GLU A 1 522 ? 27.120 -27.640 -49.008 1.00 97.69 522 GLU A CA 1
ATOM 3797 C C . GLU A 1 522 ? 26.358 -27.614 -47.685 1.00 97.69 522 GLU A C 1
ATOM 3799 O O . GLU A 1 522 ? 26.000 -28.670 -47.169 1.00 97.69 522 GLU A O 1
ATOM 3804 N N . SER A 1 523 ? 26.102 -26.418 -47.169 1.00 98.12 523 SER A N 1
ATOM 3805 C CA . SER A 1 523 ? 25.177 -26.157 -46.068 1.00 98.12 523 SER A CA 1
ATOM 3806 C C . SER A 1 523 ? 23.953 -25.413 -46.596 1.00 98.12 523 SER A C 1
ATOM 3808 O O . SER A 1 523 ? 24.082 -24.585 -47.500 1.00 98.12 523 SER A O 1
ATOM 3810 N N . ASN A 1 524 ? 22.785 -25.685 -46.026 1.00 97.56 524 ASN A N 1
ATOM 3811 C CA . ASN A 1 524 ? 21.532 -24.988 -46.282 1.00 97.56 524 ASN A CA 1
ATOM 3812 C C . ASN A 1 524 ? 21.014 -24.326 -44.999 1.00 97.56 524 ASN A C 1
ATOM 3814 O O . ASN A 1 524 ? 21.035 -24.948 -43.937 1.00 97.56 524 ASN A O 1
ATOM 3818 N N . PHE A 1 525 ? 20.527 -23.093 -45.119 1.00 96.81 525 PHE A N 1
ATOM 3819 C CA . PHE A 1 525 ? 19.913 -22.339 -44.025 1.00 96.81 525 PHE A CA 1
ATOM 3820 C C . PHE A 1 525 ? 18.530 -21.848 -44.453 1.00 96.81 525 PHE A C 1
ATOM 3822 O O . PHE A 1 525 ? 18.369 -21.363 -45.578 1.00 96.81 525 PHE A O 1
ATOM 3829 N N . HIS A 1 526 ? 17.546 -21.998 -43.565 1.00 94.06 526 HIS A N 1
ATOM 3830 C CA . HIS A 1 526 ? 16.151 -21.678 -43.843 1.00 94.06 526 HIS A CA 1
ATOM 3831 C C . HIS A 1 526 ? 15.784 -20.286 -43.315 1.00 94.06 526 HIS A C 1
ATOM 3833 O O . HIS A 1 526 ? 15.786 -20.047 -42.116 1.00 94.06 526 HIS A O 1
ATOM 3839 N N . MET A 1 527 ? 15.436 -19.359 -44.199 1.00 92.75 527 MET A N 1
ATOM 3840 C CA . MET A 1 527 ? 15.400 -17.924 -43.897 1.00 92.75 527 MET A CA 1
ATOM 3841 C C . MET A 1 527 ? 14.067 -17.418 -43.339 1.00 92.75 527 MET A C 1
ATOM 3843 O O . MET A 1 527 ? 13.987 -16.272 -42.926 1.00 92.75 527 MET A O 1
ATOM 3847 N N . SER A 1 528 ? 13.015 -18.241 -43.320 1.00 87.00 528 SER A N 1
ATOM 3848 C CA . SER A 1 528 ? 11.642 -17.786 -43.025 1.00 87.00 528 SER A CA 1
ATOM 3849 C C . SER A 1 528 ? 11.233 -17.862 -41.545 1.00 87.00 528 SER A C 1
ATOM 3851 O O . SER A 1 528 ? 10.042 -17.969 -41.252 1.00 87.00 528 SER A O 1
ATOM 3853 N N . CYS A 1 529 ? 12.198 -17.950 -40.619 1.00 85.06 529 CYS A N 1
ATOM 3854 C CA . CYS A 1 529 ? 11.995 -18.204 -39.177 1.00 85.06 529 CYS A CA 1
ATOM 3855 C C . CYS A 1 529 ? 11.186 -19.461 -38.815 1.00 85.06 529 CYS A C 1
ATOM 3857 O O . CYS A 1 529 ? 10.927 -19.738 -37.651 1.00 85.06 529 CYS A O 1
ATOM 3859 N N . SER A 1 530 ? 10.752 -20.245 -39.800 1.00 87.69 530 SER A N 1
ATOM 3860 C CA . SER A 1 530 ? 9.895 -21.404 -39.567 1.00 87.69 530 SER A CA 1
ATOM 3861 C C . SER A 1 530 ? 10.688 -22.685 -39.297 1.00 87.69 530 SER A C 1
ATOM 3863 O O . SER A 1 530 ? 10.103 -23.769 -39.242 1.00 87.69 530 SER A O 1
ATOM 3865 N N . ASP A 1 531 ? 12.010 -22.580 -39.206 1.00 89.00 531 ASP A N 1
ATOM 3866 C CA . ASP A 1 531 ? 12.905 -23.645 -38.780 1.00 89.00 531 ASP A CA 1
ATOM 3867 C C . ASP A 1 531 ? 13.081 -23.566 -37.265 1.00 89.00 531 ASP A C 1
ATOM 3869 O O . ASP A 1 531 ? 13.748 -22.669 -36.772 1.00 89.00 531 ASP A O 1
ATOM 3873 N N . ASN A 1 532 ? 12.476 -24.504 -36.534 1.00 85.62 532 ASN A N 1
ATOM 3874 C CA . ASN A 1 532 ? 12.468 -24.512 -35.065 1.00 85.62 532 ASN A CA 1
ATOM 3875 C C . ASN A 1 532 ? 13.855 -24.718 -34.430 1.00 85.62 532 ASN A C 1
ATOM 3877 O O . ASN A 1 532 ? 13.954 -24.764 -33.208 1.00 85.62 532 ASN A O 1
ATOM 3881 N N . ASN A 1 533 ? 14.881 -24.984 -35.241 1.00 85.12 533 ASN A N 1
ATOM 3882 C CA . ASN A 1 533 ? 16.260 -25.084 -34.785 1.00 85.12 533 ASN A CA 1
ATOM 3883 C C . ASN A 1 533 ? 17.070 -23.831 -35.148 1.00 85.12 533 ASN A C 1
ATOM 3885 O O . ASN A 1 533 ? 18.261 -23.797 -34.856 1.00 85.12 533 ASN A O 1
ATOM 3889 N N . MET A 1 534 ? 16.473 -22.842 -35.820 1.00 88.06 534 MET A N 1
ATOM 3890 C CA . MET A 1 534 ? 17.110 -21.585 -36.209 1.00 88.06 534 MET A CA 1
ATOM 3891 C C . MET A 1 534 ? 16.074 -20.445 -36.221 1.00 88.06 534 MET A C 1
ATOM 3893 O O . MET A 1 534 ? 15.911 -19.745 -37.222 1.00 88.06 534 MET A O 1
ATOM 3897 N N . ASN A 1 535 ? 15.341 -20.283 -35.117 1.00 84.44 535 ASN A N 1
ATOM 3898 C CA . ASN A 1 535 ? 14.252 -19.303 -34.990 1.00 84.44 535 ASN A CA 1
ATOM 3899 C C . ASN A 1 535 ? 14.324 -18.432 -33.730 1.00 84.44 535 ASN A C 1
ATOM 3901 O O . ASN A 1 535 ? 13.443 -17.592 -33.534 1.00 84.44 535 ASN A O 1
ATOM 3905 N N . GLY A 1 536 ? 15.353 -18.576 -32.899 1.00 77.06 536 GLY A N 1
ATOM 3906 C CA . GLY A 1 536 ? 15.452 -17.749 -31.706 1.00 77.06 536 GLY A CA 1
ATOM 3907 C C . GLY A 1 536 ? 16.779 -17.840 -30.973 1.00 77.06 536 GLY A C 1
ATOM 3908 O O . GLY A 1 536 ? 17.730 -18.511 -31.389 1.00 77.06 536 GLY A O 1
ATOM 3909 N N . ALA A 1 537 ? 16.833 -17.119 -29.858 1.00 77.81 537 ALA A N 1
ATOM 3910 C CA . ALA A 1 537 ? 18.013 -17.038 -29.011 1.00 77.81 537 ALA A CA 1
ATOM 3911 C C . ALA A 1 537 ? 18.418 -18.379 -28.381 1.00 77.81 537 ALA A C 1
ATOM 3913 O O . ALA A 1 537 ? 19.598 -18.643 -28.148 1.00 77.81 537 ALA A O 1
ATOM 3914 N N . GLU A 1 538 ? 17.448 -19.264 -28.175 1.00 77.31 538 GLU A N 1
ATOM 3915 C CA . GLU A 1 538 ? 17.628 -20.624 -27.687 1.00 77.31 538 GLU A CA 1
ATOM 3916 C C . GLU A 1 538 ? 18.499 -21.501 -28.597 1.00 77.31 538 GLU A C 1
ATOM 3918 O O . GLU A 1 538 ? 18.944 -22.566 -28.158 1.00 77.31 538 GLU A O 1
ATOM 3923 N N . ASP A 1 539 ? 18.729 -21.096 -29.849 1.00 84.69 539 ASP A N 1
ATOM 3924 C CA . ASP A 1 539 ? 19.518 -21.836 -30.835 1.00 84.69 539 ASP A CA 1
ATOM 3925 C C . ASP A 1 539 ? 20.984 -21.417 -30.901 1.00 84.69 539 ASP A C 1
ATOM 3927 O O . ASP A 1 539 ? 21.765 -22.017 -31.647 1.00 84.69 539 ASP A O 1
ATOM 3931 N N . CYS A 1 540 ? 21.393 -20.429 -30.105 1.00 85.69 540 CYS A N 1
ATOM 3932 C CA . CYS A 1 540 ? 22.784 -20.004 -30.062 1.00 85.69 540 CYS A CA 1
ATOM 3933 C C . CYS A 1 540 ? 23.744 -21.150 -29.774 1.00 85.69 540 CYS A C 1
ATOM 3935 O O . CYS A 1 540 ? 23.534 -21.982 -28.889 1.00 85.69 540 CYS A O 1
ATOM 3937 N N . GLY A 1 541 ? 24.820 -21.201 -30.559 1.00 85.56 541 GLY A N 1
ATOM 3938 C CA . GLY A 1 541 ? 25.826 -22.248 -30.455 1.00 85.56 541 GLY A CA 1
ATOM 3939 C C . GLY A 1 541 ? 25.353 -23.639 -30.896 1.00 85.56 541 GLY A C 1
ATOM 3940 O O . GLY A 1 541 ? 26.147 -24.580 -30.833 1.00 85.56 541 GLY A O 1
ATOM 3941 N N . LYS A 1 542 ? 24.103 -23.820 -31.350 1.00 89.94 542 LYS A N 1
ATOM 3942 C CA . LYS A 1 542 ? 23.654 -25.091 -31.936 1.00 89.94 542 LYS A CA 1
ATOM 3943 C C . LYS A 1 542 ? 24.161 -25.234 -33.366 1.00 89.94 542 LYS A C 1
ATOM 3945 O O . LYS A 1 542 ? 24.379 -24.249 -34.070 1.00 89.94 542 LYS A O 1
ATOM 3950 N N . ARG A 1 543 ? 24.345 -26.490 -33.780 1.00 94.25 543 ARG A N 1
ATOM 3951 C CA . ARG A 1 543 ? 24.804 -26.860 -35.123 1.00 94.25 543 ARG A CA 1
ATOM 3952 C C . ARG A 1 543 ? 23.711 -26.628 -36.166 1.00 94.25 543 ARG A C 1
ATOM 3954 O O . ARG A 1 543 ? 22.611 -27.141 -35.998 1.00 94.25 543 ARG A O 1
ATOM 3961 N N . GLN A 1 544 ? 24.076 -25.909 -37.221 1.00 96.38 544 GLN A N 1
ATOM 3962 C CA . GLN A 1 544 ? 23.256 -25.485 -38.348 1.00 96.38 544 GLN A CA 1
ATOM 3963 C C . GLN A 1 544 ? 23.914 -25.833 -39.688 1.00 96.38 544 GLN A C 1
ATOM 3965 O O . GLN A 1 544 ? 25.127 -26.068 -39.792 1.00 96.38 544 GLN A O 1
ATOM 3970 N N . GLY A 1 545 ? 23.098 -25.801 -40.741 1.00 96.50 545 GLY A N 1
ATOM 3971 C CA . GLY A 1 545 ? 23.524 -26.008 -42.125 1.00 96.50 545 GLY A CA 1
ATOM 3972 C C . GLY A 1 545 ? 22.925 -27.245 -42.794 1.00 96.50 545 GLY A C 1
ATOM 3973 O O . GLY A 1 545 ? 23.208 -27.501 -43.962 1.00 96.50 545 GLY A O 1
ATOM 3974 N N . ASN A 1 546 ? 22.084 -28.007 -42.102 1.00 95.88 546 ASN A N 1
ATOM 3975 C CA . ASN A 1 546 ? 21.318 -29.127 -42.661 1.00 95.88 546 ASN A CA 1
ATOM 3976 C C . ASN A 1 546 ? 19.898 -28.747 -43.127 1.00 95.88 546 ASN A C 1
ATOM 3978 O O . ASN A 1 546 ? 19.153 -29.620 -43.580 1.00 95.88 546 ASN A O 1
ATOM 3982 N N . GLY A 1 547 ? 19.550 -27.459 -43.054 1.00 94.25 547 GLY A N 1
ATOM 3983 C CA . GLY A 1 547 ? 18.229 -26.929 -43.376 1.00 94.25 547 GLY A CA 1
ATOM 3984 C C . GLY A 1 547 ? 17.114 -27.441 -42.459 1.00 94.25 547 GLY A C 1
ATOM 3985 O O . GLY A 1 547 ? 17.277 -28.398 -41.705 1.00 94.25 547 GLY A O 1
ATOM 3986 N N . LYS A 1 548 ? 15.916 -26.875 -42.624 1.00 91.31 548 LYS A N 1
ATOM 3987 C CA . LYS A 1 548 ? 14.722 -27.198 -41.820 1.00 91.31 548 LYS A CA 1
ATOM 3988 C C . LYS A 1 548 ? 14.312 -28.679 -41.825 1.00 91.31 548 LYS A C 1
ATOM 3990 O O . LYS A 1 548 ? 13.563 -29.134 -40.966 1.00 91.31 548 LYS A O 1
ATOM 3995 N N . GLY A 1 549 ? 14.725 -29.427 -42.848 1.00 91.19 549 GLY A N 1
ATOM 3996 C CA . GLY A 1 549 ? 14.422 -30.852 -43.000 1.00 91.19 549 GLY A CA 1
ATOM 3997 C C . GLY A 1 549 ? 15.432 -31.797 -42.348 1.00 91.19 549 GLY A C 1
ATOM 3998 O O . GLY A 1 549 ? 15.270 -33.008 -42.499 1.00 91.19 549 GLY A O 1
ATOM 3999 N N . ASP A 1 550 ? 16.465 -31.269 -41.687 1.00 90.81 550 ASP A N 1
ATOM 4000 C CA . ASP A 1 550 ? 17.576 -32.028 -41.113 1.00 90.81 550 ASP A CA 1
ATOM 4001 C C . ASP A 1 550 ? 18.256 -32.991 -42.114 1.00 90.81 550 ASP A C 1
ATOM 4003 O O . ASP A 1 550 ? 18.494 -34.169 -41.824 1.00 90.81 550 ASP A O 1
ATOM 4007 N N . ASP A 1 551 ? 18.576 -32.518 -43.325 1.00 95.12 551 ASP A N 1
ATOM 4008 C CA . ASP A 1 551 ? 19.143 -33.374 -44.374 1.00 95.12 551 ASP A CA 1
ATOM 4009 C C . ASP A 1 551 ? 20.583 -33.809 -44.045 1.00 95.12 551 ASP A C 1
ATOM 4011 O O . ASP A 1 551 ? 21.536 -33.030 -44.075 1.00 95.12 551 ASP A O 1
ATOM 4015 N N . SER A 1 552 ? 20.756 -35.110 -43.796 1.00 94.19 552 SER A N 1
ATOM 4016 C CA . SER A 1 552 ? 22.056 -35.743 -43.526 1.00 94.19 552 SER A CA 1
ATOM 4017 C C . SER A 1 552 ? 23.087 -35.648 -44.665 1.00 94.19 552 SER A C 1
ATOM 4019 O O . SER A 1 552 ? 24.253 -35.981 -44.454 1.00 94.19 552 SER A O 1
ATOM 4021 N N . GLY A 1 553 ? 22.674 -35.258 -45.875 1.00 95.00 553 GLY A N 1
ATOM 4022 C CA . GLY A 1 553 ? 23.555 -35.037 -47.022 1.00 95.00 553 GLY A CA 1
ATOM 4023 C C . GLY A 1 553 ? 24.271 -33.683 -47.018 1.00 95.00 553 GLY A C 1
ATOM 4024 O O . GLY A 1 553 ? 25.165 -33.475 -47.841 1.00 95.00 553 GLY A O 1
ATOM 4025 N N . LEU A 1 554 ? 23.894 -32.782 -46.110 1.00 97.44 554 LEU A N 1
ATOM 4026 C CA . LEU A 1 554 ? 24.435 -31.432 -45.990 1.00 97.44 554 LEU A CA 1
ATOM 4027 C C . LEU A 1 554 ? 25.437 -31.312 -44.832 1.00 97.44 554 LEU A C 1
ATOM 4029 O O . LEU A 1 554 ? 25.460 -32.114 -43.897 1.00 97.44 554 LEU A O 1
ATOM 4033 N N . ILE A 1 555 ? 26.289 -30.291 -44.898 1.00 97.19 555 ILE A N 1
ATOM 4034 C CA . ILE A 1 555 ? 27.248 -29.956 -43.844 1.00 97.19 555 ILE A CA 1
ATOM 4035 C C . ILE A 1 555 ? 26.513 -29.243 -42.705 1.00 97.19 555 ILE A C 1
ATOM 4037 O O . ILE A 1 555 ? 26.044 -28.121 -42.889 1.00 97.19 555 ILE A O 1
ATOM 4041 N N . ASN A 1 556 ? 26.502 -29.864 -41.521 1.00 96.56 556 ASN A N 1
ATOM 4042 C CA . ASN A 1 556 ? 25.916 -29.339 -40.279 1.00 96.56 556 ASN A CA 1
ATOM 4043 C C . ASN A 1 556 ? 26.991 -28.937 -39.244 1.00 96.56 556 ASN A C 1
ATOM 4045 O O . ASN A 1 556 ? 26.960 -29.333 -38.074 1.00 96.56 556 ASN A O 1
ATOM 4049 N N . ASP A 1 557 ? 28.023 -28.244 -39.722 1.00 97.44 557 ASP A N 1
ATOM 4050 C CA . ASP A 1 557 ? 29.235 -27.903 -38.965 1.00 97.44 557 ASP A CA 1
ATOM 4051 C C . ASP A 1 557 ? 29.336 -26.395 -38.652 1.00 97.44 557 ASP A C 1
ATOM 4053 O O . ASP A 1 557 ? 30.412 -25.902 -38.314 1.00 97.44 557 ASP A O 1
ATOM 4057 N N . TRP A 1 558 ? 28.235 -25.650 -38.772 1.00 97.81 558 TRP A N 1
ATOM 4058 C CA . TRP A 1 558 ? 28.169 -24.229 -38.421 1.00 97.81 558 TRP A CA 1
ATOM 4059 C C . TRP A 1 558 ? 27.485 -24.049 -37.076 1.00 97.81 558 TRP A C 1
ATOM 4061 O O . TRP A 1 558 ? 26.440 -24.639 -36.863 1.00 97.81 558 TRP A O 1
ATOM 4071 N N . LEU A 1 559 ? 28.030 -23.241 -36.175 1.00 94.00 559 LEU A N 1
ATOM 4072 C CA . LEU A 1 559 ? 27.330 -22.851 -34.953 1.00 94.00 559 LEU A CA 1
ATOM 4073 C C . LEU A 1 559 ? 26.613 -21.525 -35.197 1.00 94.00 559 LEU A C 1
ATOM 4075 O O . LEU A 1 559 ? 27.235 -20.591 -35.710 1.00 94.00 559 LEU A O 1
ATOM 4079 N N . LEU A 1 560 ? 25.330 -21.444 -34.840 1.00 93.19 560 LEU A N 1
ATOM 4080 C CA . LEU A 1 560 ? 24.582 -20.191 -34.926 1.00 93.19 560 LEU A CA 1
ATOM 4081 C C . LEU A 1 560 ? 25.211 -19.141 -34.005 1.00 93.19 560 LEU A C 1
ATOM 4083 O O . LEU A 1 560 ? 25.380 -19.399 -32.814 1.00 93.19 560 LEU A O 1
ATOM 4087 N N . GLU A 1 561 ? 25.527 -17.974 -34.569 1.00 90.44 561 GLU A N 1
ATOM 4088 C CA . GLU A 1 561 ? 26.148 -16.856 -33.850 1.00 90.44 561 GLU A CA 1
ATOM 4089 C C . GLU A 1 561 ? 25.330 -15.561 -33.939 1.00 90.44 561 GLU A C 1
ATOM 4091 O O . GLU A 1 561 ? 25.531 -14.655 -33.145 1.00 90.44 561 GLU A O 1
ATOM 4096 N N . GLY A 1 562 ? 24.402 -15.433 -34.883 1.00 89.88 562 GLY A N 1
ATOM 4097 C CA . GLY A 1 562 ? 23.521 -14.271 -34.950 1.00 89.88 562 GLY A CA 1
ATOM 4098 C C . GLY A 1 562 ? 22.712 -14.213 -36.236 1.00 89.88 562 GLY A C 1
ATOM 4099 O O . GLY A 1 562 ? 23.029 -14.891 -37.216 1.00 89.88 562 GLY A O 1
ATOM 4100 N N . MET A 1 563 ? 21.667 -13.395 -36.234 1.00 89.75 563 MET A N 1
ATOM 4101 C CA . MET A 1 563 ? 20.745 -13.205 -37.354 1.00 89.75 563 MET A CA 1
ATOM 4102 C C . MET A 1 563 ? 20.286 -11.749 -37.400 1.00 89.75 563 MET A C 1
ATOM 4104 O O . MET A 1 563 ? 20.344 -11.055 -36.394 1.00 89.75 563 MET A O 1
ATOM 4108 N N . VAL A 1 564 ? 19.825 -11.266 -38.547 1.00 86.62 564 VAL A N 1
ATOM 4109 C CA . VAL A 1 564 ? 19.131 -9.972 -38.631 1.00 86.62 564 VAL A CA 1
ATOM 4110 C C . VAL A 1 564 ? 17.842 -10.182 -39.398 1.00 86.62 564 VAL A C 1
ATOM 4112 O O . VAL A 1 564 ? 17.891 -10.687 -40.519 1.00 86.62 564 VAL A O 1
ATOM 4115 N N . ASP A 1 565 ? 16.710 -9.787 -38.833 1.00 85.31 565 ASP A N 1
ATOM 4116 C CA . ASP A 1 565 ? 15.425 -9.739 -39.532 1.00 85.31 565 ASP A CA 1
ATOM 4117 C C . ASP A 1 565 ? 14.882 -8.295 -39.582 1.00 85.31 565 ASP A C 1
ATOM 4119 O O . ASP A 1 565 ? 15.641 -7.333 -39.415 1.00 85.31 565 ASP A O 1
ATOM 4123 N N . ALA A 1 566 ? 13.597 -8.113 -39.899 1.00 75.81 566 ALA A N 1
ATOM 4124 C CA . ALA A 1 566 ? 12.993 -6.783 -39.948 1.00 75.81 566 ALA A CA 1
ATOM 4125 C C . ALA A 1 566 ? 12.885 -6.106 -38.569 1.00 75.81 566 ALA A C 1
ATOM 4127 O O . ALA A 1 566 ? 12.828 -4.873 -38.522 1.00 75.81 566 ALA A O 1
ATOM 4128 N N . ASP A 1 567 ? 12.869 -6.883 -37.484 1.00 70.12 567 ASP A N 1
ATOM 4129 C CA . ASP A 1 567 ? 12.743 -6.393 -36.111 1.00 70.12 567 ASP A CA 1
ATOM 4130 C C . ASP A 1 567 ? 14.107 -5.980 -35.537 1.00 70.12 567 ASP A C 1
ATOM 4132 O O . ASP A 1 567 ? 14.184 -5.119 -34.658 1.00 70.12 567 ASP A O 1
ATOM 4136 N N . GLY A 1 568 ? 15.202 -6.497 -36.101 1.00 70.94 568 GLY A N 1
ATOM 4137 C CA . GLY A 1 568 ? 16.547 -5.994 -35.855 1.00 70.94 568 GLY A CA 1
ATOM 4138 C C . GLY A 1 568 ? 17.611 -7.085 -35.774 1.00 70.94 568 GLY A C 1
ATOM 4139 O O . GLY A 1 568 ? 17.367 -8.244 -36.110 1.00 70.94 568 GLY A O 1
ATOM 4140 N N . PRO A 1 569 ? 18.842 -6.714 -35.382 1.00 78.56 569 PRO A N 1
ATOM 4141 C CA . PRO A 1 569 ? 19.930 -7.661 -35.233 1.00 78.56 569 PRO A CA 1
ATOM 4142 C C . PRO A 1 569 ? 19.832 -8.454 -33.929 1.00 78.56 569 PRO A C 1
ATOM 4144 O O . PRO A 1 569 ? 19.507 -7.929 -32.867 1.00 78.56 569 PRO A O 1
ATOM 4147 N N . PHE A 1 570 ? 20.246 -9.706 -34.023 1.00 78.25 570 PHE A N 1
ATOM 4148 C CA . PHE A 1 570 ? 20.399 -10.673 -32.957 1.00 78.25 570 PHE A CA 1
ATOM 4149 C C . PHE A 1 570 ? 21.838 -11.215 -32.972 1.00 78.25 570 PHE A C 1
ATOM 4151 O O . PHE A 1 570 ? 22.331 -11.631 -34.022 1.00 78.25 570 PHE A O 1
ATOM 4158 N N . ASP A 1 571 ? 22.523 -11.212 -31.824 1.00 80.62 571 ASP A N 1
ATOM 4159 C CA . ASP A 1 571 ? 23.905 -11.700 -31.690 1.00 80.62 571 ASP A CA 1
ATOM 4160 C C . ASP A 1 571 ? 24.044 -12.596 -30.453 1.00 80.62 571 ASP A C 1
ATOM 4162 O O . ASP A 1 571 ? 23.753 -12.176 -29.330 1.00 80.62 571 ASP A O 1
ATOM 4166 N N . CYS A 1 572 ? 24.521 -13.822 -30.662 1.00 76.44 572 CYS A N 1
ATOM 4167 C CA . CYS A 1 572 ? 24.712 -14.828 -29.624 1.00 76.44 572 CYS A CA 1
ATOM 4168 C C . CYS A 1 572 ? 25.781 -14.433 -28.609 1.00 76.44 572 CYS A C 1
ATOM 4170 O O . CYS A 1 572 ? 25.703 -14.861 -27.459 1.00 76.44 572 CYS A O 1
ATOM 4172 N N . SER A 1 573 ? 26.759 -13.600 -28.989 1.00 68.69 573 SER A N 1
ATOM 4173 C CA . SER A 1 573 ? 27.799 -13.158 -28.052 1.00 68.69 573 SER A CA 1
ATOM 4174 C C . SER A 1 573 ? 27.282 -12.197 -26.968 1.00 68.69 573 SER A C 1
ATOM 4176 O O . SER A 1 573 ? 28.021 -11.911 -26.027 1.00 68.69 573 SER A O 1
ATOM 4178 N N . ASN A 1 574 ? 26.041 -11.706 -27.094 1.00 52.25 574 ASN A N 1
ATOM 4179 C CA . ASN A 1 574 ? 25.396 -10.789 -26.148 1.00 52.25 574 ASN A CA 1
ATOM 4180 C C . ASN A 1 574 ? 24.337 -11.474 -25.261 1.00 52.25 574 ASN A C 1
ATOM 4182 O O . ASN A 1 574 ? 23.634 -10.790 -24.514 1.00 52.25 574 ASN A O 1
ATOM 4186 N N . LEU A 1 575 ? 24.203 -12.802 -25.354 1.00 51.56 575 LEU A N 1
ATOM 4187 C CA . LEU A 1 575 ? 23.369 -13.596 -24.454 1.00 51.56 575 LEU A CA 1
ATOM 4188 C C . LEU A 1 575 ? 24.174 -14.023 -23.207 1.00 51.56 575 LEU A C 1
ATOM 4190 O O . LEU A 1 575 ? 25.380 -14.252 -23.331 1.00 51.56 575 LEU A O 1
ATOM 4194 N N . PRO A 1 576 ? 23.539 -14.098 -22.021 1.00 44.91 576 PRO A N 1
ATOM 4195 C CA . PRO A 1 576 ? 24.202 -14.411 -20.750 1.00 44.91 576 PRO A CA 1
ATOM 4196 C C . PRO A 1 576 ? 24.810 -15.820 -20.658 1.00 44.91 576 PRO A C 1
ATOM 4198 O O . PRO A 1 576 ? 24.261 -16.769 -21.267 1.00 44.91 576 PRO A O 1
#

Secondary structure (DSSP, 8-state):
-EE--SS-EEEEEESSSTTS-EEEEEEEE-TT-B------TT-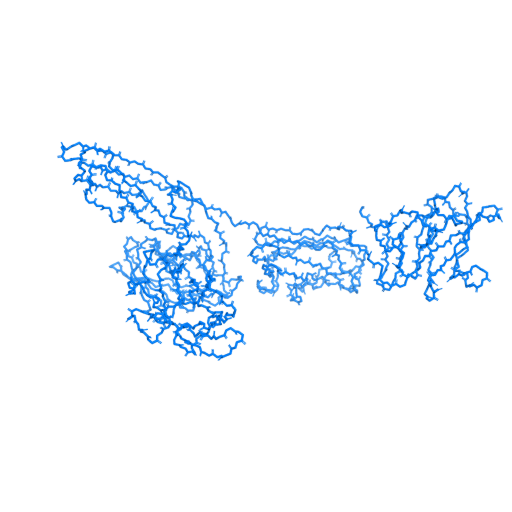-SEEEEEEEETTS--EEEEEEEE-STT-TTSSSGGGTT-EESBTTTT-TTS---EE--EEEETTEEEESSS---PPPSEEEEE----BTTSS---EEEEEE----GGG-----SS-EEEE---TTS-EEEE-TT--EEEE-TT-EEEEEGGGTTEEEEEETTEEEEEE--TTSSS--BTT-EETTEEEEEETTEES-EEEEEEEEEE--SSS-EEEEEEEETTTEEPTT--S-B-TT-EEEEEEEEEESS-EEEEEEEEEEETTS-EEEEEEEEEEEEEPPPPP-EEEEEEEEEETTEEEEEEEE-SSS-EEEEEEEEE--GGG--EEEEEETTEEEE-S-B-SSEEEE-TTT--S-GGGGEE-TT-EEEEEEEESS-----GGG-EEEEEETTS-EEE--------B--S---EEEEEE-SS-SSEEEEEESSSTTTS-EEEEEEEE-TT-EEEEE--TT--SEEEEEEEETTEEEEEEEEE-SS--TTSSBGGGTT-EE-BTTTT-TTS---EEEEEEE-SS-EEEGGG--

pLDDT: mean 88.34, std 9.91, range [44.75, 98.25]

Radius of gyration: 36.27 Å; chains: 1; bounding box: 85×65×113 Å

Sequence (576 aa):
MIYNGTQPVRIKAWKGPVGSTLLADIDDVTAGEEVMVMGYAGSPNDVFWEVFLAGTDSKIGESKFHLSCSDDNMDGPEDCGLPQGNGKDDDAGFLDTWLLEGMVDASGTLDCTAPATTGVSACEFQTFPASCETGNADFLTFQYTGGGCAASDNSQGDHICAGSTDGGASATFTDDDGNSVTLNPGDTVTIPRNLAKVMTLSNAGGTESNSIHTSCSQPIAAGDIYGSLTLVQIDGQGIGTDVIYSYEITNTSNIDIVSLMAVDNKLGAIPGAPAGLLANETIVLNASAFITETVTNTAIIDGTTADGQMCNGTDTATVTILPPPPCDVTGSGVLDISSDRVKLELTNNGSFTATLENLDLSWPTANGALFEVKLDGAKIYDIDLPANSASLTPSDWINDLNKRQIAPGDTVILELKFDNNAVGPQDAYGISASFEEGCSVTFENTGLPFECNTDITELSMIWDGGADPIRVKAWKGSPDSSDLLLDLSGVAVGQKVTVPGYENSGNDVFWEVFSGGTKLGESNFHMSCSDNNMNGAEDCGKRQGNGKGDDSGLINDWLLEGMVDADGPFDCSNLP